Protein AF-0000000077556154 (afdb_homodimer)

Solvent-accessible surface area (backbone atoms only — not comparable to full-atom values): 38910 Å² total; per-residue (Å²): 137,83,83,78,80,81,79,80,82,79,81,79,80,83,64,71,39,84,75,73,46,69,40,76,69,85,64,84,73,80,70,81,69,78,80,59,79,64,39,73,38,79,46,75,36,78,39,50,58,83,45,34,78,76,43,77,45,68,41,71,75,43,76,47,83,84,34,43,31,30,50,34,37,29,57,36,66,38,79,90,42,72,64,35,60,12,37,18,39,36,39,35,42,48,71,84,52,67,23,80,42,38,34,36,30,33,39,38,40,37,32,41,43,29,79,38,94,90,38,63,50,50,73,52,74,51,73,46,68,28,26,59,91,43,19,68,48,72,31,68,66,61,41,49,37,70,60,47,68,31,73,89,50,22,31,56,54,98,55,30,32,42,37,35,37,39,37,42,38,75,46,71,42,52,58,82,78,67,60,76,81,67,40,81,48,84,52,94,74,36,71,29,31,40,25,29,78,85,41,70,34,37,36,36,57,68,47,46,28,69,48,8,65,51,46,31,43,64,51,60,60,45,66,87,43,52,80,44,55,63,48,78,50,75,99,53,56,50,69,61,51,52,49,44,49,40,38,70,39,76,44,44,48,79,83,46,88,85,48,44,63,63,43,48,53,49,23,60,74,38,47,23,58,62,57,43,51,49,47,48,55,46,60,62,70,46,81,85,58,54,60,58,57,48,41,37,51,15,61,74,69,50,34,25,67,40,29,21,54,42,51,67,67,58,78,50,67,65,57,51,54,52,42,64,69,36,76,49,46,73,72,45,49,68,66,57,50,49,52,50,51,54,47,49,59,71,68,102,140,84,86,80,81,82,81,80,84,79,79,79,77,81,63,73,39,87,83,61,36,49,46,71,67,85,64,82,76,80,73,84,70,77,79,59,81,64,39,73,39,78,46,76,37,79,39,48,58,83,47,35,79,78,43,77,46,66,41,70,76,43,75,47,83,84,33,44,31,31,50,31,35,29,58,37,65,38,80,89,41,72,64,36,60,12,37,18,39,36,38,33,41,48,71,84,52,67,22,79,43,38,35,37,30,31,39,37,40,38,32,40,44,29,79,37,93,90,38,56,38,51,47,52,76,51,74,47,68,28,27,58,91,42,19,69,48,71,31,67,67,60,40,52,37,67,60,47,67,32,72,90,50,22,32,55,53,98,52,31,31,44,37,34,38,39,37,41,37,73,44,70,42,52,58,82,78,67,61,76,80,66,37,82,49,83,50,95,75,37,70,30,31,39,27,29,77,87,40,71,33,38,36,36,56,68,48,46,27,69,49,9,65,50,47,31,43,65,51,60,59,46,67,87,43,52,81,44,55,63,47,77,50,76,97,54,56,50,71,61,50,53,48,42,50,40,38,69,39,73,43,44,49,79,83,47,88,85,49,44,63,62,41,46,53,48,24,58,75,39,48,23,58,60,56,44,51,50,47,48,53,48,58,62,70,47,80,84,58,55,60,58,56,48,41,37,51,15,62,73,70,50,34,23,68,40,29,21,53,42,50,67,65,58,78,47,66,64,57,51,53,53,42,65,71,36,76,49,47,74,72,46,48,70,68,57,51,49,52,50,50,54,48,48,58,71,68,102

Structure (mmCIF, N/CA/C/O backbone):
data_AF-0000000077556154-model_v1
#
loop_
_entity.id
_entity.type
_entity.pdbx_description
1 polymer '(pine wood nematode) hypothetical protein'
#
loop_
_atom_site.group_PDB
_atom_site.id
_atom_site.type_symbol
_atom_site.label_atom_id
_atom_site.label_alt_id
_atom_site.label_comp_id
_atom_site.label_asym_id
_atom_site.label_entity_id
_atom_site.label_seq_id
_atom_site.pdbx_PDB_ins_code
_atom_site.Cartn_x
_atom_site.Cartn_y
_atom_site.Cartn_z
_atom_site.occupancy
_atom_site.B_iso_or_equiv
_atom_site.auth_seq_id
_atom_site.auth_comp_id
_atom_site.auth_asym_id
_atom_site.auth_atom_id
_atom_site.pdbx_PDB_model_num
ATOM 1 N N . MET A 1 1 ? -23.328 55.531 53.938 1 22.67 1 MET A N 1
ATOM 2 C CA . MET A 1 1 ? -22.734 56.562 53.094 1 22.67 1 MET A CA 1
ATOM 3 C C . MET A 1 1 ? -21.672 55.969 52.188 1 22.67 1 MET A C 1
ATOM 5 O O . MET A 1 1 ? -20.547 55.688 52.625 1 22.67 1 MET A O 1
ATOM 9 N N . ILE A 1 2 ? -21.984 55.062 51.156 1 24.14 2 ILE A N 1
ATOM 10 C CA . ILE A 1 2 ? -21.312 54 50.406 1 24.14 2 ILE A CA 1
ATOM 11 C C . ILE A 1 2 ? -20.375 54.625 49.375 1 24.14 2 ILE A C 1
ATOM 13 O O . ILE A 1 2 ? -20.812 55.438 48.531 1 24.14 2 ILE A O 1
ATOM 17 N N . GLU A 1 3 ? -19.047 54.781 49.594 1 22.81 3 GLU A N 1
ATOM 18 C CA . GLU A 1 3 ? -17.984 55.531 48.906 1 22.81 3 GLU A CA 1
ATOM 19 C C . GLU A 1 3 ? -17.859 55.094 47.469 1 22.81 3 GLU A C 1
ATOM 21 O O . GLU A 1 3 ? -17.781 53.875 47.188 1 22.81 3 GLU A O 1
ATOM 26 N N . GLN A 1 4 ? -18.328 55.844 46.438 1 21.45 4 GLN A N 1
ATOM 27 C CA . GLN A 1 4 ? -18.5 55.844 44.969 1 21.45 4 GLN A CA 1
ATOM 28 C C . GLN A 1 4 ? -17.141 55.781 44.281 1 21.45 4 GLN A C 1
ATOM 30 O O . GLN A 1 4 ? -16.359 56.75 44.375 1 21.45 4 GLN A O 1
ATOM 35 N N . VAL A 1 5 ? -16.359 54.656 44.344 1 22.84 5 VAL A N 1
ATOM 36 C CA . VAL A 1 5 ? -14.992 54.531 43.844 1 22.84 5 VAL A CA 1
ATOM 37 C C . VAL A 1 5 ? -14.93 54.938 42.375 1 22.84 5 VAL A C 1
ATOM 39 O O . VAL A 1 5 ? -15.672 54.406 41.531 1 22.84 5 VAL A O 1
ATOM 42 N N . ASN A 1 6 ? -14.57 56.125 41.938 1 20.7 6 ASN A N 1
ATOM 43 C CA . ASN A 1 6 ? -14.438 56.875 40.688 1 20.7 6 ASN A CA 1
ATOM 44 C C . ASN A 1 6 ? -13.414 56.219 39.75 1 20.7 6 ASN A C 1
ATOM 46 O O . ASN A 1 6 ? -12.211 56.438 39.906 1 20.7 6 ASN A O 1
ATOM 50 N N . ASN A 1 7 ? -13.453 54.906 39.406 1 19.47 7 ASN A N 1
ATOM 51 C CA . ASN A 1 7 ? -12.461 54.188 38.625 1 19.47 7 ASN A CA 1
ATOM 52 C C . ASN A 1 7 ? -12.289 54.781 37.25 1 19.47 7 ASN A C 1
ATOM 54 O O . ASN A 1 7 ? -13.227 54.75 36.438 1 19.47 7 ASN A O 1
ATOM 58 N N . THR A 1 8 ? -11.43 55.719 36.969 1 21.3 8 THR A N 1
ATOM 59 C CA . THR A 1 8 ? -11.008 56.5 35.781 1 21.3 8 THR A CA 1
ATOM 60 C C . THR A 1 8 ? -10.57 55.562 34.656 1 21.3 8 THR A C 1
ATOM 62 O O . THR A 1 8 ? -9.75 54.688 34.875 1 21.3 8 THR A O 1
ATOM 65 N N . SER A 1 9 ? -11.328 55.344 33.531 1 22.03 9 SER A N 1
ATOM 66 C CA . SER A 1 9 ? -11.414 54.625 32.281 1 22.03 9 SER A CA 1
ATOM 67 C C . SER A 1 9 ? -10.227 54.938 31.359 1 22.03 9 SER A C 1
ATOM 69 O O . SER A 1 9 ? -10.156 56.031 30.781 1 22.03 9 SER A O 1
ATOM 71 N N . ARG A 1 10 ? -8.938 54.562 31.734 1 21.36 10 ARG A N 1
ATOM 72 C CA . ARG A 1 10 ? -7.766 54.844 30.922 1 21.36 10 ARG A CA 1
ATOM 73 C C . ARG A 1 10 ? -7.953 54.344 29.484 1 21.36 10 ARG A C 1
ATOM 75 O O . ARG A 1 10 ? -8.297 53.188 29.266 1 21.36 10 ARG A O 1
ATOM 82 N N . SER A 1 11 ? -8.07 55.188 28.453 1 23.03 11 SER A N 1
ATOM 83 C CA . SER A 1 11 ? -8.203 55.219 27 1 23.03 11 SER A CA 1
ATOM 84 C C . SER A 1 11 ? -7.016 54.531 26.328 1 23.03 11 SER A C 1
ATOM 86 O O . SER A 1 11 ? -5.898 55.062 26.359 1 23.03 11 SER A O 1
ATOM 88 N N . GLN A 1 12 ? -6.688 53.281 26.609 1 22.83 12 GLN A N 1
ATOM 89 C CA . GLN A 1 12 ? -5.531 52.562 26.047 1 22.83 12 GLN A CA 1
ATOM 90 C C . GLN A 1 12 ? -5.453 52.75 24.531 1 22.83 12 GLN A C 1
ATOM 92 O O . GLN A 1 12 ? -6.43 52.5 23.828 1 22.83 12 GLN A O 1
ATOM 97 N N . ASP A 1 13 ? -4.582 53.5 23.984 1 24.31 13 ASP A N 1
ATOM 98 C CA . ASP A 1 13 ? -4.168 53.938 22.641 1 24.31 13 ASP A CA 1
ATOM 99 C C . ASP A 1 13 ? -3.883 52.75 21.75 1 24.31 13 ASP A C 1
ATOM 101 O O . ASP A 1 13 ? -3.15 51.812 22.125 1 24.31 13 ASP A O 1
ATOM 105 N N . LEU A 1 14 ? -4.68 52.375 20.75 1 24.97 14 LEU A N 1
ATOM 106 C CA . LEU A 1 14 ? -4.758 51.469 19.625 1 24.97 14 LEU A CA 1
ATOM 107 C C . LEU A 1 14 ? -3.527 51.594 18.734 1 24.97 14 LEU A C 1
ATOM 109 O O . LEU A 1 14 ? -3.271 52.656 18.156 1 24.97 14 LEU A O 1
ATOM 113 N N . ILE A 1 15 ? -2.328 51.156 19.141 1 26.38 15 ILE A N 1
ATOM 114 C CA . ILE A 1 15 ? -1.111 51.25 18.344 1 26.38 15 ILE A CA 1
ATOM 115 C C . ILE A 1 15 ? -1.307 50.562 17 1 26.38 15 ILE A C 1
ATOM 117 O O . ILE A 1 15 ? -1.743 49.406 16.953 1 26.38 15 ILE A O 1
ATOM 121 N N . LEU A 1 16 ? -1.425 51.219 15.891 1 26.03 16 LEU A N 1
ATOM 122 C CA . LEU A 1 16 ? -1.525 51 14.453 1 26.03 16 LEU A CA 1
ATOM 123 C C . LEU A 1 16 ? -0.306 50.25 13.938 1 26.03 16 LEU A C 1
ATOM 125 O O . LEU A 1 16 ? 0.83 50.688 14.117 1 26.03 16 LEU A O 1
ATOM 129 N N . GLY A 1 17 ? -0.143 49 14.031 1 25.53 17 GLY A N 1
ATOM 130 C CA . GLY A 1 17 ? 1.021 48.375 13.398 1 25.53 17 GLY A CA 1
ATOM 131 C C . GLY A 1 17 ? 1.125 48.688 11.914 1 25.53 17 GLY A C 1
ATOM 132 O O . GLY A 1 17 ? 0.172 49.188 11.312 1 25.53 17 GLY A O 1
ATOM 133 N N . ASP A 1 18 ? 2.387 48.781 11.281 1 29.59 18 ASP A N 1
ATOM 134 C CA . ASP A 1 18 ? 2.717 49.281 9.945 1 29.59 18 ASP A CA 1
ATOM 135 C C . ASP A 1 18 ? 1.721 48.75 8.914 1 29.59 18 ASP A C 1
ATOM 137 O O . ASP A 1 18 ? 1.347 49.469 7.98 1 29.59 18 ASP A O 1
ATOM 141 N N . ASN A 1 19 ? 1.798 47.406 8.438 1 27.12 19 ASN A N 1
ATOM 142 C CA . ASN A 1 19 ? 0.875 47.156 7.332 1 27.12 19 ASN A CA 1
ATOM 143 C C . ASN A 1 19 ? -0.577 47.188 7.797 1 27.12 19 ASN A C 1
ATOM 145 O O . ASN A 1 19 ? -0.9 46.656 8.867 1 27.12 19 ASN A O 1
ATOM 149 N N . GLY A 1 20 ? -1.413 48.25 7.68 1 28.23 20 GLY A N 1
ATOM 150 C CA . GLY A 1 20 ? -2.707 48.781 8.094 1 28.23 20 GLY A CA 1
ATOM 151 C C . GLY A 1 20 ? -3.447 47.844 9.039 1 28.23 20 GLY A C 1
ATOM 152 O O . GLY A 1 20 ? -4.617 48.062 9.344 1 28.23 20 GLY A O 1
ATOM 153 N N . CYS A 1 21 ? -3.191 46.562 8.844 1 26.89 21 CYS A N 1
ATOM 154 C CA . CYS A 1 21 ? -4.02 45.719 9.688 1 26.89 21 CYS A CA 1
ATOM 155 C C . CYS A 1 21 ? -3.693 45.938 11.164 1 26.89 21 CYS A C 1
ATOM 157 O O . CYS A 1 21 ? -2.543 46.188 11.516 1 26.89 21 CYS A O 1
ATOM 159 N N . LEU A 1 22 ? -4.543 46.406 11.93 1 25.86 22 LEU A N 1
ATOM 160 C CA . LEU A 1 22 ? -4.438 46.625 13.367 1 25.86 22 LEU A CA 1
ATOM 161 C C . LEU A 1 22 ? -3.83 45.406 14.07 1 25.86 22 LEU A C 1
ATOM 163 O O . LEU A 1 22 ? -4.324 44.281 13.922 1 25.86 22 LEU A O 1
ATOM 167 N N . LEU A 1 23 ? -2.447 45.312 14.039 1 24.89 23 LEU A N 1
ATOM 168 C CA . LEU A 1 23 ? -1.749 44.25 14.789 1 24.89 23 LEU A CA 1
ATOM 169 C C . LEU A 1 23 ? -2.074 44.375 16.281 1 24.89 23 LEU A C 1
ATOM 171 O O . LEU A 1 23 ? -1.958 45.438 16.875 1 24.89 23 LEU A O 1
ATOM 175 N N . GLY A 1 24 ? -3.1 43.906 16.828 1 23.8 24 GLY A N 1
ATOM 176 C CA . GLY A 1 24 ? -2.855 43.844 18.25 1 23.8 24 GLY A CA 1
ATOM 177 C C . GLY A 1 24 ? -1.494 43.281 18.594 1 23.8 24 GLY A C 1
ATOM 178 O O . GLY A 1 24 ? -0.897 42.531 17.797 1 23.8 24 GLY A O 1
ATOM 179 N N . SER A 1 25 ? -0.59 44 19.25 1 24.14 25 SER A N 1
ATOM 180 C CA . SER A 1 25 ? 0.825 43.938 19.594 1 24.14 25 SER A CA 1
ATOM 181 C C . SER A 1 25 ? 1.167 42.562 20.188 1 24.14 25 SER A C 1
ATOM 183 O O . SER A 1 25 ? 2.301 42.312 20.609 1 24.14 25 SER A O 1
ATOM 185 N N . ILE A 1 26 ? 0.535 41.406 20.125 1 26.17 26 ILE A N 1
ATOM 186 C CA . ILE A 1 26 ? 1.203 40.531 21.062 1 26.17 26 ILE A CA 1
ATOM 187 C C . ILE A 1 26 ? 2.592 40.188 20.547 1 26.17 26 ILE A C 1
ATOM 189 O O . ILE A 1 26 ? 2.723 39.562 19.469 1 26.17 26 ILE A O 1
ATOM 193 N N . ASN A 1 27 ? 3.641 41 20.797 1 23.84 27 ASN A N 1
ATOM 194 C CA . ASN A 1 27 ? 5.055 40.938 20.453 1 23.84 27 ASN A CA 1
ATOM 195 C C . ASN A 1 27 ? 5.676 39.625 20.906 1 23.84 27 ASN A C 1
ATOM 197 O O . ASN A 1 27 ? 6.898 39.469 20.906 1 23.84 27 ASN A O 1
ATOM 201 N N . ASP A 1 28 ? 5.074 38.75 21.672 1 23.62 28 ASP A N 1
ATOM 202 C CA . ASP A 1 28 ? 6.137 38 22.344 1 23.62 28 ASP A CA 1
ATOM 203 C C . ASP A 1 28 ? 6.984 37.219 21.312 1 23.62 28 ASP A C 1
ATOM 205 O O . ASP A 1 28 ? 6.453 36.594 20.406 1 23.62 28 ASP A O 1
ATOM 209 N N . SER A 1 29 ? 8.25 37.656 21.016 1 23.78 29 SER A N 1
ATOM 210 C CA . SER A 1 29 ? 9.422 37.219 20.281 1 23.78 29 SER A CA 1
ATOM 211 C C . SER A 1 29 ? 9.742 35.75 20.562 1 23.78 29 SER A C 1
ATOM 213 O O . SER A 1 29 ? 10.617 35.469 21.375 1 23.78 29 SER A O 1
ATOM 215 N N . VAL A 1 30 ? 8.875 34.812 20.828 1 25.36 30 VAL A N 1
ATOM 216 C CA . VAL A 1 30 ? 9.578 33.594 21.219 1 25.36 30 VAL A CA 1
ATOM 217 C C . VAL A 1 30 ? 10.461 33.125 20.078 1 25.36 30 VAL A C 1
ATOM 219 O O . VAL A 1 30 ? 9.992 32.938 18.953 1 25.36 30 VAL A O 1
ATOM 222 N N . ASN A 1 31 ? 11.805 33.375 20.062 1 25.36 31 ASN A N 1
ATOM 223 C CA . ASN A 1 31 ? 13.008 33.031 19.312 1 25.36 31 ASN A CA 1
ATOM 224 C C . ASN A 1 31 ? 13.102 31.531 19.062 1 25.36 31 ASN A C 1
ATOM 226 O O . ASN A 1 31 ? 14.164 31.016 18.719 1 25.36 31 ASN A O 1
ATOM 230 N N . SER A 1 32 ? 12.273 30.641 19.594 1 28.11 32 SER A N 1
ATOM 231 C CA . SER A 1 32 ? 12.922 29.328 19.547 1 28.11 32 SER A CA 1
ATOM 232 C C . SER A 1 32 ? 13.266 28.938 18.125 1 28.11 32 SER A C 1
ATOM 234 O O . SER A 1 32 ? 12.5 29.203 17.188 1 28.11 32 SER A O 1
ATOM 236 N N . THR A 1 33 ? 14.555 28.656 17.734 1 28.58 33 THR A N 1
ATOM 237 C CA . THR A 1 33 ? 15.445 28.25 16.656 1 28.58 33 THR A CA 1
ATOM 238 C C . THR A 1 33 ? 14.812 27.156 15.805 1 28.58 33 THR A C 1
ATOM 240 O O . THR A 1 33 ? 15.336 26.797 14.742 1 28.58 33 THR A O 1
ATOM 243 N N . ALA A 1 34 ? 14.234 26.031 16.391 1 32.38 34 ALA A N 1
ATOM 244 C CA . ALA A 1 34 ? 14.18 24.891 15.492 1 32.38 34 ALA A CA 1
ATOM 245 C C . ALA A 1 34 ? 13.398 25.234 14.227 1 32.38 34 ALA A C 1
ATOM 247 O O . ALA A 1 34 ? 12.266 25.734 14.297 1 32.38 34 ALA A O 1
ATOM 248 N N . ASP A 1 35 ? 14.062 25.641 13.172 1 32.59 35 ASP A N 1
ATOM 249 C CA . ASP A 1 35 ? 13.633 25.766 11.781 1 32.59 35 ASP A CA 1
ATOM 250 C C . ASP A 1 35 ? 12.562 24.734 11.445 1 32.59 35 ASP A C 1
ATOM 252 O O . ASP A 1 35 ? 12.828 23.766 10.734 1 32.59 35 ASP A O 1
ATOM 256 N N . LYS A 1 36 ? 11.922 24.156 12.359 1 45.5 36 LYS A N 1
ATOM 257 C CA . LYS A 1 36 ? 10.844 23.234 11.992 1 45.5 36 LYS A CA 1
ATOM 258 C C . LYS A 1 36 ? 9.961 23.844 10.898 1 45.5 36 LYS A C 1
ATOM 260 O O . LYS A 1 36 ? 9.562 25 10.984 1 45.5 36 LYS A O 1
ATOM 265 N N . GLU A 1 37 ? 10.18 23.359 9.711 1 48.19 37 GLU A N 1
ATOM 266 C CA . GLU A 1 37 ? 9.406 23.625 8.508 1 48.19 37 GLU A CA 1
ATOM 267 C C . GLU A 1 37 ? 7.969 24 8.844 1 48.19 37 GLU A C 1
ATOM 269 O O . GLU A 1 37 ? 7.227 23.203 9.422 1 48.19 37 GLU A O 1
ATOM 274 N N . ARG A 1 38 ? 7.863 25.25 9.172 1 57.72 38 ARG A N 1
ATOM 275 C CA . ARG A 1 38 ? 6.559 25.891 9.328 1 57.72 38 ARG A CA 1
ATOM 276 C C . ARG A 1 38 ? 5.633 25.531 8.172 1 57.72 38 ARG A C 1
ATOM 278 O O . ARG A 1 38 ? 6.039 25.562 7.008 1 57.72 38 ARG A O 1
ATOM 285 N N . HIS A 1 39 ? 4.645 24.656 8.594 1 70.12 39 HIS A N 1
ATOM 286 C CA . HIS A 1 39 ? 3.598 24.406 7.609 1 70.12 39 HIS A CA 1
ATOM 287 C C . HIS A 1 39 ? 2.549 25.516 7.633 1 70.12 39 HIS A C 1
ATOM 289 O O . HIS A 1 39 ? 2.059 25.891 8.703 1 70.12 39 HIS A O 1
ATOM 295 N N . LEU A 1 40 ? 2.58 26.266 6.527 1 80 40 LEU A N 1
ATOM 296 C CA . LEU A 1 40 ? 1.595 27.328 6.387 1 80 40 LEU A CA 1
ATOM 297 C C . LEU A 1 40 ? 0.411 26.875 5.543 1 80 40 LEU A C 1
ATOM 299 O O . LEU A 1 40 ? 0.574 26.062 4.625 1 80 40 LEU A O 1
ATOM 303 N N . GLY A 1 41 ? -0.789 27.156 6.125 1 89.12 41 GLY A N 1
ATOM 304 C CA . GLY A 1 41 ? -2 26.875 5.371 1 89.12 41 GLY A CA 1
ATOM 305 C C . GLY A 1 41 ? -2.92 28.078 5.254 1 89.12 41 GLY A C 1
ATOM 306 O O . GLY A 1 41 ? -2.873 28.984 6.086 1 89.12 41 GLY A O 1
ATOM 307 N N . ARG A 1 42 ? -3.654 28.125 4.109 1 92 42 ARG A N 1
ATOM 308 C CA . ARG A 1 42 ? -4.633 29.172 3.865 1 92 42 ARG A CA 1
ATOM 309 C C . ARG A 1 42 ? -5.973 28.594 3.428 1 92 42 ARG A C 1
ATOM 311 O O . ARG A 1 42 ? -6.023 27.75 2.531 1 92 42 ARG A O 1
ATOM 318 N N . ILE A 1 43 ? -7.008 29.016 4.133 1 93.75 43 ILE A N 1
ATOM 319 C CA . ILE A 1 43 ? -8.352 28.594 3.748 1 93.75 43 ILE A CA 1
ATOM 320 C C . ILE A 1 43 ? -9.203 29.828 3.443 1 93.75 43 ILE A C 1
ATOM 322 O O . ILE A 1 43 ? -9.227 30.781 4.227 1 93.75 43 ILE A O 1
ATOM 326 N N . LEU A 1 44 ? -9.828 29.781 2.316 1 93.12 44 LEU A N 1
ATOM 327 C CA . LEU A 1 44 ? -10.766 30.828 1.93 1 93.12 44 LEU A CA 1
ATOM 328 C C . LEU A 1 44 ? -12.195 30.297 1.886 1 93.12 44 LEU A C 1
ATOM 330 O O . LEU A 1 44 ? -12.453 29.25 1.286 1 93.12 44 LEU A O 1
ATOM 334 N N . LEU A 1 45 ? -13.055 30.984 2.568 1 93.31 45 LEU A N 1
ATOM 335 C CA . LEU A 1 45 ? -14.461 30.609 2.598 1 93.31 45 LEU A CA 1
ATOM 336 C C . LEU A 1 45 ? -15.336 31.75 2.082 1 93.31 45 LEU A C 1
ATOM 338 O O . LEU A 1 45 ? -15.305 32.875 2.625 1 93.31 45 LEU A O 1
ATOM 342 N N . SER A 1 46 ? -16.078 31.453 1.061 1 91.88 46 SER A N 1
ATOM 343 C CA . SER A 1 46 ? -17.047 32.406 0.499 1 91.88 46 SER A CA 1
ATOM 344 C C . SER A 1 46 ? -18.469 32.031 0.913 1 91.88 46 SER A C 1
ATOM 346 O O . SER A 1 46 ? -18.953 30.938 0.602 1 91.88 46 SER A O 1
ATOM 348 N N . ILE A 1 47 ? -19.109 33 1.548 1 91.12 47 ILE A N 1
ATOM 349 C CA . ILE A 1 47 ? -20.422 32.719 2.111 1 91.12 47 ILE A CA 1
ATOM 350 C C . ILE A 1 47 ? -21.453 33.656 1.502 1 91.12 47 ILE A C 1
ATOM 352 O O . ILE A 1 47 ? -21.344 34.875 1.64 1 91.12 47 ILE A O 1
ATOM 356 N N . PRO A 1 48 ? -22.5 33.094 0.917 1 87.44 48 PRO A N 1
ATOM 357 C CA . PRO A 1 48 ? -23.594 33.969 0.531 1 87.44 48 PRO A CA 1
ATOM 358 C C . PRO A 1 48 ? -24.312 34.594 1.734 1 87.44 48 PRO A C 1
ATOM 360 O O . PRO A 1 48 ? -24.562 33.875 2.723 1 87.44 48 PRO A O 1
ATOM 363 N N . GLU A 1 49 ? -24.641 35.844 1.675 1 81.69 49 GLU A N 1
ATOM 364 C CA . GLU A 1 49 ? -25.312 36.531 2.768 1 81.69 49 GLU A CA 1
ATOM 365 C C . GLU A 1 49 ? -26.625 35.844 3.127 1 81.69 49 GLU A C 1
ATOM 367 O O . GLU A 1 49 ? -27 35.781 4.301 1 81.69 49 GLU A O 1
ATOM 372 N N . SER A 1 50 ? -27.25 35.312 2.174 1 77.44 50 SER A N 1
ATOM 373 C CA . SER A 1 50 ? -28.547 34.656 2.375 1 77.44 50 SER A CA 1
ATOM 374 C C . SER A 1 50 ? -28.391 33.375 3.184 1 77.44 50 SER A C 1
ATOM 376 O O . SER A 1 50 ? -29.344 32.906 3.826 1 77.44 50 SER A O 1
ATOM 378 N N . CYS A 1 51 ? -27.203 32.75 3.148 1 69.81 51 CYS A N 1
ATOM 379 C CA . CYS A 1 51 ? -26.984 31.453 3.773 1 69.81 51 CYS A CA 1
ATOM 380 C C . CYS A 1 51 ? -26.594 31.609 5.238 1 69.81 51 CYS A C 1
ATOM 382 O O . CYS A 1 51 ? -26.734 30.672 6.027 1 69.81 51 CYS A O 1
ATOM 384 N N . CYS A 1 52 ? -26.125 32.75 5.598 1 65.25 52 CYS A N 1
ATOM 385 C CA . CYS A 1 52 ? -25.609 32.938 6.945 1 65.25 52 CYS A CA 1
ATOM 386 C C . CYS A 1 52 ? -26.703 32.781 7.984 1 65.25 52 CYS A C 1
ATOM 388 O O . CYS A 1 52 ? -26.438 32.406 9.125 1 65.25 52 CYS A O 1
ATOM 390 N N . SER A 1 53 ? -27.875 33.094 7.656 1 64.88 53 SER A N 1
ATOM 391 C CA . SER A 1 53 ? -28.953 33.156 8.633 1 64.88 53 SER A CA 1
ATOM 392 C C . SER A 1 53 ? -29.531 31.766 8.883 1 64.88 53 SER A C 1
ATOM 394 O O . SER A 1 53 ? -30.172 31.531 9.914 1 64.88 53 SER A O 1
ATOM 396 N N . LYS A 1 54 ? -29.266 30.797 8.07 1 64.5 54 LYS A N 1
ATOM 397 C CA . LYS A 1 54 ? -30.016 29.547 8.172 1 64.5 54 LYS A CA 1
ATOM 398 C C . LYS A 1 54 ? -29.141 28.406 8.68 1 64.5 54 LYS A C 1
ATOM 400 O O . LYS A 1 54 ? -29.547 27.656 9.562 1 64.5 54 LYS A O 1
ATOM 405 N N . GLN A 1 55 ? -27.969 28.281 8.031 1 79.38 55 GLN A N 1
ATOM 406 C CA . GLN A 1 55 ? -27.156 27.109 8.336 1 79.38 55 GLN A CA 1
ATOM 407 C C . GLN A 1 55 ? -25.688 27.469 8.438 1 79.38 55 GLN A C 1
ATOM 409 O O . GLN A 1 55 ? -25.266 28.547 8 1 79.38 55 GLN A O 1
ATOM 414 N N . LYS A 1 56 ? -25.031 26.719 9.18 1 88.62 56 LYS A N 1
ATOM 415 C CA . LYS A 1 56 ? -23.594 26.844 9.273 1 88.62 56 LYS A CA 1
ATOM 416 C C . LYS A 1 56 ? -22.922 26.641 7.914 1 88.62 56 LYS A C 1
ATOM 418 O O . LYS A 1 56 ? -23.219 25.656 7.219 1 88.62 56 LYS A O 1
ATOM 423 N N . ALA A 1 57 ? -22.234 27.688 7.426 1 92.12 57 ALA A N 1
ATOM 424 C CA . ALA A 1 57 ? -21.453 27.578 6.195 1 92.12 57 ALA A CA 1
ATOM 425 C C . ALA A 1 57 ? -20.047 27.031 6.48 1 92.12 57 ALA A C 1
ATOM 427 O O . ALA A 1 57 ? -19.359 27.516 7.383 1 92.12 57 ALA A O 1
ATOM 428 N N . SER A 1 58 ? -19.641 26.031 5.734 1 93.44 58 SER A N 1
ATOM 429 C CA . SER A 1 58 ? -18.344 25.422 5.984 1 93.44 58 SER A CA 1
ATOM 430 C C . SER A 1 58 ? -17.547 25.266 4.691 1 93.44 58 SER A C 1
ATOM 432 O O . SER A 1 58 ? -18.125 25 3.633 1 93.44 58 SER A O 1
ATOM 434 N N . SER A 1 59 ? -16.25 25.406 4.809 1 92.12 59 SER A N 1
ATOM 435 C CA . SER A 1 59 ? -15.352 25.062 3.709 1 92.12 59 SER A CA 1
ATOM 436 C C . SER A 1 59 ? -15.188 23.547 3.592 1 92.12 59 SER A C 1
ATOM 438 O O . SER A 1 59 ? -15.547 22.797 4.508 1 92.12 59 SER A O 1
ATOM 440 N N . PRO A 1 60 ? -14.711 23.109 2.404 1 90.75 60 PRO A N 1
ATOM 441 C CA . PRO A 1 60 ? -14.203 21.734 2.406 1 90.75 60 PRO A CA 1
ATOM 442 C C . PRO A 1 60 ? -13.016 21.547 3.344 1 90.75 60 PRO A C 1
ATOM 444 O O . PRO A 1 60 ? -12.516 22.516 3.914 1 90.75 60 PRO A O 1
ATOM 447 N N . PHE A 1 61 ? -12.664 20.344 3.545 1 92.06 61 PHE A N 1
ATOM 448 C CA . PHE A 1 61 ? -11.477 20.078 4.352 1 92.06 61 PHE A CA 1
ATOM 449 C C . PHE A 1 61 ? -10.211 20.266 3.525 1 92.06 61 PHE A C 1
ATOM 451 O O . PHE A 1 61 ? -10.148 19.859 2.365 1 92.06 61 PHE A O 1
ATOM 458 N N . TYR A 1 62 ? -9.242 20.984 4.098 1 89.88 62 TYR A N 1
ATOM 459 C CA . TYR A 1 62 ? -7.906 21.109 3.535 1 89.88 62 TYR A CA 1
ATOM 460 C C . TYR A 1 62 ? -6.863 20.5 4.461 1 89.88 62 TYR A C 1
ATOM 462 O O . TYR A 1 62 ? -6.98 20.578 5.684 1 89.88 62 TYR A O 1
ATOM 470 N N . TYR A 1 63 ? -5.844 19.938 3.859 1 87.25 63 TYR A N 1
ATOM 471 C CA . TYR A 1 63 ? -4.855 19.234 4.672 1 87.25 63 TYR A CA 1
ATOM 472 C C . TYR A 1 63 ? -3.6 20.078 4.848 1 87.25 63 TYR A C 1
ATOM 474 O O . TYR A 1 63 ? -2.996 20.516 3.865 1 87.25 63 TYR A O 1
ATOM 482 N N . PHE A 1 64 ? -3.334 20.391 6.07 1 87.94 64 PHE A N 1
ATOM 483 C CA . PHE A 1 64 ? -2.096 21.047 6.461 1 87.94 64 PHE A CA 1
ATOM 484 C C . PHE A 1 64 ? -1.431 20.312 7.617 1 87.94 64 PHE A C 1
ATOM 486 O O . PHE A 1 64 ? -2.107 19.859 8.547 1 87.94 64 PHE A O 1
ATOM 493 N N . GLY A 1 65 ? -0.106 20.156 7.5 1 82.62 65 GLY A N 1
ATOM 494 C CA . GLY A 1 65 ? 0.59 19.469 8.578 1 82.62 65 GLY A CA 1
ATOM 495 C C . GLY A 1 65 ? 0.127 18.047 8.781 1 82.62 65 GLY A C 1
ATOM 496 O O . GLY A 1 65 ? 0.198 17.516 9.898 1 82.62 65 GLY A O 1
ATOM 497 N N . GLY A 1 66 ? -0.542 17.578 7.848 1 84.56 66 GLY A N 1
ATOM 498 C CA . GLY A 1 66 ? -0.972 16.188 7.906 1 84.56 66 GLY A CA 1
ATOM 499 C C . GLY A 1 66 ? -2.371 16.016 8.469 1 84.56 66 GLY A C 1
ATOM 500 O O . GLY A 1 66 ? -2.848 14.891 8.633 1 84.56 66 GLY A O 1
ATOM 501 N N . PHE A 1 67 ? -2.988 17.156 8.688 1 91.88 67 PHE A N 1
ATOM 502 C CA . PHE A 1 67 ? -4.32 17.078 9.281 1 91.88 67 PHE A CA 1
ATOM 503 C C . PHE A 1 67 ? -5.336 17.828 8.422 1 91.88 67 PHE A C 1
ATOM 505 O O . PHE A 1 67 ? -4.988 18.797 7.742 1 91.88 67 PHE A O 1
ATOM 512 N N . PRO A 1 68 ? -6.574 17.359 8.477 1 93.19 68 PRO A N 1
ATOM 513 C CA . PRO A 1 68 ? -7.645 18.094 7.801 1 93.19 68 PRO A CA 1
ATOM 514 C C . PRO A 1 68 ? -8.109 19.328 8.586 1 93.19 68 PRO A C 1
ATOM 516 O O . PRO A 1 68 ? -8.312 19.25 9.797 1 93.19 68 PRO A O 1
ATOM 519 N N . TRP A 1 69 ? -8.242 20.406 7.836 1 95.44 69 TRP A N 1
ATOM 520 C CA . TRP A 1 69 ? -8.695 21.656 8.422 1 95.44 69 TRP A CA 1
ATOM 521 C C . TRP A 1 69 ? -9.938 22.172 7.707 1 95.44 69 TRP A C 1
ATOM 523 O O . TRP A 1 69 ? -10.094 21.984 6.5 1 95.44 69 TRP A O 1
ATOM 533 N N . ARG A 1 70 ? -10.805 22.844 8.516 1 96.94 70 ARG A N 1
ATOM 534 C CA . ARG A 1 70 ? -12.016 23.422 7.938 1 96.94 70 ARG A CA 1
ATOM 535 C C . ARG A 1 70 ? -12.352 24.766 8.602 1 96.94 70 ARG A C 1
ATOM 537 O O . ARG A 1 70 ? -12.188 24.922 9.812 1 96.94 70 ARG A O 1
ATOM 544 N N . LEU A 1 71 ? -12.773 25.703 7.789 1 96.75 71 LEU A N 1
ATOM 545 C CA . LEU A 1 71 ? -13.273 27 8.227 1 96.75 71 LEU A CA 1
ATOM 546 C C . LEU A 1 71 ? -14.797 27.062 8.109 1 96.75 71 LEU A C 1
ATOM 548 O O . LEU A 1 71 ? -15.359 26.625 7.105 1 96.75 71 LEU A O 1
ATOM 552 N N . SER A 1 72 ? -15.398 27.516 9.242 1 95.25 72 SER A N 1
ATOM 553 C CA . SER A 1 72 ? -16.859 27.609 9.234 1 95.25 72 SER A CA 1
ATOM 554 C C . SER A 1 72 ? -17.312 28.922 9.852 1 95.25 72 SER A C 1
ATOM 556 O O . SER A 1 72 ? -16.594 29.547 10.633 1 95.25 72 SER A O 1
ATOM 558 N N . ALA A 1 73 ? -18.516 29.312 9.445 1 94.12 73 ALA A N 1
ATOM 559 C CA . ALA A 1 73 ? -19.125 30.531 9.961 1 94.12 73 ALA A CA 1
ATOM 560 C C . ALA A 1 73 ? -20.641 30.406 10.031 1 94.12 73 ALA A C 1
ATOM 562 O O . ALA A 1 73 ? -21.25 29.625 9.281 1 94.12 73 ALA A O 1
ATOM 563 N N . LYS A 1 74 ? -21.156 31.109 11.016 1 90.81 74 LYS A N 1
ATOM 564 C CA . LYS A 1 74 ? -22.609 31.156 11.156 1 90.81 74 LYS A CA 1
ATOM 565 C C . LYS A 1 74 ? -23.062 32.438 11.875 1 90.81 74 LYS A C 1
ATOM 567 O O . LYS A 1 74 ? -22.234 33.125 12.484 1 90.81 74 LYS A O 1
ATOM 572 N N . LEU A 1 75 ? -24.312 32.688 11.648 1 89.75 75 LEU A N 1
ATOM 573 C CA . LEU A 1 75 ? -24.938 33.719 12.461 1 89.75 75 LEU A CA 1
ATOM 574 C C . LEU A 1 75 ? -25.453 33.156 13.773 1 89.75 75 LEU A C 1
ATOM 576 O O . LEU A 1 75 ? -26.109 32.094 13.789 1 89.75 75 LEU A O 1
ATOM 580 N N . GLU A 1 76 ? -25.016 33.75 14.805 1 86.81 76 GLU A N 1
ATOM 581 C CA . GLU A 1 76 ? -25.375 33.219 16.109 1 86.81 76 GLU A CA 1
ATOM 582 C C . GLU A 1 76 ? -26.016 34.281 16.984 1 86.81 76 GLU A C 1
ATOM 584 O O . GLU A 1 76 ? -25.594 35.438 16.969 1 86.81 76 GLU A O 1
ATOM 589 N N . CYS A 1 77 ? -27.156 33.906 17.578 1 87.88 77 CYS A N 1
ATOM 590 C CA . CYS A 1 77 ? -27.844 34.688 18.578 1 87.88 77 CYS A CA 1
ATOM 591 C C . CYS A 1 77 ? -28.172 33.844 19.812 1 87.88 77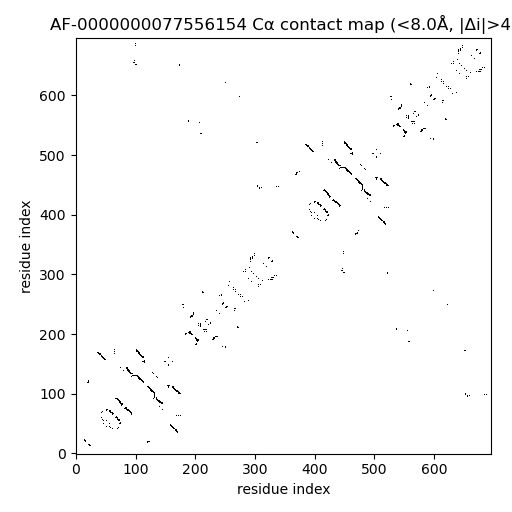 CYS A C 1
ATOM 593 O O . CYS A 1 77 ? -29.188 33.156 19.828 1 87.88 77 CYS A O 1
ATOM 595 N N . SER A 1 78 ? -27.297 33.844 20.672 1 82.94 78 SER A N 1
ATOM 596 C CA . SER A 1 78 ? -27.422 33.031 21.859 1 82.94 78 SER A CA 1
ATOM 597 C C . SER A 1 78 ? -27.016 33.781 23.125 1 82.94 78 SER A C 1
ATOM 599 O O . SER A 1 78 ? -26.703 34.969 23.047 1 82.94 78 SER A O 1
ATOM 601 N N . ALA A 1 79 ? -27.094 33.125 24.312 1 84 79 ALA A N 1
ATOM 602 C CA . ALA A 1 79 ? -26.672 33.719 25.578 1 84 79 ALA A CA 1
ATOM 603 C C . ALA A 1 79 ? -25.188 34.094 25.531 1 84 79 ALA A C 1
ATOM 605 O O . ALA A 1 79 ? -24.781 35.094 26.141 1 84 79 ALA A O 1
ATOM 606 N N . ARG A 1 80 ? -24.5 33.406 24.734 1 80.19 80 ARG A N 1
ATOM 607 C CA . ARG A 1 80 ? -23.062 33.625 24.609 1 80.19 80 ARG A CA 1
ATOM 608 C C . ARG A 1 80 ? -22.781 34.969 23.922 1 80.19 80 ARG A C 1
ATOM 610 O O . ARG A 1 80 ? -21.703 35.531 24.109 1 80.19 80 ARG A O 1
ATOM 617 N N . THR A 1 81 ? -23.688 35.375 23.078 1 81.62 81 THR A N 1
ATOM 618 C CA . THR A 1 81 ? -23.531 36.625 22.344 1 81.62 81 THR A CA 1
ATOM 619 C C . THR A 1 81 ? -24.422 37.719 22.922 1 81.62 81 THR A C 1
ATOM 621 O O . THR A 1 81 ? -24.812 38.625 22.219 1 81.62 81 THR A O 1
ATOM 624 N N . SER A 1 82 ? -24.875 37.562 24.141 1 82.75 82 SER A N 1
ATOM 625 C CA . SER A 1 82 ? -25.75 38.5 24.812 1 82.75 82 SER A CA 1
ATOM 626 C C . SER A 1 82 ? -27.047 38.719 24.047 1 82.75 82 SER A C 1
ATOM 628 O O . SER A 1 82 ? -27.562 39.844 23.984 1 82.75 82 SER A O 1
ATOM 630 N N . ASN A 1 83 ? -27.438 37.719 23.312 1 84.94 83 ASN A N 1
ATOM 631 C CA . ASN A 1 83 ? -28.688 37.719 22.562 1 84.94 83 ASN A CA 1
ATOM 632 C C . ASN A 1 83 ? -28.688 38.75 21.438 1 84.94 83 ASN A C 1
ATOM 634 O O . ASN A 1 83 ? -29.719 39.344 21.156 1 84.94 83 ASN A O 1
ATOM 638 N N . THR A 1 84 ? -27.531 39.094 21.031 1 89.31 84 THR A N 1
ATOM 639 C CA . THR A 1 84 ? -27.359 39.938 19.844 1 89.31 84 THR A CA 1
ATOM 640 C C . THR A 1 84 ? -26.797 39.125 18.672 1 89.31 84 THR A C 1
ATOM 642 O O . THR A 1 84 ? -26.031 38.156 18.891 1 89.31 84 THR A O 1
ATOM 645 N N . ASN A 1 85 ? -27.234 39.469 17.484 1 90.44 85 ASN A N 1
ATOM 646 C CA . ASN A 1 85 ? -26.766 38.75 16.312 1 90.44 85 ASN A CA 1
ATOM 647 C C . ASN A 1 85 ? -25.281 39 16.062 1 90.44 85 ASN A C 1
ATOM 649 O O . ASN A 1 85 ? -24.859 40.156 15.906 1 90.44 85 ASN A O 1
ATOM 653 N N . HIS A 1 86 ? -24.578 37.938 16.047 1 92.56 86 HIS A N 1
ATOM 654 C CA . HIS A 1 86 ? -23.141 38 15.758 1 92.56 86 HIS A CA 1
ATOM 655 C C . HIS A 1 86 ? -22.75 37.031 14.648 1 92.56 86 HIS A C 1
ATOM 657 O O . HIS A 1 86 ? -23.359 35.969 14.5 1 92.56 86 HIS A O 1
ATOM 663 N N . PHE A 1 87 ? -21.781 37.5 13.898 1 93 87 PHE A N 1
ATOM 664 C CA . PHE A 1 87 ? -21.062 36.625 12.969 1 93 87 PHE A CA 1
ATOM 665 C C . PHE A 1 87 ? -20.016 35.812 13.695 1 93 87 PHE A C 1
ATOM 667 O O . PHE A 1 87 ? -19.047 36.344 14.242 1 93 87 PHE A O 1
ATOM 674 N N . SER A 1 88 ? -20.281 34.469 13.703 1 93.5 88 SER A N 1
ATOM 675 C CA . SER A 1 88 ? -19.391 33.562 14.414 1 93.5 88 SER A CA 1
ATOM 676 C C . SER A 1 88 ? -18.516 32.781 13.445 1 93.5 88 SER A C 1
ATOM 678 O O . SER A 1 88 ? -18.953 32.406 12.359 1 93.5 88 SER A O 1
ATOM 680 N N . VAL A 1 89 ? -17.25 32.562 13.852 1 95.94 89 VAL A N 1
ATOM 681 C CA . VAL A 1 89 ? -16.297 31.875 13 1 95.94 89 VAL A CA 1
ATOM 682 C C . VAL A 1 89 ? -15.602 30.781 13.797 1 95.94 89 VAL A C 1
ATOM 684 O O . VAL A 1 89 ? -15.258 30.969 14.969 1 95.94 89 VAL A O 1
ATOM 687 N N . TYR A 1 90 ? -15.469 29.656 13.102 1 96.44 90 TYR A N 1
ATOM 688 C CA . TYR A 1 90 ? -14.844 28.516 13.758 1 96.44 90 TYR A CA 1
ATOM 689 C C . TYR A 1 90 ? -13.852 27.828 12.82 1 96.44 90 TYR A C 1
ATOM 691 O O . TYR A 1 90 ? -14.008 27.875 11.602 1 96.44 90 TYR A O 1
ATOM 699 N N . VAL A 1 91 ? -12.852 27.234 13.453 1 97.56 91 VAL A N 1
ATOM 700 C CA . VAL A 1 91 ? -11.867 26.406 12.766 1 97.56 91 VAL A CA 1
ATOM 701 C C . VAL A 1 91 ? -11.852 25.016 13.375 1 97.56 91 VAL A C 1
ATOM 703 O O . VAL A 1 91 ? -11.781 24.859 14.594 1 97.56 91 VAL A O 1
ATOM 706 N N . ASP A 1 92 ? -11.977 24.031 12.523 1 97.25 92 ASP A N 1
ATOM 707 C CA . ASP A 1 92 ? -11.875 22.641 12.938 1 97.25 92 ASP A CA 1
ATOM 708 C C . ASP A 1 92 ? -10.562 22.016 12.461 1 97.25 92 ASP A C 1
ATOM 710 O O . ASP A 1 92 ? -10.117 22.281 11.336 1 97.25 92 ASP A O 1
ATOM 714 N N . CYS A 1 93 ? -9.938 21.297 13.344 1 97 93 CYS A N 1
ATOM 715 C CA . CYS A 1 93 ? -8.781 20.5 12.977 1 97 93 CYS A CA 1
ATOM 716 C C . CYS A 1 93 ? -9 19.031 13.328 1 97 93 CYS A C 1
ATOM 718 O O . CYS A 1 93 ? -9.141 18.688 14.508 1 97 93 CYS A O 1
ATOM 720 N N . ASN A 1 94 ? -9.031 18.156 12.359 1 95.38 94 ASN A N 1
ATOM 721 C CA . ASN A 1 94 ? -9.133 16.703 12.508 1 95.38 94 ASN A CA 1
ATOM 722 C C . ASN A 1 94 ? -10.328 16.312 13.375 1 95.38 94 ASN A C 1
ATOM 724 O O . ASN A 1 94 ? -10.188 15.555 14.328 1 95.38 94 ASN A O 1
ATOM 728 N N . PRO A 1 95 ? -11.508 16.859 12.984 1 94.56 95 PRO A N 1
ATOM 729 C CA . PRO A 1 95 ? -12.664 16.703 13.875 1 94.56 95 PRO A CA 1
ATOM 730 C C . PRO A 1 95 ? -13.172 15.273 13.953 1 94.56 95 PRO A C 1
ATOM 732 O O . PRO A 1 95 ? -13.82 14.891 14.93 1 94.56 95 PRO A O 1
ATOM 735 N N . GLU A 1 96 ? -12.898 14.438 13.008 1 92.94 96 GLU A N 1
ATOM 736 C CA . GLU A 1 96 ? -13.477 13.102 12.953 1 92.94 96 GLU A CA 1
ATOM 737 C C . GLU A 1 96 ? -12.641 12.102 13.742 1 92.94 96 GLU A C 1
ATOM 739 O O . GLU A 1 96 ? -13.078 10.984 14.016 1 92.94 96 GLU A O 1
ATOM 744 N N . SER A 1 97 ? -11.484 12.531 14.133 1 93.31 97 SER A N 1
ATOM 745 C CA . SER A 1 97 ? -10.57 11.609 14.805 1 93.31 97 SER A CA 1
ATOM 746 C C . SER A 1 97 ? -11.055 11.297 16.219 1 93.31 97 SER A C 1
ATOM 748 O O . SER A 1 97 ? -11.508 12.18 16.938 1 93.31 97 SER A O 1
ATOM 750 N N . GLN A 1 98 ? -10.906 10.078 16.594 1 90.31 98 GLN A N 1
ATOM 751 C CA . GLN A 1 98 ? -11.195 9.641 17.969 1 90.31 98 GLN A CA 1
ATOM 752 C C . GLN A 1 98 ? -9.914 9.266 18.703 1 90.31 98 GLN A C 1
ATOM 754 O O . GLN A 1 98 ? -9.969 8.609 19.75 1 90.31 98 GLN A O 1
ATOM 759 N N . SER A 1 99 ? -8.836 9.688 18.172 1 92.69 99 SER A N 1
ATOM 760 C CA . SER A 1 99 ? -7.547 9.328 18.75 1 92.69 99 SER A CA 1
ATOM 761 C C . SER A 1 99 ? -7.055 10.406 19.703 1 92.69 99 SER A C 1
ATOM 763 O O . SER A 1 99 ? -7.246 11.594 19.469 1 92.69 99 SER A O 1
ATOM 765 N N . THR A 1 100 ? -6.359 10.016 20.688 1 92 100 THR A N 1
ATOM 766 C CA . THR A 1 100 ? -5.711 10.93 21.625 1 92 100 THR A CA 1
ATOM 767 C C . THR A 1 100 ? -4.234 11.094 21.281 1 92 100 THR A C 1
ATOM 769 O O . THR A 1 100 ? -3.498 11.781 22 1 92 100 THR A O 1
ATOM 772 N N . LEU A 1 101 ? -3.818 10.562 20.203 1 92.5 101 LEU A N 1
ATOM 773 C CA . LEU A 1 101 ? -2.389 10.461 19.938 1 92.5 101 LEU A CA 1
ATOM 774 C C . LEU A 1 101 ? -1.95 11.492 18.906 1 92.5 101 LEU A C 1
ATOM 776 O O . LEU A 1 101 ? -0.909 11.336 18.266 1 92.5 101 LEU A O 1
ATOM 780 N N . TRP A 1 102 ? -2.705 12.469 18.781 1 93.06 102 TRP A N 1
ATOM 781 C CA . TRP A 1 102 ? -2.311 13.555 17.875 1 93.06 102 TRP A CA 1
ATOM 782 C C . TRP A 1 102 ? -2.539 14.914 18.531 1 93.06 102 TRP A C 1
ATOM 784 O O . TRP A 1 102 ? -3.334 15.031 19.469 1 93.06 102 TRP A O 1
ATOM 794 N N . SER A 1 103 ? -1.75 15.836 18.094 1 94.25 103 SER A N 1
ATOM 795 C CA . SER A 1 103 ? -1.935 17.234 18.438 1 94.25 103 SER A CA 1
ATOM 796 C C . SER A 1 103 ? -1.291 18.156 17.406 1 94.25 103 SER A C 1
ATOM 798 O O . SER A 1 103 ? -0.397 17.734 16.672 1 94.25 103 SER A O 1
ATOM 800 N N . CYS A 1 104 ? -1.789 19.297 17.344 1 94.62 104 CYS A N 1
ATOM 801 C CA . CYS A 1 104 ? -1.263 20.281 16.406 1 94.62 104 CYS A CA 1
ATOM 802 C C . CYS A 1 104 ? -1.304 21.672 17.031 1 94.62 104 CYS A C 1
ATOM 804 O O . CYS A 1 104 ? -2.383 22.234 17.25 1 94.62 104 CYS A O 1
ATOM 806 N N . ASP A 1 105 ? -0.135 22.172 17.266 1 95.94 105 ASP A N 1
ATOM 807 C CA . ASP A 1 105 ? -0.003 23.531 17.734 1 95.94 105 ASP A CA 1
ATOM 808 C C . ASP A 1 105 ? 0.009 24.531 16.578 1 95.94 105 ASP A C 1
ATOM 810 O O . ASP A 1 105 ? 0.873 24.453 15.703 1 95.94 105 ASP A O 1
ATOM 814 N N . ALA A 1 106 ? -0.952 25.422 16.656 1 95.88 106 ALA A N 1
ATOM 815 C CA . ALA A 1 106 ? -1.028 26.328 15.516 1 95.88 106 ALA A CA 1
ATOM 816 C C . ALA A 1 106 ? -1.48 27.719 15.945 1 95.88 106 ALA A C 1
ATOM 818 O O . ALA A 1 106 ? -2.133 27.875 16.984 1 95.88 106 ALA A O 1
ATOM 819 N N . VAL A 1 107 ? -1.008 28.672 15.172 1 96.31 107 VAL A N 1
ATOM 820 C CA . VAL A 1 107 ? -1.49 30.047 15.242 1 96.31 107 VAL A CA 1
ATOM 821 C C . VAL A 1 107 ? -2.434 30.312 14.078 1 96.31 107 VAL A C 1
ATOM 823 O O . VAL A 1 107 ? -2.08 30.094 12.914 1 96.31 107 VAL A O 1
ATOM 826 N N . ILE A 1 108 ? -3.594 30.781 14.43 1 96.5 108 ILE A N 1
ATOM 827 C CA . ILE A 1 108 ? -4.59 30.984 13.391 1 96.5 108 ILE A CA 1
ATOM 828 C C . ILE A 1 108 ? -4.957 32.469 13.32 1 96.5 108 ILE A C 1
ATOM 830 O O . ILE A 1 108 ? -5.285 33.094 14.344 1 96.5 108 ILE A O 1
ATOM 834 N N . ASP A 1 109 ? -4.852 32.969 12.102 1 95.75 109 ASP A N 1
ATOM 835 C CA . ASP A 1 109 ? -5.316 34.312 11.797 1 95.75 109 ASP A CA 1
ATOM 836 C C . ASP A 1 109 ? -6.594 34.281 10.961 1 95.75 109 ASP A C 1
ATOM 838 O O . ASP A 1 109 ? -6.57 33.875 9.797 1 95.75 109 ASP A O 1
ATOM 842 N N . ILE A 1 110 ? -7.668 34.719 11.609 1 96.62 110 ILE A N 1
ATOM 843 C CA . ILE A 1 110 ? -8.93 34.781 10.883 1 96.62 110 ILE A CA 1
ATOM 844 C C . ILE A 1 110 ? -9.172 36.219 10.383 1 96.62 110 ILE A C 1
ATOM 846 O O . ILE A 1 110 ? -9.086 37.156 11.156 1 96.62 110 ILE A O 1
ATOM 850 N N . ARG A 1 111 ? -9.57 36.281 9.062 1 94.88 111 ARG A N 1
ATOM 851 C CA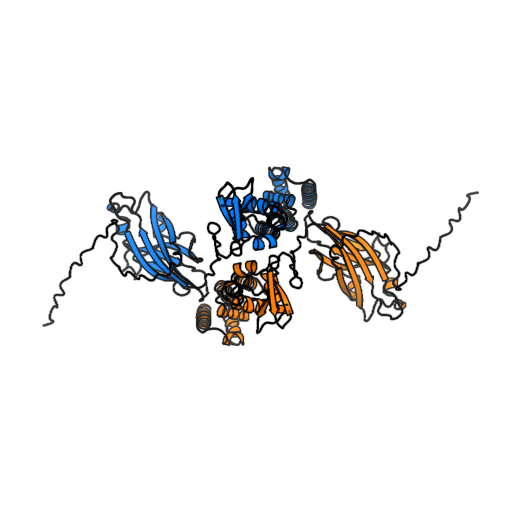 . ARG A 1 111 ? -9.734 37.594 8.453 1 94.88 111 ARG A CA 1
ATOM 852 C C . ARG A 1 111 ? -11.047 37.688 7.688 1 94.88 111 ARG A C 1
ATOM 854 O O . ARG A 1 111 ? -11.336 36.812 6.844 1 94.88 111 ARG A O 1
ATOM 861 N N . LEU A 1 112 ? -11.789 38.656 8.086 1 95.12 112 LEU A N 1
ATOM 862 C CA . LEU A 1 112 ? -12.914 39.062 7.25 1 95.12 112 LEU A CA 1
ATOM 863 C C . LEU A 1 112 ? -12.492 40.094 6.219 1 95.12 112 LEU A C 1
ATOM 865 O O . LEU A 1 112 ? -12.094 41.219 6.578 1 95.12 112 LEU A O 1
ATOM 869 N N . LEU A 1 113 ? -12.664 39.719 5.016 1 92.06 113 LEU A N 1
ATOM 870 C CA . LEU A 1 113 ? -12.094 40.531 3.955 1 92.06 113 LEU A CA 1
ATOM 871 C C . LEU A 1 113 ? -13.07 41.625 3.545 1 92.06 113 LEU A C 1
ATOM 873 O O . LEU A 1 113 ? -14.266 41.375 3.393 1 92.06 113 LEU A O 1
ATOM 877 N N . SER A 1 114 ? -12.484 42.812 3.482 1 90.81 114 SER A N 1
ATOM 878 C CA . SER A 1 114 ? -13.242 43.969 2.955 1 90.81 114 SER A CA 1
ATOM 879 C C . SER A 1 114 ? -12.82 44.281 1.526 1 90.81 114 SER A C 1
ATOM 881 O O . SER A 1 114 ? -11.641 44.188 1.181 1 90.81 114 SER A O 1
ATOM 883 N N . LYS A 1 115 ? -13.719 44.5 0.65 1 81.38 115 LYS A N 1
ATOM 884 C CA . LYS A 1 115 ? -13.422 44.781 -0.75 1 81.38 115 LYS A CA 1
ATOM 885 C C . LYS A 1 115 ? -13.328 46.312 -0.987 1 81.38 115 LYS A C 1
ATOM 887 O O . LYS A 1 115 ? -13.086 46.75 -2.111 1 81.38 115 LYS A O 1
ATOM 892 N N . LYS A 1 116 ? -13.461 47 -0.003 1 81.19 116 LYS A N 1
ATOM 893 C CA . LYS A 1 116 ? -13.344 48.438 -0.146 1 81.19 116 LYS A CA 1
ATOM 894 C C . LYS A 1 116 ? -11.898 48.906 0.034 1 81.19 116 LYS A C 1
ATOM 896 O O . LYS A 1 116 ? -11.188 48.406 0.909 1 81.19 116 LYS A O 1
ATOM 901 N N . ALA A 1 117 ? -11.305 49.625 -0.961 1 69.56 117 ALA A N 1
ATOM 902 C CA . ALA A 1 117 ? -9.914 50.062 -1.067 1 69.56 117 ALA A CA 1
ATOM 903 C C . ALA A 1 117 ? -9.422 50.656 0.258 1 69.56 117 ALA A C 1
ATOM 905 O O . ALA A 1 117 ? -8.273 50.406 0.651 1 69.56 117 ALA A O 1
ATOM 906 N N . ASP A 1 118 ? -10.289 51.375 1.088 1 67.31 118 ASP A N 1
ATOM 907 C CA . ASP A 1 118 ? -9.812 52.125 2.252 1 67.31 118 ASP A CA 1
ATOM 908 C C . ASP A 1 118 ? -10.18 51.375 3.549 1 67.31 118 ASP A C 1
ATOM 910 O O . ASP A 1 118 ? -10.016 51.938 4.637 1 67.31 118 ASP A O 1
ATOM 914 N N . THR A 1 119 ? -10.719 50.188 3.438 1 68.75 119 THR A N 1
ATOM 915 C CA . THR A 1 119 ? -11.133 49.531 4.664 1 68.75 119 THR A CA 1
ATOM 916 C C . THR A 1 119 ? -10.25 48.312 4.926 1 68.75 119 THR A C 1
ATOM 918 O O . THR A 1 119 ? -9.938 47.531 4.004 1 68.75 119 THR A O 1
ATOM 921 N N . ASN A 1 120 ? -9.82 48.281 6.16 1 78.12 120 ASN A N 1
ATOM 922 C CA . ASN A 1 120 ? -8.977 47.188 6.598 1 78.12 120 ASN A CA 1
ATOM 923 C C . ASN A 1 120 ? -9.797 45.906 6.875 1 78.12 120 ASN A C 1
ATOM 925 O O . ASN A 1 120 ? -10.977 46 7.211 1 78.12 120 ASN A O 1
ATOM 929 N N . CYS A 1 121 ? -9.266 44.844 6.594 1 87 121 CYS A N 1
ATOM 930 C CA . CYS A 1 121 ? -9.852 43.562 7 1 87 121 CYS A CA 1
ATOM 931 C C . CYS A 1 121 ? -9.977 43.5 8.516 1 87 121 CYS A C 1
ATOM 933 O O . CYS A 1 121 ? -9.266 44.188 9.242 1 87 121 CYS A O 1
ATOM 935 N N . TYR A 1 122 ? -11.055 42.938 8.93 1 92.25 122 TYR A N 1
ATOM 936 C CA . TYR A 1 122 ? -11.172 42.625 10.352 1 92.25 122 TYR A CA 1
ATOM 937 C C . TYR A 1 122 ? -10.484 41.312 10.688 1 92.25 122 TYR A C 1
ATOM 939 O O . TYR A 1 122 ? -10.719 40.312 10.039 1 92.25 122 TYR A O 1
ATOM 947 N N . THR A 1 123 ? -9.547 41.406 11.68 1 93.56 123 THR A N 1
ATOM 948 C CA . THR A 1 123 ? -8.719 40.219 11.953 1 93.56 123 THR A CA 1
ATOM 949 C C . THR A 1 123 ? -8.75 39.875 13.438 1 93.56 123 THR A C 1
ATOM 951 O O . THR A 1 123 ? -8.734 40.781 14.289 1 93.56 123 THR A O 1
ATOM 954 N N . LYS A 1 124 ? -8.883 38.656 13.742 1 95.38 124 LYS A N 1
ATOM 955 C CA . LYS A 1 124 ? -8.648 38.094 15.07 1 95.38 124 LYS A CA 1
ATOM 956 C C . LYS A 1 124 ? -7.672 36.906 15.008 1 95.38 124 LYS A C 1
ATOM 958 O O . LYS A 1 124 ? -7.703 36.125 14.062 1 95.38 124 LYS A O 1
ATOM 963 N N . LYS A 1 125 ? -6.836 36.875 16.062 1 95.25 125 LYS A N 1
ATOM 964 C CA . LYS A 1 125 ? -5.809 35.844 16.125 1 95.25 125 LYS A CA 1
ATOM 965 C C . LYS A 1 125 ? -5.93 35.031 17.406 1 95.25 125 LYS A C 1
ATOM 967 O O . LYS A 1 125 ? -6.273 35.562 18.453 1 95.25 125 LYS A O 1
ATOM 972 N N . PHE A 1 126 ? -5.668 33.719 17.266 1 95.31 126 PHE A N 1
ATOM 973 C CA . PHE A 1 126 ? -5.598 32.875 18.453 1 95.31 126 PHE A CA 1
ATOM 974 C C . PHE A 1 126 ? -4.586 31.75 18.281 1 95.31 126 PHE A C 1
ATOM 976 O O . PHE A 1 126 ? -4.164 31.469 17.156 1 95.31 126 PHE A O 1
ATOM 983 N N . THR A 1 127 ? -4.145 31.297 19.406 1 95.19 127 THR A N 1
ATOM 984 C CA . THR A 1 127 ? -3.285 30.109 19.453 1 95.19 127 THR A CA 1
ATOM 985 C C . THR A 1 127 ? -3.996 28.953 20.141 1 95.19 127 THR A C 1
ATOM 987 O O . THR A 1 127 ? -4.703 29.156 21.141 1 95.19 127 THR A O 1
ATOM 990 N N . ASN A 1 128 ? -3.885 27.812 19.562 1 95.81 128 ASN A N 1
ATOM 991 C CA . ASN A 1 128 ? -4.48 26.641 20.188 1 95.81 128 ASN A CA 1
ATOM 992 C C . ASN A 1 128 ? -3.652 25.375 19.938 1 95.81 128 ASN A C 1
ATOM 994 O O . ASN A 1 128 ? -2.949 25.297 18.922 1 95.81 128 ASN A O 1
ATOM 998 N N . LYS A 1 129 ? -3.646 24.547 20.906 1 96.12 129 LYS A N 1
ATOM 999 C CA . LYS A 1 129 ? -3.18 23.188 20.703 1 96.12 129 LYS A CA 1
ATOM 1000 C C . LYS A 1 129 ? -4.34 22.25 20.375 1 96.12 129 LYS A C 1
ATOM 1002 O O . LYS A 1 129 ? -4.992 21.719 21.266 1 96.12 129 LYS A O 1
ATOM 1007 N N . PHE A 1 130 ? -4.516 22.016 19.078 1 96.25 130 PHE A N 1
ATOM 1008 C CA . PHE A 1 130 ? -5.621 21.172 18.625 1 96.25 130 PHE A CA 1
ATOM 1009 C C . PHE A 1 130 ? -5.344 19.703 18.938 1 96.25 130 PHE A C 1
ATOM 1011 O O . PHE A 1 130 ? -4.215 19.234 18.781 1 96.25 130 PHE A O 1
ATOM 1018 N N . SER A 1 131 ? -6.328 19.078 19.469 1 94.31 131 SER A N 1
ATOM 1019 C CA . SER A 1 131 ? -6.301 17.656 19.812 1 94.31 131 SER A CA 1
ATOM 1020 C C . SER A 1 131 ? -7.707 17.062 19.859 1 94.31 131 SER A C 1
ATOM 1022 O O . SER A 1 131 ? -8.672 17.719 19.453 1 94.31 131 SER A O 1
ATOM 1024 N N . LEU A 1 132 ? -7.793 15.867 20.328 1 90.56 132 LEU A N 1
ATOM 1025 C CA . LEU A 1 132 ? -9.086 15.195 20.375 1 90.56 132 LEU A CA 1
ATOM 1026 C C . LEU A 1 132 ? -10.109 16.047 21.141 1 90.56 132 LEU A C 1
ATOM 1028 O O . LEU A 1 132 ? -11.25 16.203 20.703 1 90.56 132 LEU A O 1
ATOM 1032 N N . ASN A 1 133 ? -9.703 16.594 22.203 1 88.19 133 ASN A N 1
ATOM 1033 C CA . ASN A 1 133 ? -10.625 17.297 23.094 1 88.19 133 ASN A CA 1
ATOM 1034 C C . ASN A 1 133 ? -10.719 18.781 22.766 1 88.19 133 ASN A C 1
ATOM 1036 O O . ASN A 1 133 ? -11.508 19.516 23.359 1 88.19 133 ASN A O 1
ATOM 1040 N N . SER A 1 134 ? -9.938 19.25 21.875 1 93.56 134 SER A N 1
ATOM 1041 C CA . SER A 1 134 ? -9.898 20.656 21.484 1 93.56 134 SER A CA 1
ATOM 1042 C C . SER A 1 134 ? -9.672 20.812 19.984 1 93.56 134 SER A C 1
ATOM 1044 O O . SER A 1 134 ? -8.656 21.359 19.547 1 93.56 134 SER A O 1
ATOM 1046 N N . ASN A 1 135 ? -10.609 20.281 19.266 1 95 135 ASN A N 1
ATOM 1047 C CA . ASN A 1 135 ? -10.367 20.234 17.828 1 95 135 ASN A CA 1
ATOM 1048 C C . ASN A 1 135 ? -11.242 21.25 17.078 1 95 135 ASN A C 1
ATOM 1050 O O . ASN A 1 135 ? -11.242 21.281 15.844 1 95 135 ASN A O 1
ATOM 1054 N N . ASN A 1 136 ? -12.055 21.953 17.859 1 94.19 136 ASN A N 1
ATOM 1055 C CA . ASN A 1 136 ? -12.914 23.016 17.344 1 94.19 136 ASN A CA 1
ATOM 1056 C C . ASN A 1 136 ? -12.75 24.312 18.141 1 94.19 136 ASN A C 1
ATOM 1058 O O . ASN A 1 136 ? -13.016 24.344 19.344 1 94.19 136 ASN A O 1
ATOM 1062 N N . TRP A 1 137 ? -12.289 25.297 17.422 1 94.19 137 TRP A N 1
ATOM 1063 C CA . TRP A 1 137 ? -12.047 26.562 18.094 1 94.19 137 TRP A CA 1
ATOM 1064 C C . TRP A 1 137 ? -12.5 27.734 17.219 1 94.19 137 TRP A C 1
ATOM 1066 O O . TRP A 1 137 ? -12.516 27.625 15.984 1 94.19 137 TRP A O 1
ATOM 1076 N N . GLY A 1 138 ? -12.867 28.797 17.953 1 93.62 138 GLY A N 1
ATOM 1077 C CA . GLY A 1 138 ? -13.281 29.969 17.188 1 93.62 138 GLY A CA 1
ATOM 1078 C C . GLY A 1 138 ? -13.828 31.078 18.047 1 93.62 138 GLY A C 1
ATOM 1079 O O . GLY A 1 138 ? -13.445 31.219 19.203 1 93.62 138 GLY A O 1
ATOM 1080 N N . PHE A 1 139 ? -14.531 32 17.359 1 93.69 139 PHE A N 1
ATOM 1081 C CA . PHE A 1 139 ? -15.094 33.188 17.969 1 93.69 139 PHE A CA 1
ATOM 1082 C C . PHE A 1 139 ? -16.609 33.219 17.797 1 93.69 139 PHE A C 1
ATOM 1084 O O . PHE A 1 139 ? -17.094 33.594 16.719 1 93.69 139 PHE A O 1
ATOM 1091 N N . PRO A 1 140 ? -17.344 32.875 18.891 1 90.69 140 PRO A N 1
ATOM 1092 C CA . PRO A 1 140 ? -18.797 33.031 18.766 1 90.69 140 PRO A CA 1
ATOM 1093 C C . PRO A 1 140 ? -19.234 34.469 18.469 1 90.69 140 PRO A C 1
ATOM 1095 O O . PRO A 1 140 ? -20.234 34.656 17.781 1 90.69 140 PRO A O 1
ATOM 1098 N N . ALA A 1 141 ? -18.453 35.312 19.062 1 91.44 141 ALA A N 1
ATOM 1099 C CA . ALA A 1 141 ? -18.703 36.75 18.828 1 91.44 141 ALA A CA 1
ATOM 1100 C C . ALA A 1 141 ? -17.547 37.375 18.047 1 91.44 141 ALA A C 1
ATOM 1102 O O . ALA A 1 141 ? -16.922 38.312 18.531 1 91.44 141 ALA A O 1
ATOM 1103 N N . PHE A 1 142 ? -17.438 36.938 16.891 1 94.12 142 PHE A N 1
ATOM 1104 C CA . PHE A 1 142 ? -16.375 37.438 16.047 1 94.12 142 PHE A CA 1
ATOM 1105 C C . PHE A 1 142 ? -16.609 38.906 15.703 1 94.12 142 PHE A C 1
ATOM 1107 O O . PHE A 1 142 ? -15.781 39.781 16 1 94.12 142 PHE A O 1
ATOM 1114 N N . LEU A 1 143 ? -17.766 39.188 15.086 1 93.25 143 LEU A N 1
ATOM 1115 C CA . LEU A 1 143 ? -18.172 40.562 14.742 1 93.25 143 LEU A CA 1
ATOM 1116 C C . LEU A 1 143 ? -19.688 40.688 14.773 1 93.25 143 LEU A C 1
ATOM 1118 O O . LEU A 1 143 ? -20.406 39.812 14.312 1 93.25 143 LEU A O 1
ATOM 1122 N N . GLU A 1 144 ? -20.094 41.781 15.336 1 93.38 144 GLU A N 1
ATOM 1123 C CA . GLU A 1 144 ? -21.531 42.031 15.352 1 93.38 144 GLU A CA 1
ATOM 1124 C C . GLU A 1 144 ? -22.094 42.062 13.93 1 93.38 144 GLU A C 1
ATOM 1126 O O . GLU A 1 144 ? -21.5 42.625 13.031 1 93.38 144 GLU A O 1
ATOM 1131 N N . TRP A 1 145 ? -23.266 41.5 13.828 1 92 145 TRP A N 1
ATOM 1132 C CA . TRP A 1 145 ? -23.844 41.312 12.5 1 92 145 TRP A CA 1
ATOM 1133 C C . TRP A 1 145 ? -24.125 42.688 11.852 1 92 145 TRP A C 1
ATOM 1135 O O . TRP A 1 145 ? -23.922 42.844 10.648 1 92 145 TRP A O 1
ATOM 1145 N N . ASN A 1 146 ? -24.562 43.594 12.633 1 91.38 146 ASN A N 1
ATOM 1146 C CA . ASN A 1 146 ? -24.859 44.938 12.117 1 91.38 146 ASN A CA 1
ATOM 1147 C C . ASN A 1 146 ? -23.609 45.594 11.531 1 91.38 146 ASN A C 1
ATOM 1149 O O . ASN A 1 146 ? -23.703 46.312 10.547 1 91.38 146 ASN A O 1
ATOM 1153 N N . THR A 1 147 ? -22.516 45.312 12.148 1 92.69 147 THR A N 1
ATOM 1154 C CA . THR A 1 147 ? -21.25 45.844 11.648 1 92.69 147 THR A CA 1
ATOM 1155 C C . THR A 1 147 ? -20.875 45.188 10.328 1 92.69 147 THR A C 1
ATOM 1157 O O . THR A 1 147 ? -20.359 45.844 9.422 1 92.69 147 THR A O 1
ATOM 1160 N N . VAL A 1 148 ? -21.172 43.969 10.18 1 92.31 148 VAL A N 1
ATOM 1161 C CA . VAL A 1 148 ? -20.844 43.188 8.977 1 92.31 148 VAL A CA 1
ATOM 1162 C C . VAL A 1 148 ? -21.703 43.688 7.812 1 92.31 148 VAL A C 1
ATOM 1164 O O . VAL A 1 148 ? -21.203 43.844 6.691 1 92.31 148 VAL A O 1
ATOM 1167 N N . ARG A 1 149 ? -22.875 44 8.125 1 90.69 149 ARG A N 1
ATOM 1168 C CA . ARG A 1 149 ? -23.828 44.344 7.082 1 90.69 149 ARG A CA 1
ATOM 1169 C C . ARG A 1 149 ? -23.719 45.812 6.703 1 90.69 149 ARG A C 1
ATOM 1171 O O . ARG A 1 149 ? -24.25 46.219 5.672 1 90.69 149 ARG A O 1
ATOM 1178 N N . ASP A 1 150 ? -23.047 46.562 7.555 1 91.06 150 ASP A N 1
ATOM 1179 C CA . ASP A 1 150 ? -22.906 47.969 7.262 1 91.06 150 ASP A CA 1
ATOM 1180 C C . ASP A 1 150 ? -22.109 48.188 5.969 1 91.06 150 ASP A C 1
ATOM 1182 O O . ASP A 1 150 ? -20.938 47.844 5.887 1 91.06 150 ASP A O 1
ATOM 1186 N N . PRO A 1 151 ? -22.734 48.781 5.004 1 89.06 151 PRO A N 1
ATOM 1187 C CA . PRO A 1 151 ? -22.062 49 3.715 1 89.06 151 PRO A CA 1
ATOM 1188 C C . PRO A 1 151 ? -20.797 49.844 3.834 1 89.06 151 PRO A C 1
ATOM 1190 O O . PRO A 1 151 ? -19.906 49.75 2.982 1 89.06 151 PRO A O 1
ATOM 1193 N N . LYS A 1 152 ? -20.719 50.562 4.879 1 88.06 152 LYS A N 1
ATOM 1194 C CA . LYS A 1 152 ? -19.562 51.406 5.09 1 88.06 152 LYS A CA 1
ATOM 1195 C C . LYS A 1 152 ? -18.297 50.562 5.32 1 88.06 152 LYS A C 1
ATOM 1197 O O . LYS A 1 152 ? -17.188 51 5.016 1 88.06 152 LYS A O 1
ATOM 1202 N N . ASN A 1 153 ? -18.531 49.375 5.805 1 90.56 153 ASN A N 1
ATOM 1203 C CA . ASN A 1 153 ? -17.391 48.531 6.16 1 90.56 153 ASN A CA 1
ATOM 1204 C C . ASN A 1 153 ? -16.953 47.656 4.984 1 90.56 153 ASN A C 1
ATOM 1206 O O . ASN A 1 153 ? -15.828 47.156 4.977 1 90.56 153 ASN A O 1
ATOM 1210 N N . GLY A 1 154 ? -17.812 47.375 3.979 1 91.12 154 GLY A N 1
ATOM 1211 C CA . GLY A 1 154 ? -17.453 46.719 2.732 1 91.12 154 GLY A CA 1
ATOM 1212 C C . GLY A 1 154 ? -17.25 45.219 2.879 1 91.12 154 GLY A C 1
ATOM 1213 O O . GLY A 1 154 ? -16.547 44.625 2.076 1 91.12 154 GLY A O 1
ATOM 1214 N N . PHE A 1 155 ? -17.812 44.625 3.85 1 93.44 155 PHE A N 1
ATOM 1215 C CA . PHE A 1 155 ? -17.594 43.188 4.094 1 93.44 155 PHE A CA 1
ATOM 1216 C C . PHE A 1 155 ? -18.5 42.344 3.195 1 93.44 155 PHE A C 1
ATOM 1218 O O . PHE A 1 155 ? -18.234 41.156 2.982 1 93.44 155 PHE A O 1
ATOM 1225 N N . ILE A 1 156 ? -19.562 43 2.73 1 91.62 156 ILE A N 1
ATOM 1226 C CA . ILE A 1 156 ? -20.453 42.281 1.829 1 91.62 156 ILE A CA 1
ATOM 1227 C C . ILE A 1 156 ? -20.406 42.906 0.442 1 91.62 156 ILE A C 1
ATOM 1229 O O . ILE A 1 156 ? -20.672 44.125 0.291 1 91.62 156 ILE A O 1
ATOM 1233 N N . GLN A 1 157 ? -19.969 42.094 -0.459 1 88.25 157 GLN A N 1
ATOM 1234 C CA . GLN A 1 157 ? -19.969 42.531 -1.855 1 88.25 157 GLN A CA 1
ATOM 1235 C C . GLN A 1 157 ? -20.734 41.531 -2.732 1 88.25 157 GLN A C 1
ATOM 1237 O O . GLN A 1 157 ? -20.453 40.344 -2.711 1 88.25 157 GLN A O 1
ATOM 1242 N N . ASP A 1 158 ? -21.688 42.062 -3.504 1 87.56 158 ASP A N 1
ATOM 1243 C CA . ASP A 1 158 ? -22.516 41.219 -4.371 1 87.56 158 ASP A CA 1
ATOM 1244 C C . ASP A 1 158 ? -23.156 40.094 -3.588 1 87.56 158 ASP A C 1
ATOM 1246 O O . ASP A 1 158 ? -23.234 38.969 -4.066 1 87.56 158 ASP A O 1
ATOM 1250 N N . GLY A 1 159 ? -23.391 40.375 -2.305 1 87.75 159 GLY A N 1
ATOM 1251 C CA . GLY A 1 159 ? -24.094 39.406 -1.464 1 87.75 159 GLY A CA 1
ATOM 1252 C C . GLY A 1 159 ? -23.203 38.312 -0.932 1 87.75 159 GLY A C 1
ATOM 1253 O O . GLY A 1 159 ? -23.703 37.25 -0.492 1 87.75 159 GLY A O 1
ATOM 1254 N N . VAL A 1 160 ? -21.938 38.562 -1.097 1 91.12 160 VAL A N 1
ATOM 1255 C CA . VAL A 1 160 ? -21.016 37.5 -0.687 1 91.12 160 VAL A CA 1
ATOM 1256 C C . VAL A 1 160 ? -20.078 38 0.39 1 91.12 160 VAL A C 1
ATOM 1258 O O . VAL A 1 160 ? -19.578 39.125 0.298 1 91.12 160 VAL A O 1
ATOM 1261 N N . ILE A 1 161 ? -19.906 37.219 1.423 1 92.81 161 ILE A N 1
ATOM 1262 C CA . ILE A 1 161 ? -18.938 37.469 2.488 1 92.81 161 ILE A CA 1
ATOM 1263 C C . ILE A 1 161 ? -17.703 36.562 2.285 1 92.81 161 ILE A C 1
ATOM 1265 O O . ILE A 1 161 ? -17.828 35.375 2.068 1 92.81 161 ILE A O 1
ATOM 1269 N N . GLU A 1 162 ? -16.531 37.188 2.375 1 93 162 GLU A N 1
ATOM 1270 C CA . GLU A 1 162 ? -15.289 36.438 2.207 1 93 162 GLU A CA 1
ATOM 1271 C C . GLU A 1 162 ? -14.516 36.344 3.518 1 93 162 GLU A C 1
ATOM 1273 O O . GLU A 1 162 ? -14.148 37.344 4.102 1 93 162 GLU A O 1
ATOM 1278 N N . LEU A 1 163 ? -14.32 35.125 3.914 1 94.75 163 LEU A N 1
ATOM 1279 C CA . LEU A 1 163 ? -13.602 34.812 5.148 1 94.75 163 LEU A CA 1
ATOM 1280 C C . LEU A 1 163 ? -12.328 34.031 4.852 1 94.75 163 LEU A C 1
ATOM 1282 O O . LEU A 1 163 ? -12.336 33.125 4.016 1 94.75 163 LEU A O 1
ATOM 1286 N N . GLU A 1 164 ? -11.25 34.438 5.562 1 95.38 164 GLU A N 1
ATOM 1287 C CA . GLU A 1 164 ? -9.961 33.781 5.355 1 95.38 164 GLU A CA 1
ATOM 1288 C C . GLU A 1 164 ? -9.344 33.344 6.68 1 95.38 164 GLU A C 1
ATOM 1290 O O . GLU A 1 164 ? -9.445 34.031 7.684 1 95.38 164 GLU A O 1
ATOM 1295 N N . ALA A 1 165 ? -8.758 32.156 6.676 1 96.31 165 ALA A N 1
ATOM 1296 C CA . ALA A 1 165 ? -7.965 31.703 7.812 1 96.31 165 ALA A CA 1
ATOM 1297 C C . ALA A 1 165 ? -6.535 31.375 7.387 1 96.31 165 ALA A C 1
ATOM 1299 O O . ALA A 1 165 ? -6.32 30.625 6.434 1 96.31 165 ALA A O 1
ATOM 1300 N N . LEU A 1 166 ? -5.609 32.031 8.047 1 95.69 166 LEU A N 1
ATOM 1301 C CA . LEU A 1 166 ? -4.199 31.703 7.895 1 95.69 166 LEU A CA 1
ATOM 1302 C C . LEU A 1 166 ? -3.719 30.828 9.047 1 95.69 166 LEU A C 1
ATOM 1304 O O . LEU A 1 166 ? -3.789 31.234 10.211 1 95.69 166 LEU A O 1
ATOM 1308 N N . ILE A 1 167 ? -3.299 29.688 8.672 1 95.19 167 ILE A N 1
ATOM 1309 C CA . ILE A 1 167 ? -2.906 28.703 9.672 1 95.19 167 ILE A CA 1
ATOM 1310 C C . ILE A 1 167 ? -1.387 28.547 9.672 1 95.19 167 ILE A C 1
ATOM 1312 O O . ILE A 1 167 ? -0.793 28.172 8.656 1 95.19 167 ILE A O 1
ATOM 1316 N N . ASP A 1 168 ? -0.806 28.859 10.82 1 95.12 168 ASP A N 1
ATOM 1317 C CA . ASP A 1 168 ? 0.627 28.672 11.031 1 95.12 168 ASP A CA 1
ATOM 1318 C C . ASP A 1 168 ? 0.898 27.531 12.016 1 95.12 168 ASP A C 1
ATOM 1320 O O . ASP A 1 168 ? 0.796 27.734 13.227 1 95.12 168 ASP A O 1
ATOM 1324 N N . ILE A 1 169 ? 1.287 26.422 11.5 1 93.31 169 ILE A N 1
ATOM 1325 C CA . ILE A 1 169 ? 1.496 25.234 12.336 1 93.31 169 ILE A CA 1
ATOM 1326 C C . ILE A 1 169 ? 2.891 25.281 12.953 1 93.31 169 ILE A C 1
ATOM 1328 O O . ILE A 1 169 ? 3.891 25.391 12.242 1 93.31 169 ILE A O 1
ATOM 1332 N N . ARG A 1 170 ? 2.918 25.188 14.25 1 91.88 170 ARG A N 1
ATOM 1333 C CA . ARG A 1 170 ? 4.172 25.297 14.984 1 91.88 170 ARG A CA 1
ATOM 1334 C C . ARG A 1 170 ? 4.738 23.922 15.312 1 91.88 170 ARG A C 1
ATOM 1336 O O . ARG A 1 170 ? 5.949 23.703 15.25 1 91.88 170 ARG A O 1
ATOM 1343 N N . ASN A 1 171 ? 3.865 23.078 15.742 1 89.81 171 ASN A N 1
ATOM 1344 C CA . ASN A 1 171 ? 4.258 21.734 16.125 1 89.81 171 ASN A CA 1
ATOM 1345 C C . ASN A 1 171 ? 3.127 20.734 15.883 1 89.81 171 ASN A C 1
ATOM 1347 O O . ASN A 1 171 ? 1.953 21.062 16.047 1 89.81 171 ASN A O 1
ATOM 1351 N N . CYS A 1 172 ? 3.518 19.609 15.391 1 89.06 172 CYS A N 1
ATOM 1352 C CA . CYS A 1 172 ? 2.535 18.547 15.195 1 89.06 172 CYS A CA 1
ATOM 1353 C C . CYS A 1 172 ? 3.018 17.234 15.805 1 89.06 172 CYS A C 1
ATOM 1355 O O . CYS A 1 172 ? 4.211 16.938 15.758 1 89.06 172 CYS A O 1
ATOM 1357 N N . MET A 1 173 ? 2.098 16.641 16.469 1 88.38 173 MET A N 1
ATOM 1358 C CA . MET A 1 173 ? 2.328 15.281 16.969 1 88.38 173 MET A CA 1
ATOM 1359 C C . MET A 1 173 ? 1.354 14.297 16.344 1 88.38 173 MET A C 1
ATOM 1361 O O . MET A 1 173 ? 0.195 14.633 16.094 1 88.38 173 MET A O 1
ATOM 1365 N N . GLY A 1 174 ? 1.876 13.156 16.094 1 87.38 174 GLY A N 1
ATOM 1366 C CA . GLY A 1 174 ? 0.999 12.125 15.562 1 87.38 174 GLY A CA 1
ATOM 1367 C C . GLY A 1 174 ? 1.005 12.055 14.047 1 87.38 174 GLY A C 1
ATOM 1368 O O . GLY A 1 174 ? 0.157 11.391 13.445 1 87.38 174 GLY A O 1
ATOM 1369 N N . VAL A 1 175 ? 1.817 12.852 13.508 1 80.88 175 VAL A N 1
ATOM 1370 C CA . VAL A 1 175 ? 1.985 12.812 12.062 1 80.88 175 VAL A CA 1
ATOM 1371 C C . VAL A 1 175 ? 3.389 12.32 11.711 1 80.88 175 VAL A C 1
ATOM 1373 O O . VAL A 1 175 ? 4.367 12.727 12.344 1 80.88 175 VAL A O 1
ATOM 1376 N N . ARG A 1 176 ? 3.367 11.234 11.008 1 74.31 176 ARG A N 1
ATOM 1377 C CA . ARG A 1 176 ? 4.688 10.797 10.562 1 74.31 176 ARG A CA 1
ATOM 1378 C C . ARG A 1 176 ? 5.047 11.414 9.219 1 74.31 176 ARG A C 1
ATOM 1380 O O . ARG A 1 176 ? 4.234 11.414 8.289 1 74.31 176 ARG A O 1
ATOM 1387 N N . GLU A 1 177 ? 6.059 12.281 9.398 1 64.94 177 GLU A N 1
ATOM 1388 C CA . GLU A 1 177 ? 6.508 12.969 8.195 1 64.94 177 GLU A CA 1
ATOM 1389 C C . GLU A 1 177 ? 7.211 12.016 7.234 1 64.94 177 GLU A C 1
ATOM 1391 O O . GLU A 1 177 ? 7.84 11.047 7.664 1 64.94 177 GLU A O 1
ATOM 1396 N N . PHE A 1 178 ? 6.855 12.164 5.926 1 68.81 178 PHE A N 1
ATOM 1397 C CA . PHE A 1 178 ? 7.59 11.445 4.891 1 68.81 178 PHE A CA 1
ATOM 1398 C C . PHE A 1 178 ? 8.961 12.07 4.668 1 68.81 178 PHE A C 1
ATOM 1400 O O . PHE A 1 178 ? 9.062 13.266 4.375 1 68.81 178 PHE A O 1
ATOM 1407 N N . PRO A 1 179 ? 9.938 11.32 5.109 1 71.69 179 PRO A N 1
ATOM 1408 C CA . PRO A 1 179 ? 11.25 11.906 4.797 1 71.69 179 PRO A CA 1
ATOM 1409 C C . PRO A 1 179 ? 11.398 12.258 3.318 1 71.69 179 PRO A C 1
ATOM 1411 O O . PRO A 1 179 ? 11.086 11.438 2.453 1 71.69 179 PRO A O 1
ATOM 1414 N N . GLU A 1 180 ? 11.57 13.562 3.1 1 80.06 180 GLU A N 1
ATOM 1415 C CA . GLU A 1 180 ? 11.789 13.984 1.719 1 80.06 180 GLU A CA 1
ATOM 1416 C C . GLU A 1 180 ? 13.281 14.055 1.392 1 80.06 180 GLU A C 1
ATOM 1418 O O . GLU A 1 180 ? 14.086 14.484 2.219 1 80.06 180 GLU A O 1
ATOM 1423 N N . PHE A 1 181 ? 13.602 13.461 0.315 1 91.06 181 PHE A N 1
ATOM 1424 C CA . PHE A 1 181 ? 14.977 13.531 -0.169 1 91.06 181 PHE A CA 1
ATOM 1425 C C . PHE A 1 181 ? 15.164 14.727 -1.096 1 91.06 181 PHE A C 1
ATOM 1427 O O . PHE A 1 181 ? 14.367 14.938 -2.014 1 91.06 181 PHE A O 1
ATOM 1434 N N . ASP A 1 182 ? 16.156 15.531 -0.773 1 92.81 182 ASP A N 1
ATOM 1435 C CA . ASP A 1 182 ? 16.453 16.688 -1.613 1 92.81 182 ASP A CA 1
ATOM 1436 C C . ASP A 1 182 ? 17.438 16.312 -2.729 1 92.81 182 ASP A C 1
ATOM 1438 O O . ASP A 1 182 ? 18.625 16.125 -2.482 1 92.81 182 ASP A O 1
ATOM 1442 N N . PHE A 1 183 ? 16.984 16.328 -3.934 1 96.56 183 PHE A N 1
ATOM 1443 C CA . PHE A 1 183 ? 17.781 15.891 -5.07 1 96.56 183 PHE A CA 1
ATOM 1444 C C . PHE A 1 183 ? 18.609 17.047 -5.637 1 96.56 183 PHE A C 1
ATOM 1446 O O . PHE A 1 183 ? 19.391 16.859 -6.562 1 96.56 183 PHE A O 1
ATOM 1453 N N . THR A 1 184 ? 18.5 18.219 -5.125 1 94.88 184 THR A N 1
ATOM 1454 C CA . THR A 1 184 ? 19.109 19.406 -5.723 1 94.88 184 THR A CA 1
ATOM 1455 C C . THR A 1 184 ? 20.438 19.719 -5.062 1 94.88 184 THR A C 1
ATOM 1457 O O . THR A 1 184 ? 21.188 20.594 -5.52 1 94.88 184 THR A O 1
ATOM 1460 N N . SER A 1 185 ? 20.719 18.953 -4.027 1 93.62 185 SER A N 1
ATOM 1461 C CA . SER A 1 185 ? 21.984 19.188 -3.34 1 93.62 185 SER A CA 1
ATOM 1462 C C . SER A 1 185 ? 22.688 17.875 -3.018 1 93.62 185 SER A C 1
ATOM 1464 O O . SER A 1 185 ? 22.031 16.844 -2.848 1 93.62 185 SER A O 1
ATOM 1466 N N . SER A 1 186 ? 23.953 18.047 -2.979 1 92.69 186 SER A N 1
ATOM 1467 C CA . SER A 1 186 ? 24.766 16.875 -2.654 1 92.69 186 SER A CA 1
ATOM 1468 C C . SER A 1 186 ? 24.859 16.672 -1.146 1 92.69 186 SER A C 1
ATOM 1470 O O . SER A 1 186 ? 24.984 17.641 -0.389 1 92.69 186 SER A O 1
ATOM 1472 N N . THR A 1 187 ? 24.672 15.453 -0.724 1 91.25 187 THR A N 1
ATOM 1473 C CA . THR A 1 187 ? 24.875 15.039 0.658 1 91.25 187 THR A CA 1
ATOM 1474 C C . THR A 1 187 ? 25.797 13.82 0.72 1 91.25 187 THR A C 1
ATOM 1476 O O . THR A 1 187 ? 26.25 13.32 -0.313 1 91.25 187 THR A O 1
ATOM 1479 N N . HIS A 1 188 ? 26.141 13.336 1.912 1 90.44 188 HIS A N 1
ATOM 1480 C CA . HIS A 1 188 ? 26.984 12.156 2.068 1 90.44 188 HIS A CA 1
ATOM 1481 C C . HIS A 1 188 ? 26.281 10.898 1.582 1 90.44 188 HIS A C 1
ATOM 1483 O O . HIS A 1 188 ? 26.922 9.867 1.37 1 90.44 188 HIS A O 1
ATOM 1489 N N . LEU A 1 189 ? 25 11.102 1.322 1 92.5 189 LEU A N 1
ATOM 1490 C CA . LEU A 1 189 ? 24.203 9.953 0.881 1 92.5 189 LEU A CA 1
ATOM 1491 C C . LEU A 1 189 ? 24.109 9.914 -0.64 1 92.5 189 LEU A C 1
ATOM 1493 O O . LEU A 1 189 ? 23.438 9.047 -1.201 1 92.5 189 LEU A O 1
ATOM 1497 N N . THR A 1 190 ? 24.688 10.852 -1.26 1 94.69 190 THR A N 1
ATOM 1498 C CA . THR A 1 190 ? 24.688 10.891 -2.717 1 94.69 190 THR A CA 1
ATOM 1499 C C . THR A 1 190 ? 26.078 10.539 -3.27 1 94.69 190 THR A C 1
ATOM 1501 O O . THR A 1 190 ? 27.094 10.867 -2.662 1 94.69 190 THR A O 1
ATOM 1504 N N . ASN A 1 191 ? 26.078 9.836 -4.422 1 92.81 191 ASN A N 1
ATOM 1505 C CA . ASN A 1 191 ? 27.375 9.469 -5.004 1 92.81 191 ASN A CA 1
ATOM 1506 C C . ASN A 1 191 ? 27.328 9.477 -6.527 1 92.81 191 ASN A C 1
ATOM 1508 O O . ASN A 1 191 ? 28.203 8.922 -7.188 1 92.81 191 ASN A O 1
ATOM 1512 N N . MET A 1 192 ? 26.297 10.07 -7.074 1 94.25 192 MET A N 1
ATOM 1513 C CA . MET A 1 192 ? 26.125 10.164 -8.523 1 94.25 192 MET A CA 1
ATOM 1514 C C . MET A 1 192 ? 25.281 11.383 -8.891 1 94.25 192 MET A C 1
ATOM 1516 O O . MET A 1 192 ? 24.391 11.773 -8.141 1 94.25 192 MET A O 1
ATOM 1520 N N . VAL A 1 193 ? 25.641 11.961 -10 1 96.31 193 VAL A N 1
ATOM 1521 C CA . VAL A 1 193 ? 24.859 13.07 -10.516 1 96.31 193 VAL A CA 1
ATOM 1522 C C . VAL A 1 193 ? 24.234 12.688 -11.852 1 96.31 193 VAL A C 1
ATOM 1524 O O . VAL A 1 193 ? 24.938 12.273 -12.781 1 96.31 193 VAL A O 1
ATOM 1527 N N . LEU A 1 194 ? 22.969 12.789 -11.945 1 96.44 194 LEU A N 1
ATOM 1528 C CA . LEU A 1 194 ? 22.25 12.609 -13.211 1 96.44 194 LEU A CA 1
ATOM 1529 C C . LEU A 1 194 ? 21.859 13.953 -13.805 1 96.44 194 LEU A C 1
ATOM 1531 O O . LEU A 1 194 ? 21.234 14.781 -13.125 1 96.44 194 LEU A O 1
ATOM 1535 N N . LEU A 1 195 ? 22.25 14.141 -15.031 1 97.12 195 LEU A N 1
ATOM 1536 C CA . LEU A 1 195 ? 21.891 15.367 -15.734 1 97.12 195 LEU A CA 1
ATOM 1537 C C . LEU A 1 195 ? 20.672 15.148 -16.625 1 97.12 195 LEU A C 1
ATOM 1539 O O . LEU A 1 195 ? 20.703 14.297 -17.516 1 97.12 195 LEU A O 1
ATOM 1543 N N . VAL A 1 196 ? 19.609 15.898 -16.359 1 97.38 196 VAL A N 1
ATOM 1544 C CA . VAL A 1 196 ? 18.391 15.867 -17.156 1 97.38 196 VAL A CA 1
ATOM 1545 C C . VAL A 1 196 ? 18.062 17.281 -17.641 1 97.38 196 VAL A C 1
ATOM 1547 O O . VAL A 1 196 ? 17.922 18.203 -16.844 1 97.38 196 VAL A O 1
ATOM 1550 N N . GLU A 1 197 ? 17.938 17.391 -18.891 1 97.19 197 GLU A N 1
ATOM 1551 C CA . GLU A 1 197 ? 17.719 18.703 -19.484 1 97.19 197 GLU A CA 1
ATOM 1552 C C . GLU A 1 197 ? 18.75 19.719 -18.984 1 97.19 197 GLU A C 1
ATOM 1554 O O . GLU A 1 197 ? 18.406 20.859 -18.656 1 97.19 197 GLU A O 1
ATOM 1559 N N . GLY A 1 198 ? 19.984 19.219 -18.766 1 94.88 198 GLY A N 1
ATOM 1560 C CA . GLY A 1 198 ? 21.094 20.062 -18.359 1 94.88 198 GLY A CA 1
ATOM 1561 C C . GLY A 1 198 ? 21.078 20.406 -16.891 1 94.88 198 GLY A C 1
ATOM 1562 O O . GLY A 1 198 ? 21.984 21.094 -16.391 1 94.88 198 GLY A O 1
ATOM 1563 N N . ARG A 1 199 ? 20.156 19.969 -16.125 1 97.06 199 ARG A N 1
ATOM 1564 C CA . ARG A 1 199 ? 20.047 20.25 -14.695 1 97.06 199 ARG A CA 1
ATOM 1565 C C . ARG A 1 199 ? 20.453 19.016 -13.883 1 97.06 199 ARG A C 1
ATOM 1567 O O . ARG A 1 199 ? 20.078 17.891 -14.219 1 97.06 199 ARG A O 1
ATOM 1574 N N . PRO A 1 200 ? 21.125 19.266 -12.797 1 97.06 200 PRO A N 1
ATOM 1575 C CA . PRO A 1 200 ? 21.656 18.141 -12.023 1 97.06 200 PRO A CA 1
ATOM 1576 C C . PRO A 1 200 ? 20.625 17.594 -11.023 1 97.06 200 PRO A C 1
ATOM 1578 O O . PRO A 1 200 ? 19.859 18.359 -10.438 1 97.06 200 PRO A O 1
ATOM 1581 N N . LEU A 1 201 ? 20.625 16.281 -10.828 1 97.88 201 LEU A N 1
ATOM 1582 C CA . LEU A 1 201 ? 19.969 15.547 -9.758 1 97.88 201 LEU A CA 1
ATOM 1583 C C . LEU A 1 201 ? 20.969 14.656 -9.016 1 97.88 201 LEU A C 1
ATOM 1585 O O . LEU A 1 201 ? 21.609 13.797 -9.625 1 97.88 201 LEU A O 1
ATOM 1589 N N . PHE A 1 202 ? 21.109 14.969 -7.785 1 97.06 202 PHE A N 1
ATOM 1590 C CA . PHE A 1 202 ? 22.047 14.203 -6.961 1 97.06 202 PHE A CA 1
ATOM 1591 C C . PHE A 1 202 ? 21.391 12.945 -6.418 1 97.06 202 PHE A C 1
ATOM 1593 O O . PHE A 1 202 ? 20.391 13.031 -5.691 1 97.06 202 PHE A O 1
ATOM 1600 N N . VAL A 1 203 ? 21.938 11.75 -6.781 1 97.19 203 VAL A N 1
ATOM 1601 C CA . VAL A 1 203 ? 21.281 10.492 -6.438 1 97.19 203 VAL A CA 1
ATOM 1602 C C . VAL A 1 203 ? 22.297 9.516 -5.852 1 97.19 203 VAL A C 1
ATOM 1604 O O . VAL A 1 203 ? 23.484 9.828 -5.754 1 97.19 203 VAL A O 1
ATOM 1607 N N . ASN A 1 204 ? 21.812 8.492 -5.297 1 96 204 ASN A N 1
ATOM 1608 C CA . ASN A 1 204 ? 22.641 7.363 -4.867 1 96 204 ASN A CA 1
ATOM 1609 C C . ASN A 1 204 ? 22.594 6.223 -5.879 1 96 204 ASN A C 1
ATOM 1611 O O . ASN A 1 204 ? 21.562 5.578 -6.055 1 96 204 ASN A O 1
ATOM 1615 N N . LYS A 1 205 ? 23.719 5.992 -6.52 1 94.88 205 LYS A N 1
ATOM 1616 C CA . LYS A 1 205 ? 23.734 5.031 -7.621 1 94.88 205 LYS A CA 1
ATOM 1617 C C . LYS A 1 205 ? 23.469 3.615 -7.117 1 94.88 205 LYS A C 1
ATOM 1619 O O . LYS A 1 205 ? 22.812 2.82 -7.801 1 94.88 205 LYS A O 1
ATOM 1624 N N . ASP A 1 206 ? 23.938 3.27 -5.941 1 94.25 206 ASP A N 1
ATOM 1625 C CA . ASP A 1 206 ? 23.703 1.938 -5.391 1 94.25 206 ASP A CA 1
ATOM 1626 C C . ASP A 1 206 ? 22.234 1.71 -5.094 1 94.25 206 ASP A C 1
ATOM 1628 O O . ASP A 1 206 ? 21.688 0.633 -5.367 1 94.25 206 ASP A O 1
ATOM 1632 N N . TYR A 1 207 ? 21.656 2.721 -4.566 1 96.5 207 TYR A N 1
ATOM 1633 C CA . TYR A 1 207 ? 20.234 2.662 -4.266 1 96.5 207 TYR A CA 1
ATOM 1634 C C . TYR A 1 207 ? 19.422 2.395 -5.527 1 96.5 207 TYR A C 1
ATOM 1636 O O . TYR A 1 207 ? 18.609 1.467 -5.566 1 96.5 207 TYR A O 1
ATOM 1644 N N . LEU A 1 208 ? 19.672 3.127 -6.531 1 96.62 208 LEU A N 1
ATOM 1645 C CA . LEU A 1 208 ? 18.906 3.008 -7.77 1 96.62 208 LEU A CA 1
ATOM 1646 C C . LEU A 1 208 ? 19.203 1.688 -8.469 1 96.62 208 LEU A C 1
ATOM 1648 O O . LEU A 1 208 ? 18.328 1.101 -9.102 1 96.62 208 LEU A O 1
ATOM 1652 N N . SER A 1 209 ? 20.438 1.223 -8.328 1 95.06 209 SER A N 1
ATOM 1653 C CA . SER A 1 209 ? 20.828 -0.039 -8.938 1 95.06 209 SER A CA 1
ATOM 1654 C C . SER A 1 209 ? 20.047 -1.21 -8.359 1 95.06 209 SER A C 1
ATOM 1656 O O . SER A 1 209 ? 19.797 -2.197 -9.055 1 95.06 209 SER A O 1
ATOM 1658 N N . LEU A 1 210 ? 19.641 -1.1 -7.148 1 95.38 210 LEU A N 1
ATOM 1659 C CA . LEU A 1 210 ? 18.875 -2.162 -6.504 1 95.38 210 LEU A CA 1
ATOM 1660 C C . LEU A 1 210 ? 17.453 -2.209 -7.043 1 95.38 210 LEU A C 1
ATOM 1662 O O . LEU A 1 210 ? 16.844 -3.277 -7.09 1 95.38 210 LEU A O 1
ATOM 1666 N N . TYR A 1 211 ? 16.969 -1.103 -7.484 1 95.5 211 TYR A N 1
ATOM 1667 C CA . TYR A 1 211 ? 15.578 -1.017 -7.934 1 95.5 211 TYR A CA 1
ATOM 1668 C C . TYR A 1 211 ? 15.477 -1.271 -9.43 1 95.5 211 TYR A C 1
ATOM 1670 O O . TYR A 1 211 ? 14.398 -1.619 -9.938 1 95.5 211 TYR A O 1
ATOM 1678 N N . SER A 1 212 ? 16.578 -1.093 -10.133 1 95.38 212 SER A N 1
ATOM 1679 C CA . SER A 1 212 ? 16.484 -1.039 -11.594 1 95.38 212 SER A CA 1
ATOM 1680 C C . SER A 1 212 ? 17.719 -1.668 -12.242 1 95.38 212 SER A C 1
ATOM 1682 O O . SER A 1 212 ? 18.828 -1.143 -12.133 1 95.38 212 SER A O 1
ATOM 1684 N N . PRO A 1 213 ? 17.531 -2.732 -13.008 1 93.62 213 PRO A N 1
ATOM 1685 C CA . PRO A 1 213 ? 18.656 -3.281 -13.773 1 93.62 213 PRO A CA 1
ATOM 1686 C C . PRO A 1 213 ? 19.219 -2.293 -14.797 1 93.62 213 PRO A C 1
ATOM 1688 O O . PRO A 1 213 ? 20.406 -2.324 -15.109 1 93.62 213 PRO A O 1
ATOM 1691 N N . VAL A 1 214 ? 18.375 -1.453 -15.328 1 94.69 214 VAL A N 1
ATOM 1692 C CA . VAL A 1 214 ? 18.812 -0.442 -16.281 1 94.69 214 VAL A CA 1
ATOM 1693 C C . VAL A 1 214 ? 19.75 0.549 -15.602 1 94.69 214 VAL A C 1
ATOM 1695 O O . VAL A 1 214 ? 20.828 0.834 -16.109 1 94.69 214 VAL A O 1
ATOM 1698 N N . PHE A 1 215 ? 19.375 1.016 -14.438 1 95.12 215 PHE A N 1
ATOM 1699 C CA . PHE A 1 215 ? 20.25 1.898 -13.688 1 95.12 215 PHE A CA 1
ATOM 1700 C C . PHE A 1 215 ? 21.531 1.174 -13.289 1 95.12 215 PHE A C 1
ATOM 1702 O O . PHE A 1 215 ? 22.625 1.753 -13.336 1 95.12 215 PHE A O 1
ATOM 1709 N N . ASP A 1 216 ? 21.359 -0.039 -12.906 1 93.62 216 ASP A N 1
ATOM 1710 C CA . ASP A 1 216 ? 22.531 -0.827 -12.547 1 93.62 216 ASP A CA 1
ATOM 1711 C C . ASP A 1 216 ? 23.516 -0.908 -13.703 1 93.62 216 ASP A C 1
ATOM 1713 O O . ASP A 1 216 ? 24.719 -0.694 -13.516 1 93.62 216 ASP A O 1
ATOM 1717 N N . SER A 1 217 ? 23.031 -1.189 -14.852 1 92.25 217 SER A N 1
ATOM 1718 C CA . SER A 1 217 ? 23.875 -1.271 -16.031 1 92.25 217 SER A CA 1
ATOM 1719 C C . SER A 1 217 ? 24.469 0.089 -16.391 1 92.25 217 SER A C 1
ATOM 1721 O O . SER A 1 217 ? 25.641 0.185 -16.75 1 92.25 217 SER A O 1
ATOM 1723 N N . LEU A 1 218 ? 23.672 1.077 -16.281 1 90.25 218 LEU A N 1
ATOM 1724 C CA . LEU A 1 218 ? 24.078 2.436 -16.609 1 90.25 218 LEU A CA 1
ATOM 1725 C C . LEU A 1 218 ? 25.234 2.877 -15.727 1 90.25 218 LEU A C 1
ATOM 1727 O O . LEU A 1 218 ? 26.156 3.553 -16.188 1 90.25 218 LEU A O 1
ATOM 1731 N N . PHE A 1 219 ? 25.203 2.486 -14.492 1 91 219 PHE A N 1
ATOM 1732 C CA . PHE A 1 219 ? 26.172 2.963 -13.508 1 91 219 PHE A CA 1
ATOM 1733 C C . PHE A 1 219 ? 27.406 2.078 -13.492 1 91 219 PHE A C 1
ATOM 1735 O O . PHE A 1 219 ? 28.5 2.541 -13.156 1 91 219 PHE A O 1
ATOM 1742 N N . ASN A 1 220 ? 27.266 0.81 -13.727 1 84.06 220 ASN A N 1
ATOM 1743 C CA . ASN A 1 220 ? 28.344 -0.127 -13.43 1 84.06 220 ASN A CA 1
ATOM 1744 C C . ASN A 1 220 ? 28.906 -0.761 -14.695 1 84.06 220 ASN A C 1
ATOM 1746 O O . ASN A 1 220 ? 29.969 -1.374 -14.672 1 84.06 220 ASN A O 1
ATOM 1750 N N . GLN A 1 221 ? 28.281 -1.049 -15.648 1 70.38 221 GLN A N 1
ATOM 1751 C CA . GLN A 1 221 ? 28.828 -1.738 -16.812 1 70.38 221 GLN A CA 1
ATOM 1752 C C . GLN A 1 221 ? 29.641 -0.787 -17.688 1 70.38 221 GLN A C 1
ATOM 1754 O O . GLN A 1 221 ? 30.625 -1.194 -18.312 1 70.38 221 GLN A O 1
ATOM 1759 N N . ASN A 1 222 ? 28.969 0.381 -17.984 1 57.59 222 ASN A N 1
ATOM 1760 C CA . ASN A 1 222 ? 29.766 1.111 -18.953 1 57.59 222 ASN A CA 1
ATOM 1761 C C . ASN A 1 222 ? 31.047 1.655 -18.328 1 57.59 222 ASN A C 1
ATOM 1763 O O . ASN A 1 222 ? 31 2.424 -17.375 1 57.59 222 ASN A O 1
ATOM 1767 N N . PHE A 1 223 ? 32.156 0.839 -18.375 1 49.44 223 PHE A N 1
ATOM 1768 C CA . PHE A 1 223 ? 33.562 0.989 -17.984 1 49.44 223 PHE A CA 1
ATOM 1769 C C . PHE A 1 223 ? 33.969 2.457 -18 1 49.44 223 PHE A C 1
ATOM 1771 O O . PHE A 1 223 ? 34.75 2.896 -17.156 1 49.44 223 PHE A O 1
ATOM 1778 N N . LEU A 1 224 ? 33.781 3.021 -19.094 1 47.94 224 LEU A N 1
ATOM 1779 C CA . LEU A 1 224 ? 34.312 4.379 -19.234 1 47.94 224 LEU A CA 1
ATOM 1780 C C . LEU A 1 224 ? 33.656 5.316 -18.219 1 47.94 224 LEU A C 1
ATOM 1782 O O . LEU A 1 224 ? 34.281 6.293 -17.797 1 47.94 224 LEU A O 1
ATOM 1786 N N . GLU A 1 225 ? 32.406 5.008 -17.75 1 49.59 225 GLU A N 1
ATOM 1787 C CA . GLU A 1 225 ? 31.641 5.93 -16.922 1 49.59 225 GLU A CA 1
ATOM 1788 C C . GLU A 1 225 ? 31.688 5.516 -15.453 1 49.59 225 GLU A C 1
ATOM 1790 O O . GLU A 1 225 ? 31.062 6.156 -14.602 1 49.59 225 GLU A O 1
ATOM 1795 N N . LYS A 1 226 ? 32.219 4.281 -15.172 1 52.16 226 LYS A N 1
ATOM 1796 C CA . LYS A 1 226 ? 32.312 3.77 -13.805 1 52.16 226 LYS A CA 1
ATOM 1797 C C . LYS A 1 226 ? 32.875 4.824 -12.867 1 52.16 226 LYS A C 1
ATOM 1799 O O . LYS A 1 226 ? 32.5 4.906 -11.695 1 52.16 226 LYS A O 1
ATOM 1804 N N . ASN A 1 227 ? 33.812 5.488 -13.508 1 57.56 227 ASN A N 1
ATOM 1805 C CA . ASN A 1 227 ? 34.438 6.496 -12.672 1 57.56 227 ASN A CA 1
ATOM 1806 C C . ASN A 1 227 ? 33.781 7.859 -12.82 1 57.56 227 ASN A C 1
ATOM 1808 O O . ASN A 1 227 ? 34.281 8.859 -12.305 1 57.56 227 ASN A O 1
ATOM 1812 N N . GLN A 1 228 ? 32.594 7.707 -13.648 1 62.38 228 GLN A N 1
ATOM 1813 C CA . GLN A 1 228 ? 31.984 9.008 -13.891 1 62.38 228 GLN A CA 1
ATOM 1814 C C . GLN A 1 228 ? 31.031 9.383 -12.766 1 62.38 228 GLN A C 1
ATOM 1816 O O . GLN A 1 228 ? 30.234 8.547 -12.32 1 62.38 228 GLN A O 1
ATOM 1821 N N . GLU A 1 229 ? 31.25 10.547 -12.336 1 80.69 229 GLU A N 1
ATOM 1822 C CA . GLU A 1 229 ? 30.453 11.117 -11.266 1 80.69 229 GLU A CA 1
ATOM 1823 C C . GLU A 1 229 ? 29.172 11.75 -11.805 1 80.69 229 GLU A C 1
ATOM 1825 O O . GLU A 1 229 ? 28.266 12.102 -11.047 1 80.69 229 GLU A O 1
ATOM 1830 N N . LYS A 1 230 ? 29.172 11.789 -13.203 1 90.81 230 LYS A N 1
ATOM 1831 C CA . LYS A 1 230 ? 28.031 12.461 -13.805 1 90.81 230 LYS A CA 1
ATOM 1832 C C . LYS A 1 230 ? 27.547 11.719 -15.055 1 90.81 230 LYS A C 1
ATOM 1834 O O . LYS A 1 230 ? 28.359 11.281 -15.867 1 90.81 230 LYS A O 1
ATOM 1839 N N . ILE A 1 231 ? 26.266 11.477 -15.25 1 93.12 231 ILE A N 1
ATOM 1840 C CA . ILE A 1 231 ? 25.672 10.828 -16.406 1 93.12 231 ILE A CA 1
ATOM 1841 C C . ILE A 1 231 ? 24.516 11.688 -16.938 1 93.12 231 ILE A C 1
ATOM 1843 O O . ILE A 1 231 ? 23.672 12.133 -16.172 1 93.12 231 ILE A O 1
ATOM 1847 N N . GLU A 1 232 ? 24.5 11.898 -18.188 1 94.5 232 GLU A N 1
ATOM 1848 C CA . GLU A 1 232 ? 23.422 12.648 -18.812 1 94.5 232 GLU A CA 1
ATOM 1849 C C . GLU A 1 232 ? 22.328 11.719 -19.344 1 94.5 232 GLU A C 1
ATOM 1851 O O . GLU A 1 232 ? 22.625 10.766 -20.062 1 94.5 232 GLU A O 1
ATOM 1856 N N . LEU A 1 233 ? 21.125 11.977 -18.984 1 95.25 233 LEU A N 1
ATOM 1857 C CA . LEU A 1 233 ? 19.969 11.242 -19.5 1 95.25 233 LEU A CA 1
ATOM 1858 C C . LEU A 1 233 ? 19.219 12.07 -20.531 1 95.25 233 LEU A C 1
ATOM 1860 O O . LEU A 1 233 ? 18.938 13.25 -20.328 1 95.25 233 LEU A O 1
ATOM 1864 N N . HIS A 1 234 ? 18.891 11.414 -21.578 1 94.81 234 HIS A N 1
ATOM 1865 C CA . HIS A 1 234 ? 18.312 12.133 -22.703 1 94.81 234 HIS A CA 1
ATOM 1866 C C . HIS A 1 234 ? 16.828 11.82 -22.844 1 94.81 234 HIS A C 1
ATOM 1868 O O . HIS A 1 234 ? 16.344 10.828 -22.297 1 94.81 234 HIS A O 1
ATOM 1874 N N . ASP A 1 235 ? 16.078 12.742 -23.453 1 94.69 235 ASP A N 1
ATOM 1875 C CA . ASP A 1 235 ? 14.68 12.562 -23.828 1 94.69 235 ASP A CA 1
ATOM 1876 C C . ASP A 1 235 ? 13.797 12.391 -22.594 1 94.69 235 ASP A C 1
ATOM 1878 O O . ASP A 1 235 ? 12.945 11.492 -22.562 1 94.69 235 ASP A O 1
ATOM 1882 N N . LEU A 1 236 ? 14.188 13.156 -21.594 1 96.44 236 LEU A N 1
ATOM 1883 C CA . LEU A 1 236 ? 13.414 13.156 -20.344 1 96.44 236 LEU A CA 1
ATOM 1884 C C . LEU A 1 236 ? 13.094 14.578 -19.906 1 96.44 236 LEU A C 1
ATOM 1886 O O . LEU A 1 236 ? 13.859 15.508 -20.188 1 96.44 236 LEU A O 1
ATOM 1890 N N . LYS A 1 237 ? 11.992 14.711 -19.312 1 97.81 237 LYS A N 1
ATOM 1891 C CA . LYS A 1 237 ? 11.664 15.969 -18.641 1 97.81 237 LYS A CA 1
ATOM 1892 C C . LYS A 1 237 ? 12.156 15.953 -17.188 1 97.81 237 LYS A C 1
ATOM 1894 O O . LYS A 1 237 ? 11.898 15 -16.453 1 97.81 237 LYS A O 1
ATOM 1899 N N . TYR A 1 238 ? 12.766 17.047 -16.75 1 98.06 238 TYR A N 1
ATOM 1900 C CA . TYR A 1 238 ? 13.406 17.156 -15.445 1 98.06 238 TYR A CA 1
ATOM 1901 C C . TYR A 1 238 ? 12.398 16.891 -14.328 1 98.06 238 TYR A C 1
ATOM 1903 O O . TYR A 1 238 ? 12.633 16.047 -13.461 1 98.06 238 TYR A O 1
ATOM 1911 N N . ASP A 1 239 ? 11.289 17.547 -14.391 1 97.69 239 ASP A N 1
ATOM 1912 C CA . ASP A 1 239 ? 10.312 17.484 -13.305 1 97.69 239 ASP A CA 1
ATOM 1913 C C . ASP A 1 239 ? 9.672 16.109 -13.211 1 97.69 239 ASP A C 1
ATOM 1915 O O . ASP A 1 239 ? 9.398 15.617 -12.117 1 97.69 239 ASP A O 1
ATOM 1919 N N . GLU A 1 240 ? 9.43 15.461 -14.305 1 98.06 240 GLU A N 1
ATOM 1920 C CA . GLU A 1 240 ? 8.836 14.125 -14.32 1 98.06 240 GLU A CA 1
ATOM 1921 C C . GLU A 1 240 ? 9.812 13.078 -13.773 1 98.06 240 GLU A C 1
ATOM 1923 O O . GLU A 1 240 ? 9.422 12.211 -12.992 1 98.06 240 GLU A O 1
ATOM 1928 N N . PHE A 1 241 ? 11.031 13.25 -14.188 1 98.5 241 PHE A N 1
ATOM 1929 C CA . PHE A 1 241 ? 12.031 12.305 -13.711 1 98.5 241 PHE A CA 1
ATOM 1930 C C . PHE A 1 241 ? 12.273 12.477 -12.219 1 98.5 241 PHE A C 1
ATOM 1932 O O . PHE A 1 241 ? 12.414 11.484 -11.492 1 98.5 241 PHE A O 1
ATOM 1939 N N . LYS A 1 242 ? 12.352 13.703 -11.805 1 97.88 242 LYS A N 1
ATOM 1940 C CA . LYS A 1 242 ? 12.492 13.977 -10.375 1 97.88 242 LYS A CA 1
ATOM 1941 C C . LYS A 1 242 ? 11.352 13.336 -9.586 1 97.88 242 LYS A C 1
ATOM 1943 O O . LYS A 1 242 ? 11.578 12.773 -8.508 1 97.88 242 LYS A O 1
ATOM 1948 N N . GLU A 1 243 ? 10.188 13.398 -10.094 1 97.12 243 GLU A N 1
ATOM 1949 C CA . GLU A 1 243 ? 9.047 12.805 -9.406 1 97.12 243 GLU A CA 1
ATOM 1950 C C . GLU A 1 243 ? 9.164 11.281 -9.367 1 97.12 243 GLU A C 1
ATOM 1952 O O . GLU A 1 243 ? 8.789 10.648 -8.375 1 97.12 243 GLU A O 1
ATOM 1957 N N . LEU A 1 244 ? 9.656 10.703 -10.43 1 98.38 244 LEU A N 1
ATOM 1958 C CA . LEU A 1 244 ? 9.922 9.266 -10.406 1 98.38 244 LEU A CA 1
ATOM 1959 C C . LEU A 1 244 ? 10.867 8.914 -9.258 1 98.38 244 LEU A C 1
ATOM 1961 O O . LEU A 1 244 ? 10.617 7.949 -8.523 1 98.38 244 LEU A O 1
ATOM 1965 N N . LEU A 1 245 ? 11.922 9.688 -9.125 1 98.06 245 LEU A N 1
ATOM 1966 C CA . LEU A 1 245 ? 12.867 9.453 -8.039 1 98.06 245 LEU A CA 1
ATOM 1967 C C . LEU A 1 245 ? 12.172 9.547 -6.684 1 98.06 245 LEU A C 1
ATOM 1969 O O . LEU A 1 245 ? 12.43 8.734 -5.789 1 98.06 245 LEU A O 1
ATOM 1973 N N . GLU A 1 246 ? 11.305 10.477 -6.574 1 96.38 246 GLU A N 1
ATOM 1974 C CA . GLU A 1 246 ? 10.57 10.641 -5.32 1 96.38 246 GLU A CA 1
ATOM 1975 C C . GLU A 1 246 ? 9.719 9.414 -5.016 1 96.38 246 GLU A C 1
ATOM 1977 O O . GLU A 1 246 ? 9.508 9.07 -3.852 1 96.38 246 GLU A O 1
ATOM 1982 N N . VAL A 1 247 ? 9.203 8.766 -6.023 1 96.38 247 VAL A N 1
ATOM 1983 C CA . VAL A 1 247 ? 8.383 7.57 -5.855 1 96.38 247 VAL A CA 1
ATOM 1984 C C . VAL A 1 247 ? 9.266 6.391 -5.453 1 96.38 247 VAL A C 1
ATOM 1986 O O . VAL A 1 247 ? 8.859 5.551 -4.648 1 96.38 247 VAL A O 1
ATOM 1989 N N . VAL A 1 248 ? 10.445 6.391 -5.945 1 96.62 248 VAL A N 1
ATOM 1990 C CA . VAL A 1 248 ? 11.344 5.258 -5.734 1 96.62 248 VAL A CA 1
ATOM 1991 C C . VAL A 1 248 ? 12.055 5.406 -4.391 1 96.62 248 VAL A C 1
ATOM 1993 O O . VAL A 1 248 ? 12.234 4.426 -3.666 1 96.62 248 VAL A O 1
ATOM 1996 N N . TYR A 1 249 ? 12.484 6.59 -4.078 1 96.06 249 TYR A N 1
ATOM 1997 C CA . TYR A 1 249 ? 13.25 6.828 -2.863 1 96.06 249 TYR A CA 1
ATOM 1998 C C . TYR A 1 249 ? 12.398 6.586 -1.623 1 96.06 249 TYR A C 1
ATOM 2000 O O . TYR A 1 249 ? 11.18 6.414 -1.723 1 96.06 249 TYR A O 1
ATOM 2008 N N . PRO A 1 250 ? 12.961 6.555 -0.523 1 92.5 250 PRO A N 1
ATOM 2009 C CA . PRO A 1 250 ? 12.297 6.074 0.689 1 92.5 250 PRO A CA 1
ATOM 2010 C C . PRO A 1 250 ? 11.039 6.875 1.029 1 92.5 250 PRO A C 1
ATOM 2012 O O . PRO A 1 250 ? 10.188 6.398 1.775 1 92.5 250 PRO A O 1
ATOM 2015 N N . SER A 1 251 ? 10.93 8.039 0.486 1 86.31 251 SER A N 1
ATOM 2016 C CA . SER A 1 251 ? 9.695 8.789 0.708 1 86.31 251 SER A CA 1
ATOM 2017 C C . SER A 1 251 ? 8.492 8.07 0.109 1 86.31 251 SER A C 1
ATOM 2019 O O . SER A 1 251 ? 7.383 8.164 0.63 1 86.31 251 SER A O 1
ATOM 2021 N N . HIS A 1 252 ? 8.75 7.379 -1 1 90.94 252 HIS A N 1
ATOM 2022 C CA . HIS A 1 252 ? 7.711 6.648 -1.721 1 90.94 252 HIS A CA 1
ATOM 2023 C C . HIS A 1 252 ? 6.48 7.52 -1.956 1 90.94 252 HIS A C 1
ATOM 2025 O O . HIS A 1 252 ? 5.371 7.152 -1.571 1 90.94 252 HIS A O 1
ATOM 2031 N N . LYS A 1 253 ? 6.789 8.539 -2.623 1 91.94 253 LYS A N 1
ATOM 2032 C CA . LYS A 1 253 ? 5.723 9.484 -2.949 1 91.94 253 LYS A CA 1
ATOM 2033 C C . LYS A 1 253 ? 4.523 8.766 -3.57 1 91.94 253 LYS A C 1
ATOM 2035 O O . LYS A 1 253 ? 4.695 7.859 -4.387 1 91.94 253 LYS A O 1
ATOM 2040 N N . LYS A 1 254 ? 3.391 9.211 -3.242 1 91.69 254 LYS A N 1
ATOM 2041 C CA . LYS A 1 254 ? 2.152 8.586 -3.703 1 91.69 254 LYS A CA 1
ATOM 2042 C C . LYS A 1 254 ? 1.884 8.922 -5.168 1 91.69 254 LYS A C 1
ATOM 2044 O O . LYS A 1 254 ? 2.262 9.992 -5.648 1 91.69 254 LYS A O 1
ATOM 2049 N N . LEU A 1 255 ? 1.22 7.98 -5.746 1 96.38 255 LEU A N 1
ATOM 2050 C CA . LEU A 1 255 ? 0.751 8.172 -7.117 1 96.38 255 LEU A CA 1
ATOM 2051 C C . LEU A 1 255 ? -0.601 8.875 -7.133 1 96.38 255 LEU A C 1
ATOM 2053 O O . LEU A 1 255 ? -1.348 8.82 -6.156 1 96.38 255 LEU A O 1
ATOM 2057 N N . ASN A 1 256 ? -0.825 9.625 -8.188 1 94.62 256 ASN A N 1
ATOM 2058 C CA . ASN A 1 256 ? -2.115 10.266 -8.414 1 94.62 256 ASN A CA 1
ATOM 2059 C C . ASN A 1 256 ? -2.469 10.312 -9.898 1 94.62 256 ASN A C 1
ATOM 2061 O O . ASN A 1 256 ? -1.687 9.867 -10.742 1 94.62 256 ASN A O 1
ATOM 2065 N N . ALA A 1 257 ? -3.664 10.812 -10.18 1 94.31 257 ALA A N 1
ATOM 2066 C CA . ALA A 1 257 ? -4.172 10.805 -11.555 1 94.31 257 ALA A CA 1
ATOM 2067 C C . ALA A 1 257 ? -3.312 11.672 -12.461 1 94.31 257 ALA A C 1
ATOM 2069 O O . ALA A 1 257 ? -3.219 11.422 -13.664 1 94.31 257 ALA A O 1
ATOM 2070 N N . GLU A 1 258 ? -2.625 12.633 -11.898 1 94.56 258 GLU A N 1
ATOM 2071 C CA . GLU A 1 258 ? -1.846 13.578 -12.695 1 94.56 258 GLU A CA 1
ATOM 2072 C C . GLU A 1 258 ? -0.487 12.992 -13.07 1 94.56 258 GLU A C 1
ATOM 2074 O O . GLU A 1 258 ? 0.065 13.32 -14.117 1 94.56 258 GLU A O 1
ATOM 2079 N N . ASN A 1 259 ? 0.01 12.141 -12.242 1 97.12 259 ASN A N 1
ATOM 2080 C CA . ASN A 1 259 ? 1.385 11.719 -12.484 1 97.12 259 ASN A CA 1
ATOM 2081 C C . ASN A 1 259 ? 1.454 10.266 -12.93 1 97.12 259 ASN A C 1
ATOM 2083 O O . ASN A 1 259 ? 2.508 9.789 -13.359 1 97.12 259 ASN A O 1
ATOM 2087 N N . ILE A 1 260 ? 0.439 9.555 -12.945 1 97.75 260 ILE A N 1
ATOM 2088 C CA . ILE A 1 260 ? 0.424 8.109 -13.18 1 97.75 260 ILE A CA 1
ATOM 2089 C C . ILE A 1 260 ? 0.966 7.809 -14.57 1 97.75 260 ILE A C 1
ATOM 2091 O O . ILE A 1 260 ? 1.745 6.867 -14.75 1 97.75 260 ILE A O 1
ATOM 2095 N N . GLU A 1 261 ? 0.625 8.602 -15.516 1 96.38 261 GLU A N 1
ATOM 2096 C CA . GLU A 1 261 ? 0.984 8.297 -16.906 1 96.38 261 GLU A CA 1
ATOM 2097 C C . GLU A 1 261 ? 2.496 8.359 -17.109 1 96.38 261 GLU A C 1
ATOM 2099 O O . GLU A 1 261 ? 3.109 7.391 -17.547 1 96.38 261 GLU A O 1
ATOM 2104 N N . TYR A 1 262 ? 3.062 9.5 -16.766 1 97.38 262 TYR A N 1
ATOM 2105 C CA . TYR A 1 262 ? 4.488 9.625 -17.047 1 97.38 262 TYR A CA 1
ATOM 2106 C C . TYR A 1 262 ? 5.309 8.781 -16.078 1 97.38 262 TYR A C 1
ATOM 2108 O O . TYR A 1 262 ? 6.41 8.336 -16.422 1 97.38 262 TYR A O 1
ATOM 2116 N N . ILE A 1 263 ? 4.824 8.523 -14.875 1 98.44 263 ILE A N 1
ATOM 2117 C CA . ILE A 1 263 ? 5.535 7.66 -13.945 1 98.44 263 ILE A CA 1
ATOM 2118 C C . ILE A 1 263 ? 5.59 6.238 -14.5 1 98.44 263 ILE A C 1
ATOM 2120 O O . ILE A 1 263 ? 6.629 5.578 -14.438 1 98.44 263 ILE A O 1
ATOM 2124 N N . LEU A 1 264 ? 4.465 5.828 -14.984 1 97.81 264 LEU A N 1
ATOM 2125 C CA . LEU A 1 264 ? 4.41 4.488 -15.562 1 97.81 264 LEU A CA 1
ATOM 2126 C C . LEU A 1 264 ? 5.34 4.379 -16.766 1 97.81 264 LEU A C 1
ATOM 2128 O O . LEU A 1 264 ? 6.074 3.398 -16.906 1 97.81 264 LEU A O 1
ATOM 2132 N N . ILE A 1 265 ? 5.355 5.355 -17.625 1 97.62 265 ILE A N 1
ATOM 2133 C CA . ILE A 1 265 ? 6.223 5.391 -18.797 1 97.62 265 ILE A CA 1
ATOM 2134 C C . ILE A 1 265 ? 7.684 5.32 -18.359 1 97.62 265 ILE A C 1
ATOM 2136 O O . ILE A 1 265 ? 8.453 4.512 -18.875 1 97.62 265 ILE A O 1
ATOM 2140 N N . LEU A 1 266 ? 8.039 6.086 -17.422 1 98.31 266 LEU A N 1
ATOM 2141 C CA . LEU A 1 266 ? 9.414 6.148 -16.953 1 98.31 266 LEU A CA 1
ATOM 2142 C C . LEU A 1 266 ? 9.797 4.859 -16.234 1 98.31 266 LEU A C 1
ATOM 2144 O O . LEU A 1 266 ? 10.914 4.355 -16.406 1 98.31 266 LEU A O 1
ATOM 2148 N N . ALA A 1 267 ? 8.875 4.367 -15.367 1 97.81 267 ALA A N 1
ATOM 2149 C CA . ALA A 1 267 ? 9.133 3.119 -14.648 1 97.81 267 ALA A CA 1
ATOM 2150 C C . ALA A 1 267 ? 9.414 1.978 -15.625 1 97.81 267 ALA A C 1
ATOM 2152 O O . ALA A 1 267 ? 10.289 1.145 -15.375 1 97.81 267 ALA A O 1
ATOM 2153 N N . ASP A 1 268 ? 8.664 1.964 -16.672 1 95.94 268 ASP A N 1
ATOM 2154 C CA . ASP A 1 268 ? 8.852 0.95 -17.703 1 95.94 268 ASP A CA 1
ATOM 2155 C C . ASP A 1 268 ? 10.188 1.147 -18.422 1 95.94 268 ASP A C 1
ATOM 2157 O O . ASP A 1 268 ? 10.922 0.187 -18.641 1 95.94 268 ASP A O 1
ATOM 2161 N N . ARG A 1 269 ? 10.508 2.357 -18.734 1 97.06 269 ARG A N 1
ATOM 2162 C CA . ARG A 1 269 ? 11.75 2.691 -19.438 1 97.06 269 ARG A CA 1
ATOM 2163 C C . ARG A 1 269 ? 12.961 2.25 -18.625 1 97.06 269 ARG A C 1
ATOM 2165 O O . ARG A 1 269 ? 13.922 1.719 -19.188 1 97.06 269 ARG A O 1
ATOM 2172 N N . PHE A 1 270 ? 12.867 2.455 -17.375 1 97.19 270 PHE A N 1
ATOM 2173 C CA . PHE A 1 270 ? 14.016 2.158 -16.531 1 97.19 270 PHE A CA 1
ATOM 2174 C C . PHE A 1 270 ? 13.844 0.813 -15.836 1 97.19 270 PHE A C 1
ATOM 2176 O O . PHE A 1 270 ? 14.648 0.449 -14.969 1 97.19 270 PHE A O 1
ATOM 2183 N N . GLN A 1 271 ? 12.828 0.161 -16.141 1 94.69 271 GLN A N 1
ATOM 2184 C CA . GLN A 1 271 ? 12.547 -1.184 -15.648 1 94.69 271 GLN A CA 1
ATOM 2185 C C . GLN A 1 271 ? 12.57 -1.226 -14.125 1 94.69 271 GLN A C 1
ATOM 2187 O O . GLN A 1 271 ? 13.289 -2.037 -13.531 1 94.69 271 GLN A O 1
ATOM 2192 N N . ILE A 1 272 ? 11.766 -0.418 -13.531 1 95.81 272 ILE A N 1
ATOM 2193 C CA . ILE A 1 272 ? 11.609 -0.395 -12.086 1 95.81 272 ILE A CA 1
ATOM 2194 C C . ILE A 1 272 ? 10.336 -1.146 -11.688 1 95.81 272 ILE A C 1
ATOM 2196 O O . ILE A 1 272 ? 9.266 -0.546 -11.57 1 95.81 272 ILE A O 1
ATOM 2200 N N . ASP A 1 273 ? 10.492 -2.355 -11.367 1 92.69 273 ASP A N 1
ATOM 2201 C CA . ASP A 1 273 ? 9.367 -3.26 -11.141 1 92.69 273 ASP A CA 1
ATOM 2202 C C . ASP A 1 273 ? 8.516 -2.785 -9.969 1 92.69 273 ASP A C 1
ATOM 2204 O O . ASP A 1 273 ? 7.285 -2.867 -10.016 1 92.69 273 ASP A O 1
ATOM 2208 N N . TYR A 1 274 ? 9.125 -2.326 -8.984 1 93.25 274 TYR A N 1
ATOM 2209 C CA . TYR A 1 274 ? 8.422 -1.843 -7.797 1 93.25 274 TYR A CA 1
ATOM 2210 C C . TYR A 1 274 ? 7.41 -0.768 -8.164 1 93.25 274 TYR A C 1
ATOM 2212 O O . TYR A 1 274 ? 6.258 -0.82 -7.734 1 93.25 274 TYR A O 1
ATOM 2220 N N . VAL A 1 275 ? 7.844 0.147 -8.945 1 96 275 VAL A N 1
ATOM 2221 C CA . VAL A 1 275 ? 6.98 1.264 -9.32 1 96 275 VAL A CA 1
ATOM 2222 C C . VAL A 1 275 ? 5.895 0.782 -10.281 1 96 275 VAL A C 1
ATOM 2224 O O . VAL A 1 275 ? 4.746 1.223 -10.195 1 96 275 VAL A O 1
ATOM 2227 N N . ILE A 1 276 ? 6.266 -0.112 -11.156 1 95.31 276 ILE A N 1
ATOM 2228 C CA . ILE A 1 276 ? 5.293 -0.65 -12.102 1 95.31 276 ILE A CA 1
ATOM 2229 C C . ILE A 1 276 ? 4.16 -1.339 -11.344 1 95.31 276 ILE A C 1
ATOM 2231 O O . ILE A 1 276 ? 2.982 -1.107 -11.625 1 95.31 276 ILE A O 1
ATOM 2235 N N . ARG A 1 277 ? 4.504 -2.051 -10.398 1 93.06 277 ARG A N 1
ATOM 2236 C CA . ARG A 1 277 ? 3.496 -2.723 -9.586 1 93.06 277 ARG A CA 1
ATOM 2237 C C . ARG A 1 277 ? 2.646 -1.714 -8.812 1 93.06 277 ARG A C 1
ATOM 2239 O O . ARG A 1 277 ? 1.431 -1.877 -8.703 1 93.06 277 ARG A O 1
ATOM 2246 N N . LYS A 1 278 ? 3.307 -0.78 -8.281 1 94.44 278 LYS A N 1
ATOM 2247 C CA . LYS A 1 278 ? 2.607 0.288 -7.574 1 94.44 278 LYS A CA 1
ATOM 2248 C C . LYS A 1 278 ? 1.604 0.988 -8.484 1 94.44 278 LYS A C 1
ATOM 2250 O O . LYS A 1 278 ? 0.5 1.329 -8.055 1 94.44 278 LYS A O 1
ATOM 2255 N N . CYS A 1 279 ? 1.983 1.118 -9.672 1 96.88 279 CYS A N 1
ATOM 2256 C CA . CYS A 1 279 ? 1.109 1.756 -10.656 1 96.88 279 CYS A CA 1
ATOM 2257 C C . CYS A 1 279 ? -0.12 0.899 -10.93 1 96.88 279 CYS A C 1
ATOM 2259 O O . CYS A 1 279 ? -1.242 1.407 -10.961 1 96.88 279 CYS A O 1
ATOM 2261 N N . GLU A 1 280 ? 0.1 -0.332 -11.125 1 96 280 GLU A N 1
ATOM 2262 C CA . GLU A 1 280 ? -1.043 -1.208 -11.367 1 96 280 GLU A CA 1
ATOM 2263 C C . GLU A 1 280 ? -2.029 -1.162 -10.203 1 96 280 GLU A C 1
ATOM 2265 O O . GLU A 1 280 ? -3.236 -1.03 -10.406 1 96 280 GLU A O 1
ATOM 2270 N N . LYS A 1 281 ? -1.506 -1.231 -9.031 1 94.5 281 LYS A N 1
ATOM 2271 C CA . LYS A 1 281 ? -2.344 -1.2 -7.84 1 94.5 281 LYS A CA 1
ATOM 2272 C C . LYS A 1 281 ? -3.121 0.11 -7.746 1 94.5 281 LYS A C 1
ATOM 2274 O O . LYS A 1 281 ? -4.312 0.111 -7.422 1 94.5 281 LYS A O 1
ATOM 2279 N N . PHE A 1 282 ? -2.484 1.157 -7.992 1 97.31 282 PHE A N 1
ATOM 2280 C CA . PHE A 1 282 ? -3.131 2.465 -7.977 1 97.31 282 PHE A CA 1
ATOM 2281 C C . PHE A 1 282 ? -4.273 2.518 -8.984 1 97.31 282 PHE A C 1
ATOM 2283 O O . PHE A 1 282 ? -5.367 2.992 -8.672 1 97.31 282 PHE A O 1
ATOM 2290 N N . LEU A 1 283 ? -3.984 1.997 -10.156 1 97.12 283 LEU A N 1
ATOM 2291 C CA . LEU A 1 283 ? -4.965 2.043 -11.234 1 97.12 283 LEU A CA 1
ATOM 2292 C C . LEU A 1 283 ? -6.191 1.203 -10.898 1 97.12 283 LEU A C 1
ATOM 2294 O O . LEU A 1 283 ? -7.312 1.556 -11.266 1 97.12 283 LEU A O 1
ATOM 2298 N N . ILE A 1 284 ? -5.973 0.173 -10.227 1 96.75 284 ILE A N 1
ATOM 2299 C CA . ILE A 1 284 ? -7.078 -0.688 -9.82 1 96.75 284 ILE A CA 1
ATOM 2300 C C . ILE A 1 284 ? -7.961 0.048 -8.82 1 96.75 284 ILE A C 1
ATOM 2302 O O . ILE A 1 284 ? -9.188 -0.01 -8.906 1 96.75 284 ILE A O 1
ATOM 2306 N N . LYS A 1 285 ? -7.375 0.804 -7.965 1 94.75 285 LYS A N 1
ATOM 2307 C CA . LYS A 1 285 ? -8.078 1.395 -6.832 1 94.75 285 LYS A CA 1
ATOM 2308 C C . LYS A 1 285 ? -8.703 2.734 -7.211 1 94.75 285 LYS A C 1
ATOM 2310 O O . LYS A 1 285 ? -9.797 3.074 -6.734 1 94.75 285 LYS A O 1
ATOM 2315 N N . THR A 1 286 ? -8.078 3.426 -8.102 1 94.5 286 THR A N 1
ATOM 2316 C CA . THR A 1 286 ? -8.492 4.797 -8.375 1 94.5 286 THR A CA 1
ATOM 2317 C C . THR A 1 286 ? -9.781 4.82 -9.195 1 94.5 286 THR A C 1
ATOM 2319 O O . THR A 1 286 ? -9.984 3.973 -10.062 1 94.5 286 THR A O 1
ATOM 2322 N N . THR A 1 287 ? -10.602 5.805 -8.93 1 93.31 287 THR A N 1
ATOM 2323 C CA . THR A 1 287 ? -11.812 6.008 -9.703 1 93.31 287 THR A CA 1
ATOM 2324 C C . THR A 1 287 ? -11.688 7.23 -10.609 1 93.31 287 THR A C 1
ATOM 2326 O O . THR A 1 287 ? -12.617 7.578 -11.328 1 93.31 287 THR A O 1
ATOM 2329 N N . GLU A 1 288 ? -10.547 7.82 -10.578 1 93.94 288 GLU A N 1
ATOM 2330 C CA . GLU A 1 288 ? -10.336 9.07 -11.305 1 93.94 288 GLU A CA 1
ATOM 2331 C C . GLU A 1 288 ? -9.977 8.805 -12.758 1 93.94 288 GLU A C 1
ATOM 2333 O O . GLU A 1 288 ? -10.047 9.703 -13.602 1 93.94 288 GLU A O 1
ATOM 2338 N N . ILE A 1 289 ? -9.594 7.598 -13.047 1 94.5 289 ILE A N 1
ATOM 2339 C CA . ILE A 1 289 ? -9.211 7.199 -14.391 1 94.5 289 ILE A CA 1
ATOM 2340 C C . ILE A 1 289 ? -10.289 6.301 -14.992 1 94.5 289 ILE A C 1
ATOM 2342 O O . ILE A 1 289 ? -10.789 5.391 -14.328 1 94.5 289 ILE A O 1
ATOM 2346 N N . SER A 1 290 ? -10.664 6.625 -16.188 1 90.81 290 SER A N 1
ATOM 2347 C CA . SER A 1 290 ? -11.75 5.895 -16.828 1 90.81 290 SER A CA 1
ATOM 2348 C C . SER A 1 290 ? -11.375 4.434 -17.047 1 90.81 290 SER A C 1
ATOM 2350 O O . SER A 1 290 ? -10.195 4.102 -17.188 1 90.81 290 SER A O 1
ATOM 2352 N N . ALA A 1 291 ? -12.367 3.617 -17.125 1 90.56 291 ALA A N 1
ATOM 2353 C CA . ALA A 1 291 ? -12.148 2.191 -17.344 1 90.56 291 ALA A CA 1
ATOM 2354 C C . ALA A 1 291 ? -11.516 1.948 -18.719 1 90.56 291 ALA A C 1
ATOM 2356 O O . ALA A 1 291 ? -10.711 1.027 -18.875 1 90.56 291 ALA A O 1
ATOM 2357 N N . GLU A 1 292 ? -11.859 2.766 -19.703 1 90.25 292 GLU A N 1
ATOM 2358 C CA . GLU A 1 292 ? -11.312 2.643 -21.062 1 90.25 292 GLU A CA 1
ATOM 2359 C C . GLU A 1 292 ? -9.805 2.889 -21.062 1 90.25 292 GLU A C 1
ATOM 2361 O O . GLU A 1 292 ? -9.047 2.127 -21.672 1 90.25 292 GLU A O 1
ATOM 2366 N N . LEU A 1 293 ? -9.453 3.896 -20.406 1 93.38 293 LEU A N 1
ATOM 2367 C CA . LEU A 1 293 ? -8.031 4.227 -20.344 1 93.38 293 LEU A CA 1
ATOM 2368 C C . LEU A 1 293 ? -7.266 3.186 -19.547 1 93.38 293 LEU A C 1
ATOM 2370 O O . LEU A 1 293 ? -6.148 2.811 -19.906 1 93.38 293 LEU A O 1
ATOM 2374 N N . LYS A 1 294 ? -7.848 2.723 -18.484 1 96 294 LYS A N 1
ATOM 2375 C CA . LYS A 1 294 ? -7.238 1.667 -17.672 1 96 294 LYS A CA 1
ATOM 2376 C C . LYS A 1 294 ? -6.996 0.411 -18.516 1 96 294 LYS A C 1
ATOM 2378 O O . LYS A 1 294 ? -5.965 -0.249 -18.359 1 96 294 LYS A O 1
ATOM 2383 N N . LEU A 1 295 ? -7.961 0.139 -19.328 1 94.44 295 LEU A N 1
ATOM 2384 C CA . LEU A 1 295 ? -7.832 -1.035 -20.172 1 94.44 295 LEU A CA 1
ATOM 2385 C C . LEU A 1 295 ? -6.66 -0.881 -21.141 1 94.44 295 LEU A C 1
ATOM 2387 O O . LEU A 1 295 ? -5.941 -1.847 -21.406 1 94.44 295 LEU A O 1
ATOM 2391 N N . VAL A 1 296 ? -6.457 0.262 -21.578 1 94.56 296 VAL A N 1
ATOM 2392 C CA . VAL A 1 296 ? -5.324 0.546 -22.453 1 94.56 296 VAL A CA 1
ATOM 2393 C C . VAL A 1 296 ? -4.02 0.324 -21.703 1 94.56 296 VAL A C 1
ATOM 2395 O O . VAL A 1 296 ? -3.098 -0.32 -22.203 1 94.56 296 VAL A O 1
ATOM 2398 N N . TYR A 1 297 ? -3.953 0.847 -20.5 1 95.62 297 TYR A N 1
ATOM 2399 C CA . TYR A 1 297 ? -2.768 0.646 -19.672 1 95.62 297 TYR A CA 1
ATOM 2400 C C . TYR A 1 297 ? -2.508 -0.837 -19.438 1 95.62 297 TYR A C 1
ATOM 2402 O O . TYR A 1 297 ? -1.369 -1.298 -19.531 1 95.62 297 TYR A O 1
ATOM 2410 N N . ALA A 1 298 ? -3.568 -1.499 -19.125 1 95.62 298 ALA A N 1
ATOM 2411 C CA . ALA A 1 298 ? -3.439 -2.93 -18.859 1 95.62 298 ALA A CA 1
ATOM 2412 C C . ALA A 1 298 ? -2.852 -3.654 -20.062 1 95.62 298 ALA A C 1
ATOM 2414 O O . ALA A 1 298 ? -1.942 -4.477 -19.922 1 95.62 298 ALA A O 1
ATOM 2415 N N . ASP A 1 299 ? -3.354 -3.318 -21.172 1 94 299 ASP A N 1
ATOM 2416 C CA . ASP A 1 299 ? -2.938 -3.939 -22.422 1 94 299 ASP A CA 1
ATOM 2417 C C . ASP A 1 299 ? -1.491 -3.584 -22.766 1 94 299 ASP A C 1
ATOM 2419 O O . ASP A 1 299 ? -0.697 -4.461 -23.109 1 94 299 ASP A O 1
ATOM 2423 N N . ARG A 1 300 ? -1.158 -2.441 -22.594 1 93.06 300 ARG A N 1
ATOM 2424 C CA . ARG A 1 300 ? 0.15 -1.927 -22.984 1 93.06 300 ARG A CA 1
ATOM 2425 C C . ARG A 1 300 ? 1.246 -2.465 -22.078 1 93.06 300 ARG A C 1
ATOM 2427 O O . ARG A 1 300 ? 2.338 -2.801 -22.531 1 93.06 300 ARG A O 1
ATOM 2434 N N . TYR A 1 301 ? 0.938 -2.553 -20.828 1 93.44 301 TYR A N 1
ATOM 2435 C CA . TYR A 1 301 ? 1.991 -2.867 -19.859 1 93.44 301 TYR A CA 1
ATOM 2436 C C . TYR A 1 301 ? 1.829 -4.281 -19.328 1 93.44 301 TYR A C 1
ATOM 2438 O O . TYR A 1 301 ? 2.59 -4.707 -18.453 1 93.44 301 TYR A O 1
ATOM 2446 N N . GLY A 1 302 ? 0.888 -4.938 -19.812 1 92.31 302 GLY A N 1
ATOM 2447 C CA . GLY A 1 302 ? 0.704 -6.32 -19.391 1 92.31 302 GLY A CA 1
ATOM 2448 C C . GLY A 1 302 ? 0.262 -6.453 -17.938 1 92.31 302 GLY A C 1
ATOM 2449 O O . GLY A 1 302 ? 0.863 -7.203 -17.172 1 92.31 302 GLY A O 1
ATOM 2450 N N . PHE A 1 303 ? -0.842 -5.754 -17.578 1 94.25 303 PHE A N 1
ATOM 2451 C CA . PHE A 1 303 ? -1.386 -5.797 -16.219 1 94.25 303 PHE A CA 1
ATOM 2452 C C . PHE A 1 303 ? -2.602 -6.711 -16.156 1 94.25 303 PHE A C 1
ATOM 2454 O O . PHE A 1 303 ? -3.732 -6.27 -16.375 1 94.25 303 PHE A O 1
ATOM 2461 N N . PRO A 1 304 ? -2.406 -7.922 -15.766 1 93.31 304 PRO A N 1
ATOM 2462 C CA . PRO A 1 304 ? -3.547 -8.836 -15.789 1 93.31 304 PRO A CA 1
ATOM 2463 C C . PRO A 1 304 ? -4.602 -8.5 -14.734 1 93.31 304 PRO A C 1
ATOM 2465 O O . PRO A 1 304 ? -5.801 -8.641 -14.984 1 93.31 304 PRO A O 1
ATOM 2468 N N . GLN A 1 305 ? -4.16 -8.07 -13.625 1 93.38 305 GLN A N 1
ATOM 2469 C CA . GLN A 1 305 ? -5.113 -7.746 -12.57 1 93.38 305 GLN A CA 1
ATOM 2470 C C . GLN A 1 305 ? -5.938 -6.516 -12.93 1 93.38 305 GLN A C 1
ATOM 2472 O O . GLN A 1 305 ? -7.133 -6.457 -12.648 1 93.38 305 GLN A O 1
ATOM 2477 N N . LEU A 1 306 ? -5.262 -5.641 -13.508 1 95.62 306 LEU A N 1
ATOM 2478 C CA . LEU A 1 306 ? -5.977 -4.445 -13.945 1 95.62 306 LEU A CA 1
ATOM 2479 C C . LEU A 1 306 ? -6.988 -4.789 -15.039 1 95.62 306 LEU A C 1
ATOM 2481 O O . LEU A 1 306 ? -8.117 -4.297 -15.016 1 95.62 306 LEU A O 1
ATOM 2485 N N . GLN A 1 307 ? -6.543 -5.594 -15.969 1 94.62 307 GLN A N 1
ATOM 2486 C CA . GLN A 1 307 ? -7.465 -5.992 -17.031 1 94.62 307 GLN A CA 1
ATOM 2487 C C . GLN A 1 307 ? -8.68 -6.719 -16.453 1 94.62 307 GLN A C 1
ATOM 2489 O O . GLN A 1 307 ? -9.812 -6.461 -16.859 1 94.62 307 GLN A O 1
ATOM 2494 N N . HIS A 1 308 ? -8.398 -7.574 -15.555 1 94.19 308 HIS A N 1
ATOM 2495 C CA . HIS A 1 308 ? -9.484 -8.281 -14.883 1 94.19 308 HIS A CA 1
ATOM 2496 C C . HIS A 1 308 ? -10.453 -7.305 -14.234 1 94.19 308 HIS A C 1
ATOM 2498 O O . HIS A 1 308 ? -11.672 -7.43 -14.391 1 94.19 308 HIS A O 1
ATOM 2504 N N . HIS A 1 309 ? -9.914 -6.398 -13.539 1 94.75 309 HIS A N 1
ATOM 2505 C CA . HIS A 1 309 ? -10.727 -5.398 -12.859 1 94.75 309 HIS A CA 1
ATOM 2506 C C . HIS A 1 309 ? -11.594 -4.629 -13.852 1 94.75 309 HIS A C 1
ATOM 2508 O O . HIS A 1 309 ? -12.797 -4.457 -13.625 1 94.75 309 HIS A O 1
ATOM 2514 N N . CYS A 1 310 ? -11.031 -4.262 -14.945 1 93.81 310 CYS A N 1
ATOM 2515 C CA . CYS A 1 310 ? -11.75 -3.512 -15.961 1 93.81 310 CYS A CA 1
ATOM 2516 C C . CYS A 1 310 ? -12.844 -4.363 -16.594 1 93.81 310 CYS A C 1
ATOM 2518 O O . CYS A 1 310 ? -13.984 -3.914 -16.734 1 93.81 310 CYS A O 1
ATOM 2520 N N . MET A 1 311 ? -12.5 -5.551 -16.906 1 91.5 311 MET A N 1
ATOM 2521 C CA . MET A 1 311 ? -13.445 -6.465 -17.531 1 91.5 311 MET A CA 1
ATOM 2522 C C . MET A 1 311 ? -14.633 -6.738 -16.609 1 91.5 311 MET A C 1
ATOM 2524 O O . MET A 1 311 ? -15.773 -6.82 -17.078 1 91.5 311 MET A O 1
ATOM 2528 N N . SER A 1 312 ? -14.352 -6.836 -15.406 1 90.62 312 SER A N 1
ATOM 2529 C CA . SER A 1 312 ? -15.391 -7.145 -14.43 1 90.62 312 SER A CA 1
ATOM 2530 C C . SER A 1 312 ? -16.344 -5.977 -14.25 1 90.62 312 SER A C 1
ATOM 2532 O O . SER A 1 312 ? -17.484 -6.16 -13.812 1 90.62 312 SER A O 1
ATOM 2534 N N . GLU A 1 313 ? -15.914 -4.84 -14.562 1 87.06 313 GLU A N 1
ATOM 2535 C CA . GLU A 1 313 ? -16.734 -3.641 -14.398 1 87.06 313 GLU A CA 1
ATOM 2536 C C . GLU A 1 313 ? -17.75 -3.508 -15.516 1 87.06 313 GLU A C 1
ATOM 2538 O O . GLU A 1 313 ? -18.766 -2.818 -15.367 1 87.06 313 GLU A O 1
ATOM 2543 N N . PHE A 1 314 ? -17.438 -4.113 -16.641 1 87.81 314 PHE A N 1
ATOM 2544 C CA . PHE A 1 314 ? -18.39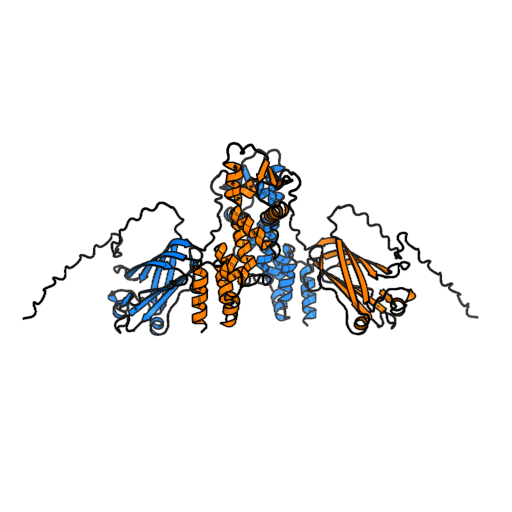1 -4.09 -17.75 1 87.81 314 PHE A CA 1
ATOM 2545 C C . PHE A 1 314 ? -19.516 -5.098 -17.516 1 87.81 314 PHE A C 1
ATOM 2547 O O . PHE A 1 314 ? -19.312 -6.301 -17.688 1 87.81 314 PHE A O 1
ATOM 2554 N N . LYS A 1 315 ? -20.688 -4.539 -17.25 1 88 315 LYS A N 1
ATOM 2555 C CA . LYS A 1 315 ? -21.781 -5.426 -16.875 1 88 315 LYS A CA 1
ATOM 2556 C C . LYS A 1 315 ? -22.891 -5.426 -17.922 1 88 315 LYS A C 1
ATOM 2558 O O . LYS A 1 315 ? -23.734 -6.328 -17.953 1 88 315 LYS A O 1
ATOM 2563 N N . THR A 1 316 ? -22.859 -4.367 -18.781 1 89.56 316 THR A N 1
ATOM 2564 C CA . THR A 1 316 ? -23.922 -4.27 -19.766 1 89.56 316 THR A CA 1
ATOM 2565 C C . THR A 1 316 ? -23.344 -4.137 -21.172 1 89.56 316 THR A C 1
ATOM 2567 O O . THR A 1 316 ? -22.188 -3.738 -21.344 1 89.56 316 THR A O 1
ATOM 2570 N N . THR A 1 317 ? -24.156 -4.461 -22.125 1 88.62 317 THR A N 1
ATOM 2571 C CA . THR A 1 317 ? -23.766 -4.352 -23.516 1 88.62 317 THR A CA 1
ATOM 2572 C C . THR A 1 317 ? -23.609 -2.887 -23.922 1 88.62 317 THR A C 1
ATOM 2574 O O . THR A 1 317 ? -22.797 -2.557 -24.797 1 88.62 317 THR A O 1
ATOM 2577 N N . ASP A 1 318 ? -24.312 -2.076 -23.234 1 88.06 318 ASP A N 1
ATOM 2578 C CA . ASP A 1 318 ? -24.25 -0.65 -23.531 1 88.06 318 ASP A CA 1
ATOM 2579 C C . ASP A 1 318 ? -22.875 -0.075 -23.188 1 88.06 318 ASP A C 1
ATOM 2581 O O . ASP A 1 318 ? -22.328 0.744 -23.922 1 88.06 318 ASP A O 1
ATOM 2585 N N . GLU A 1 319 ? -22.391 -0.481 -22.141 1 86.25 319 GLU A N 1
ATOM 2586 C CA . GLU A 1 319 ? -21.062 -0.041 -21.719 1 86.25 319 GLU A CA 1
ATOM 2587 C C . GLU A 1 319 ? -19.984 -0.49 -22.703 1 86.25 319 GLU A C 1
ATOM 2589 O O . GLU A 1 319 ? -19.062 0.263 -23.016 1 86.25 319 GLU A O 1
ATOM 2594 N N . MET A 1 320 ? -20.156 -1.61 -23.25 1 88 320 MET A N 1
ATOM 2595 C CA . MET A 1 320 ? -19.188 -2.172 -24.188 1 88 320 MET A CA 1
ATOM 2596 C C . MET A 1 320 ? -19.266 -1.456 -25.531 1 88 320 MET A C 1
ATOM 2598 O O . MET A 1 320 ? -18.234 -1.242 -26.188 1 88 320 MET A O 1
ATOM 2602 N N . LYS A 1 321 ? -20.453 -1.141 -25.844 1 87.88 321 LYS A N 1
ATOM 2603 C CA . LYS A 1 321 ? -20.625 -0.384 -27.078 1 87.88 321 LYS A CA 1
ATOM 2604 C C . LYS A 1 321 ? -19.984 0.993 -26.984 1 87.88 321 LYS A C 1
ATOM 2606 O O . LYS A 1 321 ? -19.359 1.469 -27.938 1 87.88 321 LYS A O 1
ATOM 2611 N N . ARG A 1 322 ? -20.125 1.57 -25.844 1 88.5 322 ARG A N 1
ATOM 2612 C CA . ARG A 1 322 ? -19.5 2.863 -25.594 1 88.5 322 ARG A CA 1
ATOM 2613 C C . ARG A 1 322 ? -17.969 2.756 -25.703 1 88.5 322 ARG A C 1
ATOM 2615 O O . ARG A 1 322 ? -17.312 3.639 -26.25 1 88.5 322 ARG A O 1
ATOM 2622 N N . LEU A 1 323 ? -17.469 1.73 -25.156 1 90.12 323 LEU A N 1
ATOM 2623 C CA . LEU A 1 323 ? -16.031 1.479 -25.219 1 90.12 323 LEU A CA 1
ATOM 2624 C C . LEU A 1 323 ? -15.57 1.349 -26.672 1 90.12 323 LEU A C 1
ATOM 2626 O O . LEU A 1 323 ? -14.523 1.892 -27.031 1 90.12 323 LEU A O 1
ATOM 2630 N N . LYS A 1 324 ? -16.344 0.679 -27.469 1 90 324 LYS A N 1
ATOM 2631 C CA . LYS A 1 324 ? -15.977 0.429 -28.875 1 90 324 LYS A CA 1
ATOM 2632 C C . LYS A 1 324 ? -15.891 1.733 -29.656 1 90 324 LYS A C 1
ATOM 2634 O O . LYS A 1 324 ? -15.109 1.846 -30.594 1 90 324 LYS A O 1
ATOM 2639 N N . LYS A 1 325 ? -16.609 2.674 -29.188 1 89.44 325 LYS A N 1
ATOM 2640 C CA . LYS A 1 325 ? -16.656 3.957 -29.891 1 89.44 325 LYS A CA 1
ATOM 2641 C C . LYS A 1 325 ? -15.562 4.898 -29.375 1 89.44 325 LYS A C 1
ATOM 2643 O O . LYS A 1 325 ? -15.32 5.953 -29.969 1 89.44 325 LYS A O 1
ATOM 2648 N N . SER A 1 326 ? -14.914 4.48 -28.391 1 89.12 326 SER A N 1
ATOM 2649 C CA . SER A 1 326 ? -13.922 5.344 -27.781 1 89.12 326 SER A CA 1
ATOM 2650 C C . SER A 1 326 ? -12.609 5.324 -28.547 1 89.12 326 SER A C 1
ATOM 2652 O O . SER A 1 326 ? -12.344 4.387 -29.312 1 89.12 326 SER A O 1
ATOM 2654 N N . GLU A 1 327 ? -11.836 6.371 -28.406 1 90.38 327 GLU A N 1
ATOM 2655 C CA . GLU A 1 327 ? -10.508 6.43 -29 1 90.38 327 GLU A CA 1
ATOM 2656 C C . GLU A 1 327 ? -9.586 5.375 -28.406 1 90.38 327 GLU A C 1
ATOM 2658 O O . GLU A 1 327 ? -8.734 4.809 -29.094 1 90.38 327 GLU A O 1
ATOM 2663 N N . GLU A 1 328 ? -9.773 5.047 -27.219 1 89.81 328 GLU A N 1
ATOM 2664 C CA . GLU A 1 328 ? -8.953 4.086 -26.484 1 89.81 328 GLU A CA 1
ATOM 2665 C C . GLU A 1 328 ? -9.062 2.691 -27.094 1 89.81 328 GLU A C 1
ATOM 2667 O O . GLU A 1 328 ? -8.078 1.949 -27.141 1 89.81 328 GLU A O 1
ATOM 2672 N N . TYR A 1 329 ? -10.203 2.439 -27.625 1 91.12 329 TYR A N 1
ATOM 2673 C CA . TYR A 1 329 ? -10.461 1.107 -28.156 1 91.12 329 TYR A CA 1
ATOM 2674 C C . TYR A 1 329 ? -9.539 0.807 -29.328 1 91.12 329 TYR A C 1
ATOM 2676 O O . TYR A 1 329 ? -9.07 -0.324 -29.5 1 91.12 329 TYR A O 1
ATOM 2684 N N . ARG A 1 330 ? -9.227 1.761 -30.031 1 90.75 330 ARG A N 1
ATOM 2685 C CA . ARG A 1 330 ? -8.398 1.595 -31.219 1 90.75 330 ARG A CA 1
ATOM 2686 C C . ARG A 1 330 ? -6.977 1.189 -30.844 1 90.75 330 ARG A C 1
ATOM 2688 O O . ARG A 1 330 ? -6.293 0.512 -31.609 1 90.75 330 ARG A O 1
ATOM 2695 N N . SER A 1 331 ? -6.586 1.526 -29.672 1 91.25 331 SER A N 1
ATOM 2696 C CA . SER A 1 331 ? -5.211 1.296 -29.234 1 91.25 331 SER A CA 1
ATOM 2697 C C . SER A 1 331 ? -5.055 -0.073 -28.578 1 91.25 331 SER A C 1
ATOM 2699 O O . SER A 1 331 ? -3.938 -0.503 -28.297 1 91.25 331 SER A O 1
ATOM 2701 N N . LEU A 1 332 ? -6.113 -0.796 -28.438 1 93.12 332 LEU A N 1
ATOM 2702 C CA . LEU A 1 332 ? -6.066 -2.082 -27.766 1 93.12 332 LEU A CA 1
ATOM 2703 C C . LEU A 1 332 ? -5.531 -3.172 -28.688 1 93.12 332 LEU A C 1
ATOM 2705 O O . LEU A 1 332 ? -5.734 -3.117 -29.891 1 93.12 332 LEU A O 1
ATOM 2709 N N . SER A 1 333 ? -4.863 -4.078 -28.141 1 92.12 333 SER A N 1
ATOM 2710 C CA . SER A 1 333 ? -4.375 -5.23 -28.891 1 92.12 333 SER A CA 1
ATOM 2711 C C . SER A 1 333 ? -5.527 -6.113 -29.359 1 92.12 333 SER A C 1
ATOM 2713 O O . SER A 1 333 ? -6.633 -6.039 -28.828 1 92.12 333 SER A O 1
ATOM 2715 N N . ASP A 1 334 ? -5.234 -6.957 -30.25 1 90.31 334 ASP A N 1
ATOM 2716 C CA . ASP A 1 334 ? -6.23 -7.883 -30.781 1 90.31 334 ASP A CA 1
ATOM 2717 C C . ASP A 1 334 ? -6.672 -8.883 -29.719 1 90.31 334 ASP A C 1
ATOM 2719 O O . ASP A 1 334 ? -7.84 -9.273 -29.672 1 90.31 334 ASP A O 1
ATOM 2723 N N . LYS A 1 335 ? -5.805 -9.172 -28.938 1 86.38 335 LYS A N 1
ATOM 2724 C CA . LYS A 1 335 ? -6.121 -10.133 -27.875 1 86.38 335 LYS A CA 1
ATOM 2725 C C . LYS A 1 335 ? -7.148 -9.555 -26.906 1 86.38 335 LYS A C 1
ATOM 2727 O O . LYS A 1 335 ? -8.117 -10.227 -26.562 1 86.38 335 LYS A O 1
ATOM 2732 N N . THR A 1 336 ? -6.926 -8.367 -26.562 1 90.62 336 THR A N 1
ATOM 2733 C CA . THR A 1 336 ? -7.852 -7.707 -25.641 1 90.62 336 THR A CA 1
ATOM 2734 C C . THR A 1 336 ? -9.203 -7.469 -26.312 1 90.62 336 THR A C 1
ATOM 2736 O O . THR A 1 336 ? -10.25 -7.641 -25.688 1 90.62 336 THR A O 1
ATOM 2739 N N . LYS A 1 337 ? -9.148 -7.109 -27.547 1 91.06 337 LYS A N 1
ATOM 2740 C CA . LYS A 1 337 ? -10.391 -6.902 -28.281 1 91.06 337 LYS A CA 1
ATOM 2741 C C . LYS A 1 337 ? -11.195 -8.195 -28.391 1 91.06 337 LYS A C 1
ATOM 2743 O O . LYS A 1 337 ? -12.422 -8.188 -28.25 1 91.06 337 LYS A O 1
ATOM 2748 N N . ALA A 1 338 ? -10.5 -9.203 -28.609 1 87.38 338 ALA A N 1
ATOM 2749 C CA . ALA A 1 338 ? -11.164 -10.508 -28.688 1 87.38 338 ALA A CA 1
ATOM 2750 C C . ALA A 1 338 ? -11.812 -10.867 -27.344 1 87.38 338 ALA A C 1
ATOM 2752 O O . ALA A 1 338 ? -12.93 -11.383 -27.312 1 87.38 338 ALA A O 1
ATOM 2753 N N . ALA A 1 339 ? -11.148 -10.586 -26.359 1 86.75 339 ALA A N 1
ATOM 2754 C CA . ALA A 1 339 ? -11.68 -10.875 -25.016 1 86.75 339 ALA A CA 1
ATOM 2755 C C . ALA A 1 339 ? -12.938 -10.047 -24.75 1 86.75 339 ALA A C 1
ATOM 2757 O O . ALA A 1 339 ? -13.891 -10.547 -24.141 1 86.75 339 ALA A O 1
ATOM 2758 N N . LEU A 1 340 ? -12.875 -8.891 -25.156 1 89 340 LEU A N 1
ATOM 2759 C CA . LEU A 1 340 ? -14.031 -8.008 -25 1 89 340 LEU A CA 1
ATOM 2760 C C . LEU A 1 340 ? -15.227 -8.531 -25.797 1 89 340 LEU A C 1
ATOM 2762 O O . LEU A 1 340 ? -16.359 -8.508 -25.312 1 89 340 LEU A O 1
ATOM 2766 N N . LEU A 1 341 ? -14.891 -8.938 -26.906 1 86.44 341 LEU A N 1
ATOM 2767 C CA . LEU A 1 341 ? -15.945 -9.492 -27.766 1 86.44 341 LEU A CA 1
ATOM 2768 C C . LEU A 1 341 ? -16.562 -10.734 -27.125 1 86.44 341 LEU A C 1
ATOM 2770 O O . LEU A 1 341 ? -17.781 -10.891 -27.125 1 86.44 341 LEU A O 1
ATOM 2774 N N . GLU A 1 342 ? -15.75 -11.531 -26.672 1 86 342 GLU A N 1
ATOM 2775 C CA . GLU A 1 342 ? -16.234 -12.727 -26 1 86 342 GLU A CA 1
ATOM 2776 C C . GLU A 1 342 ? -17.109 -12.367 -24.797 1 86 342 GLU A C 1
ATOM 2778 O O . GLU A 1 342 ? -18.125 -13.016 -24.547 1 86 342 GLU A O 1
ATOM 2783 N N . LYS A 1 343 ? -16.75 -11.398 -24.141 1 87.56 343 LYS A N 1
ATOM 2784 C CA . LYS A 1 343 ? -17.531 -10.938 -22.984 1 87.56 343 LYS A CA 1
ATOM 2785 C C . LYS A 1 343 ? -18.875 -10.375 -23.438 1 87.56 343 LYS A C 1
ATOM 2787 O O . LYS A 1 343 ? -19.891 -10.586 -22.781 1 87.56 343 LYS A O 1
ATOM 2792 N N . MET A 1 344 ? -18.844 -9.711 -24.438 1 86.88 344 MET A N 1
ATOM 2793 C CA . MET A 1 344 ? -20.078 -9.156 -24.984 1 86.88 344 MET A CA 1
ATOM 2794 C C . MET A 1 344 ? -21.078 -10.258 -25.312 1 86.88 344 MET A C 1
ATOM 2796 O O . MET A 1 344 ? -22.266 -10.125 -25.031 1 86.88 344 MET A O 1
ATOM 2800 N N . PHE A 1 345 ? -20.547 -11.32 -25.781 1 86.75 345 PHE A N 1
ATOM 2801 C CA . PHE A 1 345 ? -21.406 -12.445 -26.125 1 86.75 345 PHE A CA 1
ATOM 2802 C C . PHE A 1 345 ? -21.984 -13.086 -24.875 1 86.75 345 PHE A C 1
ATOM 2804 O O . PHE A 1 345 ? -23.141 -13.539 -24.875 1 86.75 345 PHE A O 1
ATOM 2811 N N . LYS A 1 346 ? -21.234 -13.055 -23.891 1 84.44 346 LYS A N 1
ATOM 2812 C CA . LYS A 1 346 ? -21.688 -13.648 -22.641 1 84.44 346 LYS A CA 1
ATOM 2813 C C . LYS A 1 346 ? -22.766 -12.789 -21.984 1 84.44 346 LYS A C 1
ATOM 2815 O O . LYS A 1 346 ? -23.609 -13.297 -21.25 1 84.44 346 LYS A O 1
ATOM 2820 N N . LEU A 1 347 ? -22.703 -11.555 -22.281 1 85.44 347 LEU A N 1
ATOM 2821 C CA . LEU A 1 347 ? -23.672 -10.625 -21.688 1 85.44 347 LEU A CA 1
ATOM 2822 C C . LEU A 1 347 ? -24.969 -10.602 -22.484 1 85.44 347 LEU A C 1
ATOM 2824 O O . LEU A 1 347 ? -26 -10.156 -21.984 1 85.44 347 LEU A O 1
ATOM 2828 N N . LEU A 1 348 ? -24.891 -11.039 -23.656 1 81.31 348 LEU A N 1
ATOM 2829 C CA . LEU A 1 348 ? -26.094 -11.141 -24.484 1 81.31 348 LEU A CA 1
ATOM 2830 C C . LEU A 1 348 ? -26.891 -12.391 -24.125 1 81.31 348 LEU A C 1
ATOM 2832 O O . LEU A 1 348 ? -28.125 -12.367 -24.125 1 81.31 348 LEU A O 1
ATOM 2836 N N . MET B 1 1 ? -20.719 -64.438 -50.969 1 23.64 1 MET B N 1
ATOM 2837 C CA . MET B 1 1 ? -19.844 -65.125 -50.031 1 23.64 1 MET B CA 1
ATOM 2838 C C . MET B 1 1 ? -18.875 -64.125 -49.375 1 23.64 1 MET B C 1
ATOM 2840 O O . MET B 1 1 ? -17.938 -63.688 -50 1 23.64 1 MET B O 1
ATOM 2844 N N . ILE B 1 2 ? -19.328 -63.188 -48.406 1 24.17 2 ILE B N 1
ATOM 2845 C CA . ILE B 1 2 ? -18.938 -61.938 -47.781 1 24.17 2 ILE B CA 1
ATOM 2846 C C . ILE B 1 2 ? -17.781 -62.156 -46.812 1 24.17 2 ILE B C 1
ATOM 2848 O O . ILE B 1 2 ? -17.922 -62.938 -45.844 1 24.17 2 ILE B O 1
ATOM 2852 N N . GLU B 1 3 ? -16.438 -62.031 -47.219 1 23.06 3 GLU B N 1
ATOM 2853 C CA . GLU B 1 3 ? -15.156 -62.344 -46.562 1 23.06 3 GLU B CA 1
ATOM 2854 C C . GLU B 1 3 ? -15 -61.594 -45.25 1 23.06 3 GLU B C 1
ATOM 2856 O O . GLU B 1 3 ? -15.125 -60.344 -45.219 1 23.06 3 GLU B O 1
ATOM 2861 N N . GLN B 1 4 ? -15.258 -62.125 -43.969 1 21.97 4 GLN B N 1
ATOM 2862 C CA . GLN B 1 4 ? -15.305 -61.781 -42.562 1 21.97 4 GLN B CA 1
ATOM 2863 C C . GLN B 1 4 ? -13.93 -61.375 -42.062 1 21.97 4 GLN B C 1
ATOM 2865 O O . GLN B 1 4 ? -13 -62.188 -42.031 1 21.97 4 GLN B O 1
ATOM 2870 N N . VAL B 1 5 ? -13.391 -60.125 -42.312 1 22.45 5 VAL B N 1
ATOM 2871 C CA . VAL B 1 5 ? -12.062 -59.625 -42 1 22.45 5 VAL B CA 1
ATOM 2872 C C . VAL B 1 5 ? -11.836 -59.688 -40.5 1 22.45 5 VAL B C 1
ATOM 2874 O O . VAL B 1 5 ? -12.617 -59.156 -39.719 1 22.45 5 VAL B O 1
ATOM 2877 N N . ASN B 1 6 ? -11.18 -60.688 -39.812 1 21.02 6 ASN B N 1
ATOM 2878 C CA . ASN B 1 6 ? -10.836 -61.094 -38.469 1 21.02 6 ASN B CA 1
ATOM 2879 C C . ASN B 1 6 ? -9.891 -60.094 -37.781 1 21.02 6 ASN B C 1
ATOM 2881 O O . ASN B 1 6 ? -8.695 -60.094 -38.094 1 21.02 6 ASN B O 1
ATOM 2885 N N . ASN B 1 7 ? -10.164 -58.781 -37.625 1 19.97 7 ASN B N 1
ATOM 2886 C CA . ASN B 1 7 ? -9.312 -57.719 -37.062 1 19.97 7 ASN B CA 1
ATOM 2887 C C . ASN B 1 7 ? -8.859 -58.062 -35.656 1 19.97 7 ASN B C 1
ATOM 2889 O O . ASN B 1 7 ? -9.68 -58.125 -34.719 1 19.97 7 ASN B O 1
ATOM 2893 N N . THR B 1 8 ? -7.734 -58.75 -35.312 1 21.97 8 THR B N 1
ATOM 2894 C CA . THR B 1 8 ? -7.039 -59.219 -34.125 1 21.97 8 THR B CA 1
ATOM 2895 C C . THR B 1 8 ? -6.715 -58.062 -33.188 1 21.97 8 THR B C 1
ATOM 2897 O O . THR B 1 8 ? -6.145 -57.062 -33.625 1 21.97 8 THR B O 1
ATOM 2900 N N . SER B 1 9 ? -7.391 -57.844 -32 1 22.86 9 SER B N 1
ATOM 2901 C CA . SER B 1 9 ? -7.457 -56.969 -30.828 1 22.86 9 SER B CA 1
ATOM 2902 C C . SER B 1 9 ? -6.113 -56.906 -30.109 1 22.86 9 SER B C 1
ATOM 2904 O O . SER B 1 9 ? -5.68 -57.906 -29.5 1 22.86 9 SER B O 1
ATOM 2906 N N . ARG B 1 10 ? -5.02 -56.219 -30.656 1 23.92 10 ARG B N 1
ATOM 2907 C CA . ARG B 1 10 ? -3.68 -56.094 -30.094 1 23.92 10 ARG B CA 1
ATOM 2908 C C . ARG B 1 10 ? -3.736 -55.594 -28.656 1 23.92 10 ARG B C 1
ATOM 2910 O O . ARG B 1 10 ? -4.332 -54.562 -28.359 1 23.92 10 ARG B O 1
ATOM 2917 N N . SER B 1 11 ? -3.561 -56.406 -27.594 1 24.22 11 SER B N 1
ATOM 2918 C CA . SER B 1 11 ? -3.385 -56.344 -26.141 1 24.22 11 SER B CA 1
ATOM 2919 C C . SER B 1 11 ? -2.283 -55.375 -25.75 1 24.22 11 SER B C 1
ATOM 2921 O O . SER B 1 11 ? -1.108 -55.594 -26.047 1 24.22 11 SER B O 1
ATOM 2923 N N . GLN B 1 12 ? -2.371 -54.094 -26 1 23.75 12 GLN B N 1
ATOM 2924 C CA . GLN B 1 12 ? -1.368 -53.062 -25.719 1 23.75 12 GLN B CA 1
ATOM 2925 C C . GLN B 1 12 ? -0.837 -53.219 -24.297 1 23.75 12 GLN B C 1
ATOM 2927 O O . GLN B 1 12 ? -1.61 -53.219 -23.328 1 23.75 12 GLN B O 1
ATOM 2932 N N . ASP B 1 13 ? 0.271 -53.75 -24.016 1 25 13 ASP B N 1
ATOM 2933 C CA . ASP B 1 13 ? 1.107 -54.062 -22.859 1 25 13 ASP B CA 1
ATOM 2934 C C . ASP B 1 13 ? 1.351 -52.844 -21.984 1 25 13 ASP B C 1
ATOM 2936 O O . ASP B 1 13 ? 1.697 -51.781 -22.5 1 25 13 ASP B O 1
ATOM 2940 N N . LEU B 1 14 ? 0.806 -52.688 -20.812 1 26.81 14 LEU B N 1
ATOM 2941 C CA . LEU B 1 14 ? 0.901 -51.844 -19.625 1 26.81 14 LEU B CA 1
ATOM 2942 C C . LEU B 1 14 ? 2.348 -51.719 -19.156 1 26.81 14 LEU B C 1
ATOM 2944 O O . LEU B 1 14 ? 2.975 -52.719 -18.797 1 26.81 14 LEU B O 1
ATOM 2948 N N . ILE B 1 15 ? 3.215 -51.031 -19.844 1 27.39 15 ILE B N 1
ATOM 2949 C CA . ILE B 1 15 ? 4.621 -50.938 -19.469 1 27.39 15 ILE B CA 1
ATOM 2950 C C . ILE B 1 15 ? 4.734 -50.312 -18.078 1 27.39 15 ILE B C 1
ATOM 2952 O O . ILE B 1 15 ? 4.121 -49.281 -17.797 1 27.39 15 ILE B O 1
ATOM 2956 N N . LEU B 1 16 ? 5.074 -51 -17.016 1 27.61 16 LEU B N 1
ATOM 2957 C CA . LEU B 1 16 ? 5.41 -50.812 -15.602 1 27.61 16 LEU B CA 1
ATOM 2958 C C . LEU B 1 16 ? 6.574 -49.844 -15.453 1 27.61 16 LEU B C 1
ATOM 2960 O O . LEU B 1 16 ? 7.641 -50.062 -16.047 1 27.61 16 LEU B O 1
ATOM 2964 N N . GLY B 1 17 ? 6.445 -48.594 -15.477 1 26.98 17 GLY B N 1
ATOM 2965 C CA . GLY B 1 17 ? 7.621 -47.781 -15.227 1 26.98 17 GLY B CA 1
ATOM 2966 C C . GLY B 1 17 ? 8.273 -48.062 -13.891 1 26.98 17 GLY B C 1
ATOM 2967 O O . GLY B 1 17 ? 7.695 -48.75 -13.047 1 26.98 17 GLY B O 1
ATOM 2968 N N . ASP B 1 18 ? 9.648 -47.875 -13.695 1 30.25 18 ASP B N 1
ATOM 2969 C CA . ASP B 1 18 ? 10.492 -48.281 -12.578 1 30.25 18 ASP B CA 1
ATOM 2970 C C . ASP B 1 18 ? 9.805 -48.031 -11.242 1 30.25 18 ASP B C 1
ATOM 2972 O O . ASP B 1 18 ? 9.906 -48.844 -10.312 1 30.25 18 ASP B O 1
ATOM 2976 N N . ASN B 1 19 ? 9.68 -46.719 -10.805 1 28.58 19 ASN B N 1
ATOM 2977 C CA . ASN B 1 19 ? 9.273 -46.5 -9.414 1 28.58 19 ASN B CA 1
ATOM 2978 C C . ASN B 1 19 ? 7.777 -46.719 -9.234 1 28.58 19 ASN B C 1
ATOM 2980 O O . ASN B 1 19 ? 6.973 -45.875 -9.609 1 28.58 19 ASN B O 1
ATOM 2984 N N . GLY B 1 20 ? 7.203 -48 -9.43 1 29.84 20 GLY B N 1
ATOM 2985 C CA . GLY B 1 20 ? 5.934 -48.688 -9.344 1 29.84 20 GLY B CA 1
ATOM 2986 C C . GLY B 1 20 ? 4.77 -47.906 -9.906 1 29.84 20 GLY B C 1
ATOM 2987 O O . GLY B 1 20 ? 3.611 -48.312 -9.75 1 29.84 20 GLY B O 1
ATOM 2988 N N . CYS B 1 21 ? 4.863 -46.656 -9.836 1 28.92 21 CYS B N 1
ATOM 2989 C CA . CYS B 1 21 ? 3.701 -45.875 -10.297 1 28.92 21 CYS B CA 1
ATOM 2990 C C . CYS B 1 21 ? 3.451 -46.125 -11.781 1 28.92 21 CYS B C 1
ATOM 2992 O O . CYS B 1 21 ? 4.395 -46.312 -12.555 1 28.92 21 CYS B O 1
ATOM 2994 N N . LEU B 1 22 ? 2.4 -46.688 -12.164 1 28.27 22 LEU B N 1
ATOM 2995 C CA . LEU B 1 22 ? 1.987 -46.906 -13.547 1 28.27 22 LEU B CA 1
ATOM 2996 C C . LEU B 1 22 ? 2.088 -45.625 -14.352 1 28.27 22 LEU B C 1
ATOM 2998 O O . LEU B 1 22 ? 1.522 -44.594 -13.969 1 28.27 22 LEU B O 1
ATOM 3002 N N . LEU B 1 23 ? 3.346 -45.281 -14.812 1 26.75 23 LEU B N 1
ATOM 3003 C CA . LEU B 1 23 ? 3.541 -44.125 -15.672 1 26.75 23 LEU B CA 1
ATOM 3004 C C . LEU B 1 23 ? 2.764 -44.281 -16.984 1 26.75 23 LEU B C 1
ATOM 3006 O O . LEU B 1 23 ? 2.848 -45.312 -17.641 1 26.75 23 LEU B O 1
ATOM 3010 N N . GLY B 1 24 ? 1.564 -43.938 -17.141 1 26.03 24 GLY B N 1
ATOM 3011 C CA . GLY B 1 24 ? 1.29 -43.75 -18.562 1 26.03 24 GLY B CA 1
ATOM 3012 C C . GLY B 1 24 ? 2.328 -42.906 -19.266 1 26.03 24 GLY B C 1
ATOM 3013 O O . GLY B 1 24 ? 2.926 -42.031 -18.672 1 26.03 24 GLY B O 1
ATOM 3014 N N . SER B 1 25 ? 3.205 -43.469 -20.156 1 25.06 25 SER B N 1
ATOM 3015 C CA . SER B 1 25 ? 4.457 -43.094 -20.812 1 25.06 25 SER B CA 1
ATOM 3016 C C . SER B 1 25 ? 4.348 -41.719 -21.469 1 25.06 25 SER B C 1
ATOM 3018 O O . SER B 1 25 ? 5.293 -41.281 -22.125 1 25.06 25 SER B O 1
ATOM 3020 N N . ILE B 1 26 ? 3.521 -40.781 -21.328 1 27.2 26 ILE B N 1
ATOM 3021 C CA . ILE B 1 26 ? 3.824 -39.844 -22.422 1 27.2 26 ILE B CA 1
ATOM 3022 C C . ILE B 1 26 ? 5.117 -39.094 -22.109 1 27.2 26 ILE B C 1
ATOM 3024 O O . ILE B 1 26 ? 5.191 -38.344 -21.141 1 27.2 26 ILE B O 1
ATOM 3028 N N . ASN B 1 27 ? 6.305 -39.719 -22.312 1 25.12 27 ASN B N 1
ATOM 3029 C CA . ASN B 1 27 ? 7.676 -39.25 -22.078 1 25.12 27 ASN B CA 1
ATOM 3030 C C . ASN B 1 27 ? 7.992 -38 -22.875 1 25.12 27 ASN B C 1
ATOM 3032 O O . ASN B 1 27 ? 9.164 -37.656 -23.078 1 25.12 27 ASN B O 1
ATOM 3036 N N . ASP B 1 28 ? 7.156 -37.125 -23.359 1 24.83 28 ASP B N 1
ATOM 3037 C CA . ASP B 1 28 ? 7.918 -36.25 -24.25 1 24.83 28 ASP B CA 1
ATOM 3038 C C . ASP B 1 28 ? 8.961 -35.469 -23.469 1 24.83 28 ASP B C 1
ATOM 3040 O O . ASP B 1 28 ? 8.664 -34.906 -22.406 1 24.83 28 ASP B O 1
ATOM 3044 N N . SER B 1 29 ? 10.289 -35.75 -23.578 1 24.67 29 SER B N 1
ATOM 3045 C CA . SER B 1 29 ? 11.578 -35.219 -23.109 1 24.67 29 SER B CA 1
ATOM 3046 C C . SER B 1 29 ? 11.688 -33.719 -23.344 1 24.67 29 SER B C 1
ATOM 3048 O O . SER B 1 29 ? 12.039 -33.281 -24.453 1 24.67 29 SER B O 1
ATOM 3050 N N . VAL B 1 30 ? 10.75 -32.812 -23.188 1 26.47 30 VAL B N 1
ATOM 3051 C CA . VAL B 1 30 ? 11.195 -31.5 -23.625 1 26.47 30 VAL B CA 1
ATOM 3052 C C . VAL B 1 30 ? 12.312 -31 -22.719 1 26.47 30 VAL B C 1
ATOM 3054 O O . VAL B 1 30 ? 12.156 -30.984 -21.484 1 26.47 30 VAL B O 1
ATOM 3057 N N . ASN B 1 31 ? 13.617 -31.047 -23.094 1 25.47 31 ASN B N 1
ATOM 3058 C CA . ASN B 1 31 ? 14.938 -30.641 -22.625 1 25.47 31 ASN B CA 1
ATOM 3059 C C . ASN B 1 31 ? 14.977 -29.172 -22.25 1 25.47 31 ASN B C 1
ATOM 3061 O O . ASN B 1 31 ? 16.062 -28.578 -22.109 1 25.47 31 ASN B O 1
ATOM 3065 N N . SER B 1 32 ? 14.008 -28.266 -22.359 1 27.98 32 SER B N 1
ATOM 3066 C CA . SER B 1 32 ? 14.508 -26.906 -22.391 1 27.98 32 SER B CA 1
ATOM 3067 C C . SER B 1 32 ? 15.156 -26.531 -21.062 1 27.98 32 SER B C 1
ATOM 3069 O O . SER B 1 32 ? 14.664 -26.906 -19.984 1 27.98 32 SER B O 1
ATOM 3071 N N . THR B 1 33 ? 16.5 -26.141 -20.953 1 27.5 33 THR B N 1
ATOM 3072 C CA . THR B 1 33 ? 17.594 -25.703 -20.078 1 27.5 33 THR B CA 1
ATOM 3073 C C . THR B 1 33 ? 17.094 -24.625 -19.109 1 27.5 33 THR B C 1
ATOM 3075 O O . THR B 1 33 ? 17.828 -24.203 -18.219 1 27.5 33 THR B O 1
ATOM 3078 N N . ALA B 1 34 ? 16.375 -23.547 -19.516 1 32.69 34 ALA B N 1
ATOM 3079 C CA . ALA B 1 34 ? 16.484 -22.391 -18.625 1 32.69 34 ALA B CA 1
ATOM 3080 C C . ALA B 1 34 ? 16.109 -22.766 -17.203 1 32.69 34 ALA B C 1
ATOM 3082 O O . ALA B 1 34 ? 15.055 -23.375 -16.969 1 32.69 34 ALA B O 1
ATOM 3083 N N . ASP B 1 35 ? 17.031 -22.922 -16.312 1 31.95 35 ASP B N 1
ATOM 3084 C CA . ASP B 1 35 ? 16.969 -23.031 -14.859 1 31.95 35 ASP B CA 1
ATOM 3085 C C . ASP B 1 35 ? 15.852 -22.141 -14.297 1 31.95 35 ASP B C 1
ATOM 3087 O O . ASP B 1 35 ? 16.125 -21.156 -13.617 1 31.95 35 ASP B O 1
ATOM 3091 N N . LYS B 1 36 ? 14.992 -21.688 -15.039 1 45.38 36 LYS B N 1
ATOM 3092 C CA . LYS B 1 36 ? 13.914 -20.906 -14.43 1 45.38 36 LYS B CA 1
ATOM 3093 C C . LYS B 1 36 ? 13.336 -21.641 -13.219 1 45.38 36 LYS B C 1
ATOM 3095 O O . LYS B 1 36 ? 13.117 -22.859 -13.258 1 45.38 36 LYS B O 1
ATOM 3100 N N . GLU B 1 37 ? 13.641 -21.062 -12.086 1 48.66 37 GLU B N 1
ATOM 3101 C CA . GLU B 1 37 ? 13.133 -21.438 -10.766 1 48.66 37 GLU B CA 1
ATOM 3102 C C . GLU B 1 37 ? 11.766 -22.109 -10.867 1 48.66 37 GLU B C 1
ATOM 3104 O O . GLU B 1 37 ? 10.797 -21.484 -11.32 1 48.66 37 GLU B O 1
ATOM 3109 N N . ARG B 1 38 ? 11.859 -23.375 -11.141 1 57.44 38 ARG B N 1
ATOM 3110 C CA . ARG B 1 38 ? 10.695 -24.266 -11.109 1 57.44 38 ARG B CA 1
ATOM 3111 C C . ARG B 1 38 ? 9.898 -24.078 -9.828 1 57.44 38 ARG B C 1
ATOM 3113 O O . ARG B 1 38 ? 10.469 -24 -8.742 1 57.44 38 ARG B O 1
ATOM 3120 N N . HIS B 1 39 ? 8.719 -23.391 -10.102 1 70.19 39 HIS B N 1
ATOM 3121 C CA . HIS B 1 39 ? 7.805 -23.359 -8.969 1 70.19 39 HIS B CA 1
ATOM 3122 C C . HIS B 1 39 ? 7.02 -24.656 -8.852 1 70.19 39 HIS B C 1
ATOM 3124 O O . HIS B 1 39 ? 6.465 -25.141 -9.844 1 70.19 39 HIS B O 1
ATOM 3130 N N . LEU B 1 40 ? 7.375 -25.359 -7.789 1 80.31 40 LEU B N 1
ATOM 3131 C CA . LEU B 1 40 ? 6.672 -26.609 -7.523 1 80.31 40 LEU B CA 1
ATOM 3132 C C . LEU B 1 40 ? 5.555 -26.406 -6.508 1 80.31 40 LEU B C 1
ATOM 3134 O O . LEU B 1 40 ? 5.664 -25.562 -5.621 1 80.31 40 LEU B O 1
ATOM 3138 N N . GLY B 1 41 ? 4.375 -26.984 -6.891 1 88.94 41 GLY B N 1
ATOM 3139 C CA . GLY B 1 41 ? 3.26 -26.969 -5.961 1 88.94 41 GLY B CA 1
ATOM 3140 C C . GLY B 1 41 ? 2.652 -28.344 -5.727 1 88.94 41 GLY B C 1
ATOM 3141 O O . GLY B 1 41 ? 2.77 -29.234 -6.574 1 88.94 41 GLY B O 1
ATOM 3142 N N . ARG B 1 42 ? 2.119 -28.516 -4.496 1 92 42 ARG B N 1
ATOM 3143 C CA . ARG B 1 42 ? 1.441 -29.766 -4.129 1 92 42 ARG B CA 1
ATOM 3144 C C . ARG B 1 42 ? 0.088 -29.484 -3.486 1 92 42 ARG B C 1
ATOM 3146 O O . ARG B 1 42 ? -0.009 -28.656 -2.568 1 92 42 ARG B O 1
ATOM 3153 N N . ILE B 1 43 ? -0.925 -30.109 -4.031 1 93.62 43 ILE B N 1
ATOM 3154 C CA . ILE B 1 43 ? -2.256 -30 -3.445 1 93.62 43 ILE B CA 1
ATOM 3155 C C . ILE B 1 43 ? -2.76 -31.391 -3.043 1 93.62 43 ILE B C 1
ATOM 3157 O O . ILE B 1 43 ? -2.693 -32.344 -3.832 1 93.62 43 ILE B O 1
ATOM 3161 N N . LEU B 1 44 ? -3.219 -31.469 -1.836 1 92.88 44 LEU B N 1
ATOM 3162 C CA . LEU B 1 44 ? -3.832 -32.688 -1.338 1 92.88 44 LEU B CA 1
ATOM 3163 C C . LEU B 1 44 ? -5.32 -32.5 -1.074 1 92.88 44 LEU B C 1
ATOM 3165 O O . LEU B 1 44 ? -5.711 -31.516 -0.427 1 92.88 44 LEU B O 1
ATOM 3169 N N . LEU B 1 45 ? -6.102 -33.344 -1.627 1 93.19 45 LEU B N 1
ATOM 3170 C CA . LEU B 1 45 ? -7.547 -33.281 -1.441 1 93.19 45 LEU B CA 1
ATOM 3171 C C . LEU B 1 45 ? -8.062 -34.594 -0.827 1 93.19 45 LEU B C 1
ATOM 3173 O O . LEU B 1 45 ? -7.867 -35.656 -1.389 1 93.19 45 LEU B O 1
ATOM 3177 N N . SER B 1 46 ? -8.688 -34.438 0.303 1 91.88 46 SER B N 1
ATOM 3178 C CA . SER B 1 46 ? -9.336 -35.562 0.981 1 91.88 46 SER B CA 1
ATOM 3179 C C . SER B 1 46 ? -10.852 -35.531 0.789 1 91.88 46 SER B C 1
ATOM 3181 O O . SER B 1 46 ? -11.508 -34.562 1.187 1 91.88 46 SER B O 1
ATOM 3183 N N . ILE B 1 47 ? -11.352 -36.625 0.23 1 91.06 47 ILE B N 1
ATOM 3184 C CA . ILE B 1 47 ? -12.766 -36.625 -0.13 1 91.06 47 ILE B CA 1
ATOM 3185 C C . ILE B 1 47 ? -13.469 -37.781 0.607 1 91.06 47 ILE B C 1
ATOM 3187 O O . ILE B 1 47 ? -13.117 -38.938 0.434 1 91.06 47 ILE B O 1
ATOM 3191 N N . PRO B 1 48 ? -14.492 -37.469 1.355 1 87.44 48 PRO B N 1
ATOM 3192 C CA . PRO B 1 48 ? -15.312 -38.562 1.883 1 87.44 48 PRO B CA 1
ATOM 3193 C C . PRO B 1 48 ? -16.062 -39.312 0.787 1 87.44 48 PRO B C 1
ATOM 3195 O O . PRO B 1 48 ? -16.594 -38.688 -0.138 1 87.44 48 PRO B O 1
ATOM 3198 N N . GLU B 1 49 ? -16.078 -40.594 0.853 1 81.81 49 GLU B N 1
ATOM 3199 C CA . GLU B 1 49 ? -16.734 -41.438 -0.143 1 81.81 49 GLU B CA 1
ATOM 3200 C C . GLU B 1 49 ? -18.219 -41.062 -0.29 1 81.81 49 GLU B C 1
ATOM 3202 O O . GLU B 1 49 ? -18.766 -41.094 -1.393 1 81.81 49 GLU B O 1
ATOM 3207 N N . SER B 1 50 ? -18.797 -40.656 0.766 1 77.69 50 SER B N 1
ATOM 3208 C CA . SER B 1 50 ? -20.219 -40.312 0.771 1 77.69 50 SER B CA 1
ATOM 3209 C C . SER B 1 50 ? -20.469 -39.031 -0.024 1 77.69 50 SER B C 1
ATOM 3211 O O . SER B 1 50 ? -21.578 -38.781 -0.507 1 77.69 50 SER B O 1
ATOM 3213 N N . CYS B 1 51 ? -19.438 -38.156 -0.155 1 70.25 51 CYS B N 1
ATOM 3214 C CA . CYS B 1 51 ? -19.594 -36.844 -0.781 1 70.25 51 CYS B CA 1
ATOM 3215 C C . CYS B 1 51 ? -19.406 -36.938 -2.291 1 70.25 51 CYS B C 1
ATOM 3217 O O . CYS B 1 51 ? -19.859 -36.062 -3.029 1 70.25 51 CYS B O 1
ATOM 3219 N N . CYS B 1 52 ? -18.766 -37.969 -2.746 1 65.69 52 CYS B N 1
ATOM 3220 C CA . CYS B 1 52 ? -18.422 -38.062 -4.16 1 65.69 52 CYS B CA 1
ATOM 3221 C C . CYS B 1 52 ? -19.672 -38.156 -5.023 1 65.69 52 CYS B C 1
ATOM 3223 O O . CYS B 1 52 ? -19.672 -37.719 -6.18 1 65.69 52 CYS B O 1
ATOM 3225 N N . SER B 1 53 ? -20.688 -38.688 -4.539 1 65.19 53 SER B N 1
ATOM 3226 C CA . SER B 1 53 ? -21.875 -38.969 -5.348 1 65.19 53 SER B CA 1
ATOM 3227 C C . SER B 1 53 ? -22.766 -37.75 -5.477 1 65.19 53 SER B C 1
ATOM 3229 O O . SER B 1 53 ? -23.594 -37.656 -6.387 1 65.19 53 SER B O 1
ATOM 3231 N N . LYS B 1 54 ? -22.609 -36.719 -4.691 1 64.44 54 LYS B N 1
ATOM 3232 C CA . LYS B 1 54 ? -23.625 -35.656 -4.641 1 64.44 54 LYS B CA 1
ATOM 3233 C C . LYS B 1 54 ? -23.094 -34.375 -5.266 1 64.44 54 LYS B C 1
ATOM 3235 O O . LYS B 1 54 ? -23.797 -33.719 -6.059 1 64.44 54 LYS B O 1
ATOM 3240 N N . GLN B 1 55 ? -21.891 -34 -4.82 1 79.38 55 GLN B N 1
ATOM 3241 C CA . GLN B 1 55 ? -21.406 -32.688 -5.23 1 79.38 55 GLN B CA 1
ATOM 3242 C C . GLN B 1 55 ? -19.906 -32.719 -5.551 1 79.38 55 GLN B C 1
ATOM 3244 O O . GLN B 1 55 ? -19.219 -33.688 -5.207 1 79.38 55 GLN B O 1
ATOM 3249 N N . LYS B 1 56 ? -19.562 -31.859 -6.359 1 88.56 56 LYS B N 1
ATOM 3250 C CA . LYS B 1 56 ? -18.141 -31.672 -6.664 1 88.56 56 LYS B CA 1
ATOM 3251 C C . LYS B 1 56 ? -17.344 -31.312 -5.41 1 88.56 56 LYS B C 1
ATOM 3253 O O . LYS B 1 56 ? -17.734 -30.422 -4.664 1 88.56 56 LYS B O 1
ATOM 3258 N N . ALA B 1 57 ? -16.391 -32.188 -5.051 1 92.12 57 ALA B N 1
ATOM 3259 C CA . ALA B 1 57 ? -15.477 -31.906 -3.943 1 92.12 57 ALA B CA 1
ATOM 3260 C C . ALA B 1 57 ? -14.281 -31.078 -4.418 1 92.12 57 ALA B C 1
ATOM 3262 O O . ALA B 1 57 ? -13.641 -31.422 -5.418 1 92.12 57 ALA B O 1
ATOM 3263 N N . SER B 1 58 ? -14 -30 -3.723 1 93.44 58 SER B N 1
ATOM 3264 C CA . SER B 1 58 ? -12.906 -29.125 -4.152 1 93.44 58 SER B CA 1
ATOM 3265 C C . SER B 1 58 ? -11.992 -28.781 -2.986 1 93.44 58 SER B C 1
ATOM 3267 O O . SER B 1 58 ? -12.445 -28.641 -1.851 1 93.44 58 SER B O 1
ATOM 3269 N N . SER B 1 59 ? -10.727 -28.641 -3.299 1 92 59 SER B N 1
ATOM 3270 C CA . SER B 1 59 ? -9.773 -28.078 -2.34 1 92 59 SER B CA 1
ATOM 3271 C C . SER B 1 59 ? -9.93 -26.578 -2.225 1 92 59 SER B C 1
ATOM 3273 O O . SER B 1 59 ? -10.57 -25.938 -3.068 1 92 59 SER B O 1
ATOM 3275 N N . PRO B 1 60 ? -9.391 -26.031 -1.103 1 90.62 60 PRO B N 1
ATOM 3276 C CA . PRO B 1 60 ? -9.203 -24.578 -1.157 1 90.62 60 PRO B CA 1
ATOM 3277 C C . PRO B 1 60 ? -8.227 -24.141 -2.252 1 90.62 60 PRO B C 1
ATOM 3279 O O . PRO B 1 60 ? -7.609 -25 -2.902 1 90.62 60 PRO B O 1
ATOM 3282 N N . PHE B 1 61 ? -8.172 -22.906 -2.479 1 92 61 PHE B N 1
ATOM 3283 C CA . PHE B 1 61 ? -7.199 -22.406 -3.441 1 92 61 PHE B CA 1
ATOM 3284 C C . PHE B 1 61 ? -5.816 -22.297 -2.812 1 92 61 PHE B C 1
ATOM 3286 O O . PHE B 1 61 ? -5.68 -21.859 -1.666 1 92 61 PHE B O 1
ATOM 3293 N N . TYR B 1 62 ? -4.82 -22.781 -3.541 1 89.81 62 TYR B N 1
ATOM 3294 C CA . TYR B 1 62 ? -3.416 -22.609 -3.188 1 89.81 62 TYR B CA 1
ATOM 3295 C C . TYR B 1 62 ? -2.686 -21.797 -4.25 1 89.81 62 TYR B C 1
ATOM 3297 O O . TYR B 1 62 ? -2.959 -21.938 -5.445 1 89.81 62 TYR B O 1
ATOM 3305 N N . TYR B 1 63 ? -1.74 -21 -3.791 1 87.25 63 TYR B N 1
ATOM 3306 C CA . TYR B 1 63 ? -1.062 -20.125 -4.734 1 87.25 63 TYR B CA 1
ATOM 3307 C C . TYR B 1 63 ? 0.308 -20.688 -5.109 1 87.25 63 TYR B C 1
ATOM 3309 O O . TYR B 1 63 ? 1.133 -20.953 -4.234 1 87.25 63 TYR B O 1
ATOM 3317 N N . PHE B 1 64 ? 0.45 -20.938 -6.352 1 88 64 PHE B N 1
ATOM 3318 C CA . PHE B 1 64 ? 1.729 -21.328 -6.934 1 88 64 PHE B CA 1
ATOM 3319 C C . PHE B 1 64 ? 2.039 -20.469 -8.164 1 88 64 PHE B C 1
ATOM 3321 O O . PHE B 1 64 ? 1.149 -20.188 -8.969 1 88 64 PHE B O 1
ATOM 3328 N N . GLY B 1 65 ? 3.297 -20.047 -8.234 1 82.62 65 GLY B N 1
ATOM 3329 C CA . GLY B 1 65 ? 3.656 -19.25 -9.398 1 82.62 65 GLY B CA 1
ATOM 3330 C C . GLY B 1 65 ? 2.867 -17.953 -9.508 1 82.62 65 GLY B C 1
ATOM 3331 O O . GLY B 1 65 ? 2.652 -17.438 -10.609 1 82.62 65 GLY B O 1
ATOM 3332 N N . GLY B 1 66 ? 2.252 -17.609 -8.469 1 84.31 66 GLY B N 1
ATOM 3333 C CA . GLY B 1 66 ? 1.526 -16.344 -8.438 1 84.31 66 GLY B CA 1
ATOM 3334 C C . GLY B 1 66 ? 0.056 -16.5 -8.781 1 84.31 66 GLY B C 1
ATOM 3335 O O . GLY B 1 66 ? -0.675 -15.508 -8.836 1 84.31 66 GLY B O 1
ATOM 3336 N N . PHE B 1 67 ? -0.314 -17.75 -8.945 1 91.94 67 PHE B N 1
ATOM 3337 C CA . PHE B 1 67 ? -1.703 -17.969 -9.328 1 91.94 67 PHE B CA 1
ATOM 3338 C C . PHE B 1 67 ? -2.393 -18.906 -8.352 1 91.94 67 PHE B C 1
ATOM 3340 O O . PHE B 1 67 ? -1.745 -19.766 -7.75 1 91.94 67 PHE B O 1
ATOM 3347 N N . PRO B 1 68 ? -3.688 -18.719 -8.195 1 93.12 68 PRO B N 1
ATOM 3348 C CA . PRO B 1 68 ? -4.457 -19.656 -7.379 1 93.12 68 PRO B CA 1
ATOM 3349 C C . PRO B 1 68 ? -4.758 -20.969 -8.109 1 93.12 68 PRO B C 1
ATOM 3351 O O . PRO B 1 68 ? -5.168 -20.953 -9.273 1 93.12 68 PRO B O 1
ATOM 3354 N N . TRP B 1 69 ? -4.535 -22.047 -7.375 1 95.31 69 TRP B N 1
ATOM 3355 C CA . TRP B 1 69 ? -4.781 -23.375 -7.91 1 95.31 69 TRP B CA 1
ATOM 3356 C C . TRP B 1 69 ? -5.762 -24.141 -7.031 1 95.31 69 TRP B C 1
ATOM 3358 O O . TRP B 1 69 ? -5.777 -23.969 -5.809 1 95.31 69 TRP B O 1
ATOM 3368 N N . ARG B 1 70 ? -6.566 -25 -7.707 1 96.88 70 ARG B N 1
ATOM 3369 C CA . ARG B 1 70 ? -7.523 -25.812 -6.969 1 96.88 70 ARG B CA 1
ATOM 3370 C C . ARG B 1 70 ? -7.656 -27.203 -7.598 1 96.88 70 ARG B C 1
ATOM 3372 O O . ARG B 1 70 ? -7.645 -27.328 -8.82 1 96.88 70 ARG B O 1
ATOM 3379 N N . LEU B 1 71 ? -7.738 -28.219 -6.754 1 96.69 71 LEU B N 1
ATOM 3380 C CA . LEU B 1 71 ? -8.008 -29.594 -7.141 1 96.69 71 LEU B CA 1
ATOM 3381 C C . LEU B 1 71 ? -9.438 -29.984 -6.801 1 96.69 71 LEU B C 1
ATOM 3383 O O . LEU B 1 71 ? -9.93 -29.672 -5.715 1 96.69 71 LEU B O 1
ATOM 3387 N N . SER B 1 72 ? -10.086 -30.562 -7.832 1 95.25 72 SER B N 1
ATOM 3388 C CA . SER B 1 72 ? -11.469 -30.969 -7.613 1 95.25 72 SER B CA 1
ATOM 3389 C C . SER B 1 72 ? -11.727 -32.375 -8.172 1 95.25 72 SER B C 1
ATOM 3391 O O . SER B 1 72 ? -11.008 -32.812 -9.062 1 95.25 72 SER B O 1
ATOM 3393 N N . ALA B 1 73 ? -12.742 -33 -7.609 1 94.06 73 ALA B N 1
ATOM 3394 C CA . ALA B 1 73 ? -13.141 -34.344 -8.055 1 94.06 73 ALA B CA 1
ATOM 3395 C C . ALA B 1 73 ? -14.648 -34.531 -7.906 1 94.06 73 ALA B C 1
ATOM 3397 O O . ALA B 1 73 ? -15.281 -33.906 -7.062 1 94.06 73 ALA B O 1
ATOM 3398 N N . LYS B 1 74 ? -15.125 -35.344 -8.82 1 90.81 74 LYS B N 1
ATOM 3399 C CA . LYS B 1 74 ? -16.531 -35.688 -8.75 1 90.81 74 LYS B CA 1
ATOM 3400 C C . LYS B 1 74 ? -16.797 -37.062 -9.414 1 90.81 74 LYS B C 1
ATOM 3402 O O . LYS B 1 74 ? -15.953 -37.562 -10.148 1 90.81 74 LYS B O 1
ATOM 3407 N N . LEU B 1 75 ? -17.906 -37.594 -9.031 1 89.75 75 LEU B N 1
ATOM 3408 C CA . LEU B 1 75 ? -18.422 -38.75 -9.758 1 89.75 75 LEU B CA 1
ATOM 3409 C C . LEU B 1 75 ? -19.219 -38.312 -10.977 1 89.75 75 LEU B C 1
ATOM 3411 O O . LEU B 1 75 ? -20.094 -37.438 -10.875 1 89.75 75 LEU B O 1
ATOM 3415 N N . GLU B 1 76 ? -18.828 -38.812 -12.078 1 86.81 76 GLU B N 1
ATOM 3416 C CA . GLU B 1 76 ? -19.484 -38.375 -13.312 1 86.81 76 GLU B CA 1
ATOM 3417 C C . GLU B 1 76 ? -20 -39.594 -14.094 1 86.81 76 GLU B C 1
ATOM 3419 O O . GLU B 1 76 ? -19.344 -40.625 -14.172 1 86.81 76 GLU B O 1
ATOM 3424 N N . CYS B 1 77 ? -21.25 -39.469 -14.531 1 87.94 77 CYS B N 1
ATOM 3425 C CA . CYS B 1 77 ? -21.875 -40.406 -15.445 1 87.94 77 CYS B CA 1
ATOM 3426 C C . CYS B 1 77 ? -22.562 -39.688 -16.609 1 87.94 77 CYS B C 1
ATOM 3428 O O . CYS B 1 77 ? -23.688 -39.219 -16.469 1 87.94 77 CYS B O 1
ATOM 3430 N N . SER B 1 78 ? -21.828 -39.5 -17.562 1 83.06 78 SER B N 1
ATOM 3431 C CA . SER B 1 78 ? -22.312 -38.719 -18.719 1 83.06 78 SER B CA 1
ATOM 3432 C C . SER B 1 78 ? -21.922 -39.406 -20.031 1 83.06 78 SER B C 1
ATOM 3434 O O . SER B 1 78 ? -21.344 -40.5 -20.031 1 83.06 78 SER B O 1
ATOM 3436 N N . ALA B 1 79 ? -22.297 -38.812 -21.203 1 84.25 79 ALA B N 1
ATOM 3437 C CA . ALA B 1 79 ? -21.922 -39.312 -22.516 1 84.25 79 ALA B CA 1
ATOM 3438 C C . ALA B 1 79 ? -20.406 -39.344 -22.688 1 84.25 79 ALA B C 1
ATOM 3440 O O . ALA B 1 79 ? -19.875 -40.25 -23.359 1 84.25 79 ALA B O 1
ATOM 3441 N N . ARG B 1 80 ? -19.781 -38.531 -21.984 1 80.12 80 ARG B N 1
ATOM 3442 C CA . ARG B 1 80 ? -18.328 -38.438 -22.078 1 80.12 80 ARG B CA 1
ATOM 3443 C C . ARG B 1 80 ? -17.672 -39.656 -21.438 1 80.12 80 ARG B C 1
ATOM 3445 O O . ARG B 1 80 ? -16.531 -40 -21.781 1 80.12 80 ARG B O 1
ATOM 3452 N N . THR B 1 81 ? -18.344 -40.219 -20.484 1 81.69 81 THR B N 1
ATOM 3453 C CA . THR B 1 81 ? -17.828 -41.406 -19.797 1 81.69 81 THR B CA 1
ATOM 3454 C C . THR B 1 81 ? -18.531 -42.656 -20.266 1 81.69 81 THR B C 1
ATOM 3456 O O . THR B 1 81 ? -18.609 -43.656 -19.531 1 81.69 81 THR B O 1
ATOM 3459 N N . SER B 1 82 ? -19.188 -42.625 -21.406 1 82.81 82 SER B N 1
ATOM 3460 C CA . SER B 1 82 ? -19.938 -43.75 -21.969 1 82.81 82 SER B CA 1
ATOM 3461 C C . SER B 1 82 ? -21.031 -44.25 -21.016 1 82.81 82 SER B C 1
ATOM 3463 O O . SER B 1 82 ? -21.266 -45.438 -20.891 1 82.81 82 SER B O 1
ATOM 3465 N N . ASN B 1 83 ? -21.5 -43.312 -20.219 1 85.5 83 ASN B N 1
ATOM 3466 C CA . ASN B 1 83 ? -22.609 -43.562 -19.297 1 85.5 83 ASN B CA 1
ATOM 3467 C C . ASN B 1 83 ? -22.219 -44.562 -18.203 1 85.5 83 ASN B C 1
ATOM 3469 O O . ASN B 1 83 ? -23.047 -45.375 -17.797 1 85.5 83 ASN B O 1
ATOM 3473 N N . THR B 1 84 ? -20.969 -44.656 -17.969 1 89.31 84 THR B N 1
ATOM 3474 C CA . THR B 1 84 ? -20.453 -45.406 -16.828 1 89.31 84 THR B CA 1
ATOM 3475 C C . THR B 1 84 ? -19.938 -44.469 -15.75 1 89.31 84 THR B C 1
ATOM 3477 O O . THR B 1 84 ? -19.422 -43.375 -16.047 1 89.31 84 THR B O 1
ATOM 3480 N N . ASN B 1 85 ? -20.125 -44.906 -14.516 1 90.44 85 ASN B N 1
ATOM 3481 C CA . ASN B 1 85 ? -19.656 -44.094 -13.398 1 90.44 85 ASN B CA 1
ATOM 3482 C C . ASN B 1 85 ? -18.125 -44 -13.367 1 90.44 85 ASN B C 1
ATOM 3484 O O . ASN B 1 85 ? -17.453 -45.031 -13.297 1 90.44 85 ASN B O 1
ATOM 3488 N N . HIS B 1 86 ? -17.688 -42.781 -13.445 1 92.81 86 HIS B N 1
ATOM 3489 C CA . HIS B 1 86 ? -16.25 -42.562 -13.367 1 92.81 86 HIS B CA 1
ATOM 3490 C C . HIS B 1 86 ? -15.914 -41.531 -12.305 1 92.81 86 HIS B C 1
ATOM 3492 O O . HIS B 1 86 ? -16.703 -40.625 -12.047 1 92.81 86 HIS B O 1
ATOM 3498 N N . PHE B 1 87 ? -14.773 -41.781 -11.688 1 93.19 87 PHE B N 1
ATOM 3499 C CA . PHE B 1 87 ? -14.133 -40.75 -10.852 1 93.19 87 PHE B CA 1
ATOM 3500 C C . PHE B 1 87 ? -13.398 -39.75 -11.703 1 93.19 87 PHE B C 1
ATOM 3502 O O . PHE B 1 87 ? -12.422 -40.062 -12.383 1 93.19 87 PHE B O 1
ATOM 3509 N N . SER B 1 88 ? -13.953 -38.469 -11.664 1 93.56 88 SER B N 1
ATOM 3510 C CA . SER B 1 88 ? -13.391 -37.406 -12.484 1 93.56 88 SER B CA 1
ATOM 3511 C C . SER B 1 88 ? -12.57 -36.438 -11.633 1 93.56 88 SER B C 1
ATOM 3513 O O . SER B 1 88 ? -12.93 -36.156 -10.492 1 93.56 88 SER B O 1
ATOM 3515 N N . VAL B 1 89 ? -11.461 -35.969 -12.219 1 95.94 89 VAL B N 1
ATOM 3516 C CA . VAL B 1 89 ? -10.562 -35.094 -11.508 1 95.94 89 VAL B CA 1
ATOM 3517 C C . VAL B 1 89 ? -10.25 -33.875 -12.375 1 95.94 89 VAL B C 1
ATOM 3519 O O . VAL B 1 89 ? -10.039 -34 -13.578 1 95.94 89 VAL B O 1
ATOM 3522 N N . TYR B 1 90 ? -10.266 -32.719 -11.688 1 96.38 90 TYR B N 1
ATOM 3523 C CA . TYR B 1 90 ? -10 -31.484 -12.406 1 96.38 90 TYR B CA 1
ATOM 3524 C C . TYR B 1 90 ? -9.055 -30.594 -11.617 1 96.38 90 TYR B C 1
ATOM 3526 O O . TYR B 1 90 ? -9.016 -30.656 -10.383 1 96.38 90 TYR B O 1
ATOM 3534 N N . VAL B 1 91 ? -8.305 -29.812 -12.359 1 97.56 91 VAL B N 1
ATOM 3535 C CA . VAL B 1 91 ? -7.438 -28.781 -11.805 1 97.56 91 VAL B CA 1
ATOM 3536 C C . VAL B 1 91 ? -7.82 -27.422 -12.383 1 97.56 91 VAL B C 1
ATOM 3538 O O . VAL B 1 91 ? -7.961 -27.281 -13.602 1 97.56 91 VAL B O 1
ATOM 3541 N N . ASP B 1 92 ? -8.023 -26.469 -11.523 1 97.31 92 ASP B N 1
ATOM 3542 C CA . ASP B 1 92 ? -8.289 -25.094 -11.914 1 97.31 92 ASP B CA 1
ATOM 3543 C C . ASP B 1 92 ? -7.09 -24.203 -11.633 1 97.31 92 ASP B C 1
ATOM 3545 O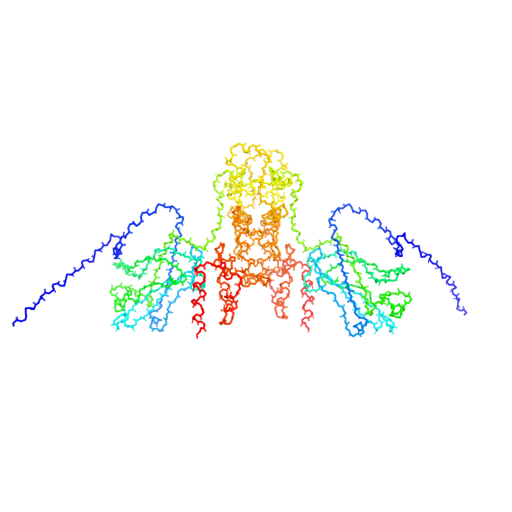 O . ASP B 1 92 ? -6.438 -24.344 -10.594 1 97.31 92 ASP B O 1
ATOM 3549 N N . CYS B 1 93 ? -6.773 -23.391 -12.578 1 97 93 CYS B N 1
ATOM 3550 C CA . CYS B 1 93 ? -5.773 -22.344 -12.383 1 97 93 CYS B CA 1
ATOM 3551 C C . CYS B 1 93 ? -6.359 -20.969 -12.672 1 97 93 CYS B C 1
ATOM 3553 O O . CYS B 1 93 ? -6.742 -20.672 -13.805 1 97 93 CYS B O 1
ATOM 3555 N N . ASN B 1 94 ? -6.441 -20.094 -11.703 1 95.38 94 ASN B N 1
ATOM 3556 C CA . ASN B 1 94 ? -6.879 -18.719 -11.812 1 95.38 94 ASN B CA 1
ATOM 3557 C C . ASN B 1 94 ? -8.25 -18.609 -12.484 1 95.38 94 ASN B C 1
ATOM 3559 O O . ASN B 1 94 ? -8.422 -17.859 -13.438 1 95.38 94 ASN B O 1
ATOM 3563 N N . PRO B 1 95 ? -9.211 -19.391 -11.93 1 94.56 95 PRO B N 1
ATOM 3564 C CA . PRO B 1 95 ? -10.484 -19.516 -12.625 1 94.56 95 PRO B CA 1
ATOM 3565 C C . PRO B 1 95 ? -11.312 -18.234 -12.609 1 94.56 95 PRO B C 1
ATOM 3567 O O . PRO B 1 95 ? -12.164 -18.031 -13.477 1 94.56 95 PRO B O 1
ATOM 3570 N N . GLU B 1 96 ? -11.086 -17.344 -11.711 1 92.88 96 GLU B N 1
ATOM 3571 C CA . GLU B 1 96 ? -11.93 -16.172 -11.555 1 92.88 96 GLU B CA 1
ATOM 3572 C C . GLU B 1 96 ? -11.453 -15.023 -12.445 1 92.88 96 GLU B C 1
ATOM 3574 O O . GLU B 1 96 ? -12.172 -14.039 -12.633 1 92.88 96 GLU B O 1
ATOM 3579 N N . SER B 1 97 ? -10.32 -15.195 -13.016 1 93.31 97 SER B N 1
ATOM 3580 C CA . SER B 1 97 ? -9.742 -14.109 -13.797 1 93.31 97 SER B CA 1
ATOM 3581 C C . SER B 1 97 ? -10.484 -13.922 -15.117 1 93.31 97 SER B C 1
ATOM 3583 O O . SER B 1 97 ? -10.844 -14.898 -15.773 1 93.31 97 SER B O 1
ATOM 3585 N N . GLN B 1 98 ? -10.656 -12.711 -15.5 1 90.38 98 GLN B N 1
ATOM 3586 C CA . GLN B 1 98 ? -11.234 -12.367 -16.797 1 90.38 98 GLN B CA 1
ATOM 3587 C C . GLN B 1 98 ? -10.195 -11.727 -17.703 1 90.38 98 GLN B C 1
ATOM 3589 O O . GLN B 1 98 ? -10.539 -11.109 -18.719 1 90.38 98 GLN B O 1
ATOM 3594 N N . SER B 1 99 ? -8.984 -11.883 -17.328 1 92.69 99 SER B N 1
ATOM 3595 C CA . SER B 1 99 ? -7.898 -11.266 -18.094 1 92.69 99 SER B CA 1
ATOM 3596 C C . SER B 1 99 ? -7.328 -12.219 -19.125 1 92.69 99 SER B C 1
ATOM 3598 O O . SER B 1 99 ? -7.227 -13.422 -18.875 1 92.69 99 SER B O 1
ATOM 3600 N N . THR B 1 100 ? -6.883 -11.695 -20.188 1 91.94 100 THR B N 1
ATOM 3601 C CA . THR B 1 100 ? -6.199 -12.469 -21.219 1 91.94 100 THR B CA 1
ATOM 3602 C C . THR B 1 100 ? -4.688 -12.312 -21.109 1 91.94 100 THR B C 1
ATOM 3604 O O . THR B 1 100 ? -3.936 -12.836 -21.922 1 91.94 100 THR B O 1
ATOM 3607 N N . LEU B 1 101 ? -4.242 -11.68 -20.109 1 92.38 101 LEU B N 1
ATOM 3608 C CA . LEU B 1 101 ? -2.848 -11.258 -20.062 1 92.38 101 LEU B CA 1
ATOM 3609 C C . LEU B 1 101 ? -2.043 -12.156 -19.125 1 92.38 101 LEU B C 1
ATOM 3611 O O . LEU B 1 101 ? -0.97 -11.766 -18.656 1 92.38 101 LEU B O 1
ATOM 3615 N N . TRP B 1 102 ? -2.541 -13.273 -18.891 1 92.94 102 TRP B N 1
ATOM 3616 C CA . TRP B 1 102 ? -1.792 -14.234 -18.078 1 92.94 102 TRP B CA 1
ATOM 3617 C C . TRP B 1 102 ? -1.811 -15.617 -18.703 1 92.94 102 TRP B C 1
ATOM 3619 O O . TRP B 1 102 ? -2.688 -15.922 -19.516 1 92.94 102 TRP B O 1
ATOM 3629 N N . SER B 1 103 ? -0.786 -16.328 -18.406 1 94.19 103 SER B N 1
ATOM 3630 C CA . SER B 1 103 ? -0.707 -17.75 -18.75 1 94.19 103 SER B CA 1
ATOM 3631 C C . SER B 1 103 ? 0.267 -18.484 -17.828 1 94.19 103 SER B C 1
ATOM 3633 O O . SER B 1 103 ? 1.143 -17.875 -17.219 1 94.19 103 SER B O 1
ATOM 3635 N N . CYS B 1 104 ? 0.053 -19.703 -17.719 1 94.56 104 CYS B N 1
ATOM 3636 C CA . CYS B 1 104 ? 0.916 -20.547 -16.891 1 94.56 104 CYS B CA 1
ATOM 3637 C C . CYS B 1 104 ? 1.091 -21.922 -17.516 1 94.56 104 CYS B C 1
ATOM 3639 O O . CYS B 1 104 ? 0.14 -22.703 -17.594 1 94.56 104 CYS B O 1
ATOM 3641 N N . ASP B 1 105 ? 2.297 -22.141 -17.922 1 95.88 105 ASP B N 1
ATOM 3642 C CA . ASP B 1 105 ? 2.652 -23.469 -18.438 1 95.88 105 ASP B CA 1
ATOM 3643 C C . ASP B 1 105 ? 3.051 -24.406 -17.312 1 95.88 105 ASP B C 1
ATOM 3645 O O . ASP B 1 105 ? 3.992 -24.125 -16.562 1 95.88 105 ASP B O 1
ATOM 3649 N N . ALA B 1 106 ? 2.307 -25.484 -17.266 1 95.81 106 ALA B N 1
ATOM 3650 C CA . ALA B 1 106 ? 2.6 -26.375 -16.141 1 95.81 106 ALA B CA 1
ATOM 3651 C C . ALA B 1 106 ? 2.404 -27.828 -16.531 1 95.81 106 ALA B C 1
ATOM 3653 O O . ALA B 1 106 ? 1.653 -28.141 -17.453 1 95.81 106 ALA B O 1
ATOM 3654 N N . VAL B 1 107 ? 3.18 -28.641 -15.852 1 96.25 107 VAL B N 1
ATOM 3655 C CA . VAL B 1 107 ? 3.002 -30.094 -15.875 1 96.25 107 VAL B CA 1
ATOM 3656 C C . VAL B 1 107 ? 2.328 -30.547 -14.586 1 96.25 107 VAL B C 1
ATOM 3658 O O . VAL B 1 107 ? 2.799 -30.234 -13.484 1 96.25 107 VAL B O 1
ATOM 3661 N N . ILE B 1 108 ? 1.244 -31.266 -14.758 1 96.5 108 ILE B N 1
ATOM 3662 C CA . ILE B 1 108 ? 0.485 -31.672 -13.586 1 96.5 108 ILE B CA 1
ATOM 3663 C C . ILE B 1 108 ? 0.457 -33.188 -13.492 1 96.5 108 ILE B C 1
ATOM 3665 O O . ILE B 1 108 ? 0.108 -33.875 -14.461 1 96.5 108 ILE B O 1
ATOM 3669 N N . ASP B 1 109 ? 0.841 -33.625 -12.312 1 95.56 109 ASP B N 1
ATOM 3670 C CA . ASP B 1 109 ? 0.724 -35.031 -11.961 1 95.56 109 ASP B CA 1
ATOM 3671 C C . ASP B 1 109 ? -0.398 -35.25 -10.953 1 95.56 109 ASP B C 1
ATOM 3673 O O . ASP B 1 109 ? -0.292 -34.844 -9.797 1 95.56 109 ASP B O 1
ATOM 3677 N N . ILE B 1 110 ? -1.425 -35.938 -11.461 1 96.69 110 ILE B N 1
ATOM 3678 C CA . ILE B 1 110 ? -2.521 -36.281 -10.555 1 96.69 110 ILE B CA 1
ATOM 3679 C C . ILE B 1 110 ? -2.375 -37.688 -10.055 1 96.69 110 ILE B C 1
ATOM 3681 O O . ILE B 1 110 ? -2.211 -38.625 -10.844 1 96.69 110 ILE B O 1
ATOM 3685 N N . ARG B 1 111 ? -2.545 -37.812 -8.688 1 94.69 111 ARG B N 1
ATOM 3686 C CA . ARG B 1 111 ? -2.324 -39.125 -8.094 1 94.69 111 ARG B CA 1
ATOM 3687 C C . ARG B 1 111 ? -3.455 -39.5 -7.141 1 94.69 111 ARG B C 1
ATOM 3689 O O . ARG B 1 111 ? -3.801 -38.719 -6.25 1 94.69 111 ARG B O 1
ATOM 3696 N N . LEU B 1 112 ? -4.012 -40.625 -7.426 1 95.06 112 LEU B N 1
ATOM 3697 C CA . LEU B 1 112 ? -4.891 -41.25 -6.445 1 95.06 112 LEU B CA 1
ATOM 3698 C C . LEU B 1 112 ? -4.102 -42.188 -5.508 1 95.06 112 LEU B C 1
ATOM 3700 O O . LEU B 1 112 ? -3.533 -43.188 -5.941 1 95.06 112 LEU B O 1
ATOM 3704 N N . LEU B 1 113 ? -4.168 -41.812 -4.281 1 91.69 113 LEU B N 1
ATOM 3705 C CA . LEU B 1 113 ? -3.283 -42.469 -3.334 1 91.69 113 LEU B CA 1
ATOM 3706 C C . LEU B 1 113 ? -3.92 -43.75 -2.805 1 91.69 113 LEU B C 1
ATOM 3708 O O . LEU B 1 113 ? -5.105 -43.781 -2.463 1 91.69 113 LEU B O 1
ATOM 3712 N N . SER B 1 114 ? -3.104 -44.781 -2.846 1 90.44 114 SER B N 1
ATOM 3713 C CA . SER B 1 114 ? -3.51 -46.062 -2.236 1 90.44 114 SER B CA 1
ATOM 3714 C C . SER B 1 114 ? -2.83 -46.25 -0.887 1 90.44 114 SER B C 1
ATOM 3716 O O . SER B 1 114 ? -1.666 -45.906 -0.71 1 90.44 114 SER B O 1
ATOM 3718 N N . LYS B 1 115 ? -3.527 -46.656 0.103 1 80.56 115 LYS B N 1
ATOM 3719 C CA . LYS B 1 115 ? -2.982 -46.844 1.443 1 80.56 115 LYS B CA 1
ATOM 3720 C C . LYS B 1 115 ? -2.52 -48.281 1.638 1 80.56 115 LYS B C 1
ATOM 3722 O O . LYS B 1 115 ? -2.012 -48.656 2.703 1 80.56 115 LYS B O 1
ATOM 3727 N N . LYS B 1 116 ? -2.654 -49 0.676 1 80.06 116 LYS B N 1
ATOM 3728 C CA . LYS B 1 116 ? -2.199 -50.406 0.778 1 80.06 116 LYS B CA 1
ATOM 3729 C C . LYS B 1 116 ? -0.731 -50.531 0.383 1 80.06 116 LYS B C 1
ATOM 3731 O O . LYS B 1 116 ? -0.281 -49.875 -0.569 1 80.06 116 LYS B O 1
ATOM 3736 N N . ALA B 1 117 ? 0.14 -51.094 1.276 1 67.75 117 ALA B N 1
ATOM 3737 C CA . ALA B 1 117 ? 1.591 -51.219 1.172 1 67.75 117 ALA B CA 1
ATOM 3738 C C . ALA B 1 117 ? 2 -51.688 -0.223 1 67.75 117 ALA B C 1
ATOM 3740 O O . ALA B 1 117 ? 3.002 -51.219 -0.77 1 67.75 117 ALA B O 1
ATOM 3741 N N . ASP B 1 118 ? 1.212 -52.625 -0.905 1 66.12 118 ASP B N 1
ATOM 3742 C CA . ASP B 1 118 ? 1.665 -53.25 -2.137 1 66.12 118 ASP B CA 1
ATOM 3743 C C . ASP B 1 118 ? 0.978 -52.656 -3.357 1 66.12 118 ASP B C 1
ATOM 3745 O O . ASP B 1 118 ? 1.142 -53.125 -4.477 1 66.12 118 ASP B O 1
ATOM 3749 N N . THR B 1 119 ? 0.164 -51.594 -3.154 1 67.94 119 THR B N 1
ATOM 3750 C CA . THR B 1 119 ? -0.555 -51.062 -4.297 1 67.94 119 THR B CA 1
ATOM 3751 C C . THR B 1 119 ? -0.012 -49.656 -4.66 1 67.94 119 THR B C 1
ATOM 3753 O O . THR B 1 119 ? 0.269 -48.844 -3.779 1 67.94 119 THR B O 1
ATOM 3756 N N . ASN B 1 120 ? 0.225 -49.562 -5.941 1 77.25 120 ASN B N 1
ATOM 3757 C CA . ASN B 1 120 ? 0.74 -48.312 -6.48 1 77.25 120 ASN B CA 1
ATOM 3758 C C . ASN B 1 120 ? -0.362 -47.281 -6.621 1 77.25 120 ASN B C 1
ATOM 3760 O O . ASN B 1 120 ? -1.535 -47.625 -6.777 1 77.25 120 ASN B O 1
ATOM 3764 N N . CYS B 1 121 ? -0.034 -46.094 -6.395 1 86.75 121 CYS B N 1
ATOM 3765 C CA . CYS B 1 121 ? -0.935 -45 -6.691 1 86.75 121 CYS B CA 1
ATOM 3766 C C . CYS B 1 121 ? -1.299 -44.969 -8.172 1 86.75 121 CYS B C 1
ATOM 3768 O O . CYS B 1 121 ? -0.573 -45.5 -9 1 86.75 121 CYS B O 1
ATOM 3770 N N . TYR B 1 122 ? -2.506 -44.656 -8.43 1 92 122 TYR B N 1
ATOM 3771 C CA . TYR B 1 122 ? -2.889 -44.406 -9.82 1 92 122 TYR B CA 1
ATOM 3772 C C . TYR B 1 122 ? -2.555 -42.969 -10.234 1 92 122 TYR B C 1
ATOM 3774 O O . TYR B 1 122 ? -2.922 -42.031 -9.547 1 92 122 TYR B O 1
ATOM 3782 N N . THR B 1 123 ? -1.774 -42.875 -11.352 1 93.19 123 THR B N 1
ATOM 3783 C CA . THR B 1 123 ? -1.279 -41.531 -11.719 1 93.19 123 THR B CA 1
ATOM 3784 C C . THR B 1 123 ? -1.597 -41.219 -13.18 1 93.19 123 THR B C 1
ATOM 3786 O O . THR B 1 123 ? -1.508 -42.125 -14.039 1 93.19 123 THR B O 1
ATOM 3789 N N . LYS B 1 124 ? -2.053 -40.062 -13.453 1 95.25 124 LYS B N 1
ATOM 3790 C CA . LYS B 1 124 ? -2.143 -39.5 -14.789 1 95.25 124 LYS B CA 1
ATOM 3791 C C . LYS B 1 124 ? -1.45 -38.125 -14.852 1 95.25 124 LYS B C 1
ATOM 3793 O O . LYS B 1 124 ? -1.51 -37.375 -13.898 1 95.25 124 LYS B O 1
ATOM 3798 N N . LYS B 1 125 ? -0.794 -37.938 -16.016 1 95.06 125 LYS B N 1
ATOM 3799 C CA . LYS B 1 125 ? -0.033 -36.719 -16.203 1 95.06 125 LYS B CA 1
ATOM 3800 C C . LYS B 1 125 ? -0.517 -35.938 -17.438 1 95.06 125 LYS B C 1
ATOM 3802 O O . LYS B 1 125 ? -0.882 -36.562 -18.438 1 95.06 125 LYS B O 1
ATOM 3807 N N . PHE B 1 126 ? -0.542 -34.625 -17.312 1 95.12 126 PHE B N 1
ATOM 3808 C CA . PHE B 1 126 ? -0.831 -33.781 -18.484 1 95.12 126 PHE B CA 1
ATOM 3809 C C . PHE B 1 126 ? -0.065 -32.469 -18.438 1 95.12 126 PHE B C 1
ATOM 3811 O O . PHE B 1 126 ? 0.441 -32.094 -17.375 1 95.12 126 PHE B O 1
ATOM 3818 N N . THR B 1 127 ? 0.106 -31.953 -19.609 1 95.12 127 THR B N 1
ATOM 3819 C CA . THR B 1 127 ? 0.672 -30.609 -19.766 1 95.12 127 THR B CA 1
ATOM 3820 C C . THR B 1 127 ? -0.365 -29.656 -20.328 1 95.12 127 THR B C 1
ATOM 3822 O O . THR B 1 127 ? -1.141 -30.016 -21.219 1 95.12 127 THR B O 1
ATOM 3825 N N . ASN B 1 128 ? -0.427 -28.5 -19.734 1 95.75 128 ASN B N 1
ATOM 3826 C C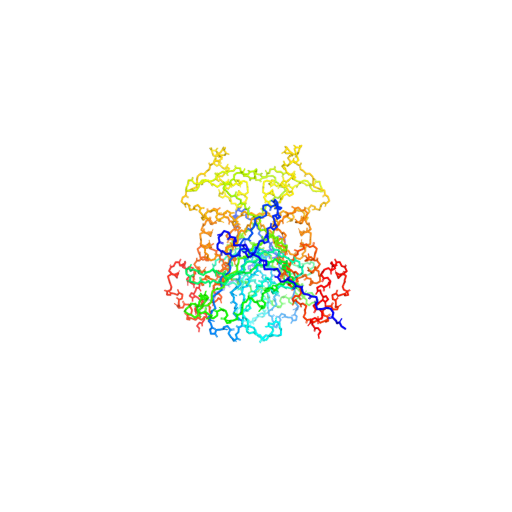A . ASN B 1 128 ? -1.351 -27.5 -20.25 1 95.75 128 ASN B CA 1
ATOM 3827 C C . ASN B 1 128 ? -0.789 -26.094 -20.094 1 95.75 128 ASN B C 1
ATOM 3829 O O . ASN B 1 128 ? 0.02 -25.828 -19.203 1 95.75 128 ASN B O 1
ATOM 3833 N N . LYS B 1 129 ? -1.111 -25.281 -21.047 1 96.12 129 LYS B N 1
ATOM 3834 C CA . LYS B 1 129 ? -0.929 -23.844 -20.891 1 96.12 129 LYS B CA 1
ATOM 3835 C C . LYS B 1 129 ? -2.203 -23.188 -20.375 1 96.12 129 LYS B C 1
ATOM 3837 O O . LYS B 1 129 ? -3.08 -22.812 -21.156 1 96.12 129 LYS B O 1
ATOM 3842 N N . PHE B 1 130 ? -2.232 -22.984 -19.078 1 96.25 130 PHE B N 1
ATOM 3843 C CA . PHE B 1 130 ? -3.416 -22.406 -18.453 1 96.25 130 PHE B CA 1
ATOM 3844 C C . PHE B 1 130 ? -3.518 -20.906 -18.781 1 96.25 130 PHE B C 1
ATOM 3846 O O . PHE B 1 130 ? -2.508 -20.203 -18.781 1 96.25 130 PHE B O 1
ATOM 3853 N N . SER B 1 131 ? -4.684 -20.531 -19.141 1 94.38 131 SER B N 1
ATOM 3854 C CA . SER B 1 131 ? -5.016 -19.141 -19.469 1 94.38 131 SER B CA 1
ATOM 3855 C C . SER B 1 131 ? -6.508 -18.875 -19.297 1 94.38 131 SER B C 1
ATOM 3857 O O . SER B 1 131 ? -7.234 -19.719 -18.75 1 94.38 131 SER B O 1
ATOM 3859 N N . LEU B 1 132 ? -6.926 -17.719 -19.719 1 90.69 132 LEU B N 1
ATOM 3860 C CA . LEU B 1 132 ? -8.328 -17.359 -19.562 1 90.69 132 LEU B CA 1
ATOM 3861 C C . LEU B 1 132 ? -9.234 -18.422 -20.188 1 90.69 132 LEU B C 1
ATOM 3863 O O . LEU B 1 132 ? -10.234 -18.812 -19.578 1 90.69 132 LEU B O 1
ATOM 3867 N N . ASN B 1 133 ? -8.891 -18.875 -21.312 1 88.19 133 ASN B N 1
ATOM 3868 C CA . ASN B 1 133 ? -9.758 -19.766 -22.062 1 88.19 133 ASN B CA 1
ATOM 3869 C C . ASN B 1 133 ? -9.469 -21.234 -21.734 1 88.19 133 ASN B C 1
ATOM 3871 O O . ASN B 1 133 ? -10.156 -22.125 -22.234 1 88.19 133 ASN B O 1
ATOM 3875 N N . SER B 1 134 ? -8.484 -21.516 -20.984 1 93.56 134 SER B N 1
ATOM 3876 C CA . SER B 1 134 ? -8.078 -22.875 -20.641 1 93.56 134 SER B CA 1
ATOM 3877 C C . SER B 1 134 ? -7.602 -22.938 -19.188 1 93.56 134 SER B C 1
ATOM 3879 O O . SER B 1 134 ? -6.441 -23.266 -18.922 1 93.56 134 SER B O 1
ATOM 3881 N N . ASN B 1 135 ? -8.516 -22.625 -18.328 1 95.12 135 ASN B N 1
ATOM 3882 C CA . ASN B 1 135 ? -8.07 -22.516 -16.938 1 95.12 135 ASN B CA 1
ATOM 3883 C C . ASN B 1 135 ? -8.586 -23.672 -16.094 1 95.12 135 ASN B C 1
ATOM 3885 O O . ASN B 1 135 ? -8.398 -23.688 -14.875 1 95.12 135 ASN B O 1
ATOM 3889 N N . ASN B 1 136 ? -9.328 -24.562 -16.766 1 94.25 136 ASN B N 1
ATOM 3890 C CA . ASN B 1 136 ? -9.852 -25.766 -16.141 1 94.25 136 ASN B CA 1
ATOM 3891 C C . ASN B 1 136 ? -9.523 -27.016 -16.969 1 94.25 136 ASN B C 1
ATOM 3893 O O . ASN B 1 136 ? -9.961 -27.125 -18.125 1 94.25 136 ASN B O 1
ATOM 3897 N N . TRP B 1 137 ? -8.758 -27.844 -16.344 1 94.44 137 TRP B N 1
ATOM 3898 C CA . TRP B 1 137 ? -8.344 -29.047 -17.062 1 94.44 137 TRP B CA 1
ATOM 3899 C C . TRP B 1 137 ? -8.398 -30.266 -16.156 1 94.44 137 TRP B C 1
ATOM 3901 O O . TRP B 1 137 ? -8.25 -30.141 -14.93 1 94.44 137 TRP B O 1
ATOM 3911 N N . GLY B 1 138 ? -8.641 -31.406 -16.859 1 93.69 138 GLY B N 1
ATOM 3912 C CA . GLY B 1 138 ? -8.672 -32.625 -16.047 1 93.69 138 GLY B CA 1
ATOM 3913 C C . GLY B 1 138 ? -9.086 -33.844 -16.844 1 93.69 138 GLY B C 1
ATOM 3914 O O . GLY B 1 138 ? -8.859 -33.906 -18.062 1 93.69 138 GLY B O 1
ATOM 3915 N N . PHE B 1 139 ? -9.461 -34.875 -16.078 1 93.75 139 PHE B N 1
ATOM 3916 C CA . PHE B 1 139 ? -9.844 -36.156 -16.641 1 93.75 139 PHE B CA 1
ATOM 3917 C C . PHE B 1 139 ? -11.266 -36.531 -16.234 1 93.75 139 PHE B C 1
ATOM 3919 O O . PHE B 1 139 ? -11.508 -37 -15.117 1 93.75 139 PHE B O 1
ATOM 3926 N N . PRO B 1 140 ? -12.211 -36.375 -17.203 1 90.69 140 PRO B N 1
ATOM 3927 C CA . PRO B 1 140 ? -13.562 -36.812 -16.875 1 90.69 140 PRO B CA 1
ATOM 3928 C C . PRO B 1 140 ? -13.633 -38.312 -16.547 1 90.69 140 PRO B C 1
ATOM 3930 O O . PRO B 1 140 ? -14.445 -38.719 -15.711 1 90.69 140 PRO B O 1
ATOM 3933 N N . ALA B 1 141 ? -12.781 -39 -17.281 1 91.5 141 ALA B N 1
ATOM 3934 C CA . ALA B 1 141 ? -12.68 -40.438 -17.031 1 91.5 141 ALA B CA 1
ATOM 3935 C C . ALA B 1 141 ? -11.32 -40.781 -16.438 1 91.5 141 ALA B C 1
ATOM 3937 O O . ALA B 1 141 ? -10.57 -41.594 -17.016 1 91.5 141 ALA B O 1
ATOM 3938 N N . PHE B 1 142 ? -11.141 -40.312 -15.297 1 94.19 142 PHE B N 1
ATOM 3939 C CA . PHE B 1 142 ? -9.875 -40.562 -14.625 1 94.19 142 PHE B CA 1
ATOM 3940 C C . PHE B 1 142 ? -9.742 -42.031 -14.273 1 94.19 142 PHE B C 1
ATOM 3942 O O . PHE B 1 142 ? -8.797 -42.719 -14.703 1 94.19 142 PHE B O 1
ATOM 3949 N N . LEU B 1 143 ? -10.695 -42.562 -13.5 1 93.31 143 LEU B N 1
ATOM 3950 C CA . LEU B 1 143 ? -10.734 -43.969 -13.125 1 93.31 143 LEU B CA 1
ATOM 3951 C C . LEU B 1 143 ? -12.172 -44.438 -12.938 1 93.31 143 LEU B C 1
ATOM 3953 O O . LEU B 1 143 ? -12.992 -43.719 -12.352 1 93.31 143 LEU B O 1
ATOM 3957 N N . GLU B 1 144 ? -12.406 -45.625 -13.453 1 93.31 144 GLU B N 1
ATOM 3958 C CA . GLU B 1 144 ? -13.75 -46.156 -13.258 1 93.31 144 GLU B CA 1
ATOM 3959 C C . GLU B 1 144 ? -14.078 -46.281 -11.781 1 93.31 144 GLU B C 1
ATOM 3961 O O . GLU B 1 144 ? -13.242 -46.719 -10.984 1 93.31 144 GLU B O 1
ATOM 3966 N N . TRP B 1 145 ? -15.305 -45.969 -11.492 1 92.06 145 TRP B N 1
ATOM 3967 C CA . TRP B 1 145 ? -15.703 -45.906 -10.086 1 92.06 145 TRP B CA 1
ATOM 3968 C C . TRP B 1 145 ? -15.594 -47.281 -9.43 1 92.06 145 TRP B C 1
ATOM 3970 O O . TRP B 1 145 ? -15.188 -47.406 -8.273 1 92.06 145 TRP B O 1
ATOM 3980 N N . ASN B 1 146 ? -15.953 -48.281 -10.164 1 91.31 146 ASN B N 1
ATOM 3981 C CA . ASN B 1 146 ? -15.875 -49.625 -9.633 1 91.31 146 ASN B CA 1
ATOM 3982 C C . ASN B 1 146 ? -14.445 -50 -9.25 1 91.31 146 ASN B C 1
ATOM 3984 O O . ASN B 1 146 ? -14.227 -50.719 -8.266 1 91.31 146 ASN B O 1
ATOM 3988 N N . THR B 1 147 ? -13.539 -49.531 -10.008 1 92.56 147 THR B N 1
ATOM 3989 C CA . THR B 1 147 ? -12.133 -49.781 -9.711 1 92.56 147 THR B CA 1
ATOM 3990 C C . THR B 1 147 ? -11.711 -49.031 -8.453 1 92.56 147 THR B C 1
ATOM 3992 O O . THR B 1 147 ? -10.945 -49.562 -7.641 1 92.56 147 THR B O 1
ATOM 3995 N N . VAL B 1 148 ? -12.227 -47.875 -8.234 1 92.31 148 VAL B N 1
ATOM 3996 C CA . VAL B 1 148 ? -11.906 -47.062 -7.078 1 92.31 148 VAL B CA 1
ATOM 3997 C C . VAL B 1 148 ? -12.445 -47.688 -5.809 1 92.31 148 VAL B C 1
ATOM 3999 O O . VAL B 1 148 ? -11.773 -47.719 -4.777 1 92.31 148 VAL B O 1
ATOM 4002 N N . ARG B 1 149 ? -13.57 -48.25 -5.945 1 90.69 149 ARG B N 1
ATOM 4003 C CA . ARG B 1 149 ? -14.266 -48.781 -4.777 1 90.69 149 ARG B CA 1
ATOM 4004 C C . ARG B 1 149 ? -13.781 -50.188 -4.445 1 90.69 149 ARG B C 1
ATOM 4006 O O . ARG B 1 149 ? -14.047 -50.688 -3.357 1 90.69 149 ARG B O 1
ATOM 4013 N N . ASP B 1 150 ? -13.117 -50.781 -5.398 1 90.94 150 ASP B N 1
ATOM 4014 C CA . ASP B 1 150 ? -12.625 -52.125 -5.16 1 90.94 150 ASP B CA 1
ATOM 4015 C C . ASP B 1 150 ? -11.625 -52.156 -4 1 90.94 150 ASP B C 1
ATOM 4017 O O . ASP B 1 150 ? -10.555 -51.562 -4.082 1 90.94 150 ASP B O 1
ATOM 4021 N N . PRO B 1 151 ? -11.945 -52.844 -2.965 1 89 151 PRO B N 1
ATOM 4022 C CA . PRO B 1 151 ? -11.07 -52.906 -1.791 1 89 151 PRO B CA 1
ATOM 4023 C C . PRO B 1 151 ? -9.68 -53.438 -2.109 1 89 151 PRO B C 1
ATOM 4025 O O . PRO B 1 151 ? -8.719 -53.156 -1.394 1 89 151 PRO B O 1
ATOM 4028 N N . LYS B 1 152 ? -9.617 -54.156 -3.166 1 87.81 152 LYS B N 1
ATOM 4029 C CA . LYS B 1 152 ? -8.336 -54.719 -3.559 1 87.81 152 LYS B CA 1
ATOM 4030 C C . LYS B 1 152 ? -7.34 -53.656 -3.961 1 87.81 152 LYS B C 1
ATOM 4032 O O . LYS B 1 152 ? -6.129 -53.844 -3.836 1 87.81 152 LYS B O 1
ATOM 4037 N N . ASN B 1 153 ? -7.891 -52.531 -4.387 1 90.31 153 ASN B N 1
ATOM 4038 C CA . ASN B 1 153 ? -7.02 -51.469 -4.891 1 90.31 153 ASN B CA 1
ATOM 4039 C C . ASN B 1 153 ? -6.605 -50.531 -3.781 1 90.31 153 ASN B C 1
ATOM 4041 O O . ASN B 1 153 ? -5.629 -49.781 -3.93 1 90.31 153 ASN B O 1
ATOM 4045 N N . GLY B 1 154 ? -7.355 -50.406 -2.652 1 90.88 154 GLY B N 1
ATOM 4046 C CA . GLY B 1 154 ? -6.957 -49.688 -1.46 1 90.88 154 GLY B CA 1
ATOM 4047 C C . GLY B 1 154 ? -7.098 -48.188 -1.604 1 90.88 154 GLY B C 1
ATOM 4048 O O . GLY B 1 154 ? -6.43 -47.406 -0.904 1 90.88 154 GLY B O 1
ATOM 4049 N N . PHE B 1 155 ? -7.926 -47.688 -2.459 1 93.31 155 PHE B N 1
ATOM 4050 C CA . PHE B 1 155 ? -8.055 -46.25 -2.697 1 93.31 155 PHE B CA 1
ATOM 4051 C C . PHE B 1 155 ? -8.977 -45.625 -1.664 1 93.31 155 PHE B C 1
ATOM 4053 O O . PHE B 1 155 ? -8.945 -44.406 -1.474 1 93.31 155 PHE B O 1
ATOM 4060 N N . ILE B 1 156 ? -9.773 -46.469 -1.059 1 91.44 156 ILE B N 1
ATOM 4061 C CA . ILE B 1 156 ? -10.664 -45.969 -0.021 1 91.44 156 ILE B CA 1
ATOM 4062 C C . ILE B 1 156 ? -10.273 -46.562 1.331 1 91.44 156 ILE B C 1
ATOM 4064 O O . ILE B 1 156 ? -10.242 -47.781 1.498 1 91.44 156 ILE B O 1
ATOM 4068 N N . GLN B 1 157 ? -9.906 -45.656 2.189 1 88.19 157 GLN B N 1
ATOM 4069 C CA . GLN B 1 157 ? -9.602 -46.062 3.562 1 88.19 157 GLN B CA 1
ATOM 4070 C C . GLN B 1 157 ? -10.43 -45.25 4.559 1 88.19 157 GLN B C 1
ATOM 4072 O O . GLN B 1 157 ? -10.43 -44 4.52 1 88.19 157 GLN B O 1
ATOM 4077 N N . ASP B 1 158 ? -11.109 -45.938 5.438 1 87.44 158 ASP B N 1
ATOM 4078 C CA . ASP B 1 158 ? -11.969 -45.312 6.434 1 87.44 158 ASP B CA 1
ATOM 4079 C C . ASP B 1 158 ? -12.961 -44.375 5.773 1 87.44 158 ASP B C 1
ATOM 4081 O O . ASP B 1 158 ? -13.203 -43.25 6.277 1 87.44 158 ASP B O 1
ATOM 4085 N N . GLY B 1 159 ? -13.305 -44.688 4.523 1 87.69 159 GLY B N 1
ATOM 4086 C CA . GLY B 1 159 ? -14.32 -43.938 3.811 1 87.69 159 GLY B CA 1
ATOM 4087 C C . GLY B 1 159 ? -13.781 -42.656 3.178 1 87.69 159 GLY B C 1
ATOM 4088 O O . GLY B 1 159 ? -14.547 -41.75 2.832 1 87.69 159 GLY B O 1
ATOM 4089 N N . VAL B 1 160 ? -12.469 -42.625 3.154 1 91 160 VAL B N 1
ATOM 4090 C CA . VAL B 1 160 ? -11.883 -41.375 2.637 1 91 160 VAL B CA 1
ATOM 4091 C C . VAL B 1 160 ? -11.016 -41.688 1.422 1 91 160 VAL B C 1
ATOM 4093 O O . VAL B 1 160 ? -10.273 -42.688 1.42 1 91 160 VAL B O 1
ATOM 4096 N N . ILE B 1 161 ? -11.172 -40.906 0.396 1 92.88 161 ILE B N 1
ATOM 4097 C CA . ILE B 1 161 ? -10.344 -40.938 -0.803 1 92.88 161 ILE B CA 1
ATOM 4098 C C . ILE B 1 161 ? -9.32 -39.812 -0.768 1 92.88 161 ILE B C 1
ATOM 4100 O O . ILE B 1 161 ? -9.672 -38.656 -0.509 1 92.88 161 ILE B O 1
ATOM 4104 N N . GLU B 1 162 ? -8.062 -40.156 -1.049 1 92.75 162 GLU B N 1
ATOM 4105 C CA . GLU B 1 162 ? -7.012 -39.125 -1.049 1 92.75 162 GLU B CA 1
ATOM 4106 C C . GLU B 1 162 ? -6.477 -38.906 -2.457 1 92.75 162 GLU B C 1
ATOM 4108 O O . GLU B 1 162 ? -5.992 -39.812 -3.111 1 92.75 162 GLU B O 1
ATOM 4113 N N . LEU B 1 163 ? -6.605 -37.688 -2.855 1 94.62 163 LEU B N 1
ATOM 4114 C CA . LEU B 1 163 ? -6.168 -37.25 -4.176 1 94.62 163 LEU B CA 1
ATOM 4115 C C . LEU B 1 163 ? -5.062 -36.188 -4.055 1 94.62 163 LEU B C 1
ATOM 4117 O O . LEU B 1 163 ? -5.141 -35.281 -3.211 1 94.62 163 LEU B O 1
ATOM 4121 N N . GLU B 1 164 ? -4.047 -36.344 -4.934 1 95.12 164 GLU B N 1
ATOM 4122 C CA . GLU B 1 164 ? -2.916 -35.438 -4.902 1 95.12 164 GLU B CA 1
ATOM 4123 C C . GLU B 1 164 ? -2.609 -34.875 -6.297 1 95.12 164 GLU B C 1
ATOM 4125 O O . GLU B 1 164 ? -2.703 -35.625 -7.285 1 95.12 164 GLU B O 1
ATOM 4130 N N . ALA B 1 165 ? -2.305 -33.625 -6.355 1 96.19 165 ALA B N 1
ATOM 4131 C CA . ALA B 1 165 ? -1.808 -33.031 -7.59 1 96.19 165 ALA B CA 1
ATOM 4132 C C . ALA B 1 165 ? -0.436 -32.375 -7.371 1 96.19 165 ALA B C 1
ATOM 4134 O O . ALA B 1 165 ? -0.251 -31.594 -6.449 1 96.19 165 ALA B O 1
ATOM 4135 N N . LEU B 1 166 ? 0.501 -32.812 -8.18 1 95.5 166 LEU B N 1
ATOM 4136 C CA . LEU B 1 166 ? 1.812 -32.188 -8.227 1 95.5 166 LEU B CA 1
ATOM 4137 C C . LEU B 1 166 ? 1.92 -31.25 -9.43 1 95.5 166 LEU B C 1
ATOM 4139 O O . LEU B 1 166 ? 1.774 -31.688 -10.57 1 95.5 166 LEU B O 1
ATOM 4143 N N . ILE B 1 167 ? 2.131 -30.047 -9.102 1 95 167 ILE B N 1
ATOM 4144 C CA . ILE B 1 167 ? 2.146 -29 -10.125 1 95 167 ILE B CA 1
ATOM 4145 C C . ILE B 1 167 ? 3.58 -28.531 -10.352 1 95 167 ILE B C 1
ATOM 4147 O O . ILE B 1 167 ? 4.223 -28.016 -9.43 1 95 167 ILE B O 1
ATOM 4151 N N . ASP B 1 168 ? 4.055 -28.719 -11.57 1 95.06 168 ASP B N 1
ATOM 4152 C CA . ASP B 1 168 ? 5.367 -28.234 -11.984 1 95.06 168 ASP B CA 1
ATOM 4153 C C . ASP B 1 168 ? 5.234 -27.078 -12.977 1 95.06 168 ASP B C 1
ATOM 4155 O O . ASP B 1 168 ? 4.996 -27.297 -14.164 1 95.06 168 ASP B O 1
ATOM 4159 N N . ILE B 1 169 ? 5.441 -25.891 -12.508 1 93.19 169 ILE B N 1
ATOM 4160 C CA . ILE B 1 169 ? 5.258 -24.719 -13.344 1 93.19 169 ILE B CA 1
ATOM 4161 C C . ILE B 1 169 ? 6.523 -24.469 -14.164 1 93.19 169 ILE B C 1
ATOM 4163 O O . ILE B 1 169 ? 7.617 -24.328 -13.602 1 93.19 169 ILE B O 1
ATOM 4167 N N . ARG B 1 170 ? 6.34 -24.375 -15.43 1 91.62 170 ARG B N 1
ATOM 4168 C CA . ARG B 1 170 ? 7.469 -24.219 -16.344 1 91.62 170 ARG B CA 1
ATOM 4169 C C . ARG B 1 170 ? 7.66 -22.766 -16.734 1 91.62 170 ARG B C 1
ATOM 4171 O O . ARG B 1 170 ? 8.789 -22.281 -16.844 1 91.62 170 ARG B O 1
ATOM 4178 N N . ASN B 1 171 ? 6.57 -22.141 -17.031 1 89.56 171 ASN B N 1
ATOM 4179 C CA . ASN B 1 171 ? 6.594 -20.734 -17.438 1 89.56 171 ASN B CA 1
ATOM 4180 C C . ASN B 1 171 ? 5.324 -20.016 -17.016 1 89.56 171 ASN B C 1
ATOM 4182 O O . ASN B 1 171 ? 4.238 -20.594 -17.016 1 89.56 171 ASN B O 1
ATOM 4186 N N . CYS B 1 172 ? 5.523 -18.828 -16.562 1 88.94 172 CYS B N 1
ATOM 4187 C CA . CYS B 1 172 ? 4.371 -18 -16.219 1 88.94 172 CYS B CA 1
ATOM 4188 C C . CYS B 1 172 ? 4.461 -16.625 -16.859 1 88.94 172 CYS B C 1
ATOM 4190 O O . CYS B 1 172 ? 5.551 -16.062 -16.984 1 88.94 172 CYS B O 1
ATOM 4192 N N . MET B 1 173 ? 3.348 -16.234 -17.375 1 88.25 173 MET B N 1
ATOM 4193 C CA . MET B 1 173 ? 3.201 -14.875 -17.875 1 88.25 173 MET B CA 1
ATOM 4194 C C . MET B 1 173 ? 2.137 -14.117 -17.094 1 88.25 173 MET B C 1
ATOM 4196 O O . MET B 1 173 ? 1.132 -14.695 -16.672 1 88.25 173 MET B O 1
ATOM 4200 N N . GLY B 1 174 ? 2.42 -12.875 -16.906 1 87.19 174 GLY B N 1
ATOM 4201 C CA . GLY B 1 174 ? 1.426 -12.055 -16.234 1 87.19 174 GLY B CA 1
ATOM 4202 C C . GLY B 1 174 ? 1.636 -11.961 -14.734 1 87.19 174 GLY B C 1
ATOM 4203 O O . GLY B 1 174 ? 0.758 -11.5 -14.008 1 87.19 174 GLY B O 1
ATOM 4204 N N . VAL B 1 175 ? 2.672 -12.562 -14.336 1 80.88 175 VAL B N 1
ATOM 4205 C CA . VAL B 1 175 ? 3.035 -12.469 -12.922 1 80.88 175 VAL B CA 1
ATOM 4206 C C . VAL B 1 175 ? 4.332 -11.68 -12.773 1 80.88 175 VAL B C 1
ATOM 4208 O O . VAL B 1 175 ? 5.277 -11.867 -13.547 1 80.88 175 VAL B O 1
ATOM 4211 N N . ARG B 1 176 ? 4.172 -10.609 -12.055 1 74.19 176 ARG B N 1
ATOM 4212 C CA . ARG B 1 176 ? 5.414 -9.883 -11.805 1 74.19 176 ARG B CA 1
ATOM 4213 C C . ARG B 1 176 ? 6.086 -10.383 -10.523 1 74.19 176 ARG B C 1
ATOM 4215 O O . ARG B 1 176 ? 5.434 -10.531 -9.492 1 74.19 176 ARG B O 1
ATOM 4222 N N . GLU B 1 177 ? 7.238 -11 -10.852 1 64.81 177 GLU B N 1
ATOM 4223 C CA . GLU B 1 177 ? 7.992 -11.555 -9.727 1 64.81 177 GLU B CA 1
ATOM 4224 C C . GLU B 1 177 ? 8.602 -10.445 -8.875 1 64.81 177 GLU B C 1
ATOM 4226 O O . GLU B 1 177 ? 8.945 -9.383 -9.383 1 64.81 177 GLU B O 1
ATOM 4231 N N . PHE B 1 178 ? 8.461 -10.617 -7.547 1 68.38 178 PHE B N 1
ATOM 4232 C CA . PHE B 1 178 ? 9.164 -9.742 -6.621 1 68.38 178 PHE B CA 1
ATOM 4233 C C . PHE B 1 178 ? 10.656 -10.047 -6.609 1 68.38 178 PHE B C 1
ATOM 4235 O O . PHE B 1 178 ? 11.055 -11.188 -6.352 1 68.38 178 PHE B O 1
ATOM 4242 N N . PRO B 1 179 ? 11.375 -9.102 -7.172 1 71.69 179 PRO B N 1
ATOM 4243 C CA . PRO B 1 179 ? 12.812 -9.383 -7.062 1 71.69 179 PRO B CA 1
ATOM 4244 C C . PRO B 1 179 ? 13.25 -9.664 -5.629 1 71.69 179 PRO B C 1
ATOM 4246 O O . PRO B 1 179 ? 12.906 -8.914 -4.715 1 71.69 179 PRO B O 1
ATOM 4249 N N . GLU B 1 180 ? 13.742 -10.898 -5.461 1 79.88 180 GLU B N 1
ATOM 4250 C CA . GLU B 1 180 ? 14.25 -11.242 -4.133 1 79.88 180 GLU B CA 1
ATOM 4251 C C . GLU B 1 180 ? 15.742 -10.961 -4.02 1 79.88 180 GLU B C 1
ATOM 4253 O O . GLU B 1 180 ? 16.5 -11.203 -4.965 1 79.88 180 GLU B O 1
ATOM 4258 N N . PHE B 1 181 ? 16.062 -10.312 -2.979 1 90.81 181 PHE B N 1
ATOM 4259 C CA . PHE B 1 181 ? 17.469 -10.055 -2.691 1 90.81 181 PHE B CA 1
ATOM 4260 C C . PHE B 1 181 ? 18.047 -11.164 -1.82 1 90.81 181 PHE B C 1
ATOM 4262 O O . PHE B 1 181 ? 17.453 -11.539 -0.804 1 90.81 181 PHE B O 1
ATOM 4269 N N . ASP B 1 182 ? 19.141 -11.734 -2.287 1 92.69 182 ASP B N 1
ATOM 4270 C CA . ASP B 1 182 ? 19.812 -12.773 -1.519 1 92.69 182 ASP B CA 1
ATOM 4271 C C . ASP B 1 182 ? 20.828 -12.172 -0.544 1 92.69 182 ASP B C 1
ATOM 4273 O O . ASP B 1 182 ? 21.891 -11.727 -0.953 1 92.69 182 ASP B O 1
ATOM 4277 N N . PHE B 1 183 ? 20.562 -12.273 0.702 1 96.5 183 PHE B N 1
ATOM 4278 C CA . PHE B 1 183 ? 21.391 -11.656 1.723 1 96.5 183 PHE B CA 1
ATOM 4279 C C . PHE B 1 183 ? 22.516 -12.594 2.145 1 96.5 183 PHE B C 1
ATOM 4281 O O . PHE B 1 183 ? 23.375 -12.219 2.957 1 96.5 183 PHE B O 1
ATOM 4288 N N . THR B 1 184 ? 22.609 -13.766 1.635 1 94.75 184 THR B N 1
ATOM 4289 C CA . THR B 1 184 ? 23.547 -14.773 2.117 1 94.75 184 THR B CA 1
ATOM 4290 C C . THR B 1 184 ? 24.812 -14.789 1.266 1 94.75 184 THR B C 1
ATOM 4292 O O . THR B 1 184 ? 25.781 -15.477 1.593 1 94.75 184 THR B O 1
ATOM 4295 N N . SER B 1 185 ? 24.766 -14 0.217 1 93.5 185 SER B N 1
ATOM 4296 C CA . SER B 1 185 ? 25.938 -13.961 -0.65 1 93.5 185 SER B CA 1
ATOM 4297 C C . SER B 1 185 ? 26.281 -12.523 -1.047 1 93.5 185 SER B C 1
ATOM 4299 O O . SER B 1 185 ? 25.391 -11.664 -1.106 1 93.5 185 SER B O 1
ATOM 4301 N N . SER B 1 186 ? 27.531 -12.414 -1.26 1 92.62 186 SER B N 1
ATOM 4302 C CA . SER B 1 186 ? 28.016 -11.102 -1.677 1 92.62 186 SER B CA 1
ATOM 4303 C C . SER B 1 186 ? 27.844 -10.898 -3.18 1 92.62 186 SER B C 1
ATOM 4305 O O . SER B 1 186 ? 28.062 -11.828 -3.963 1 92.62 186 SER B O 1
ATOM 4307 N N . THR B 1 187 ? 27.328 -9.758 -3.547 1 91.06 187 THR B N 1
ATOM 4308 C CA . THR B 1 187 ? 27.25 -9.328 -4.938 1 91.06 187 THR B CA 1
ATOM 4309 C C . THR B 1 187 ? 27.844 -7.934 -5.109 1 91.06 187 THR B C 1
ATOM 4311 O O . THR B 1 187 ? 28.297 -7.328 -4.141 1 91.06 187 THR B O 1
ATOM 4314 N N . HIS B 1 188 ? 27.891 -7.406 -6.328 1 90.38 188 HIS B N 1
ATOM 4315 C CA . HIS B 1 188 ? 28.422 -6.07 -6.582 1 90.38 188 HIS B CA 1
ATOM 4316 C C . HIS B 1 188 ? 27.531 -4.996 -5.984 1 90.38 188 HIS B C 1
ATOM 4318 O O . HIS B 1 188 ? 27.938 -3.842 -5.844 1 90.38 188 HIS B O 1
ATOM 4324 N N . LEU B 1 189 ? 26.375 -5.477 -5.543 1 92.31 189 LEU B N 1
ATOM 4325 C CA . LEU B 1 189 ? 25.422 -4.539 -4.977 1 92.31 189 LEU B CA 1
ATOM 4326 C C . LEU B 1 189 ? 25.531 -4.496 -3.457 1 92.31 189 LEU B C 1
ATOM 4328 O O . LEU B 1 189 ? 24.766 -3.795 -2.791 1 92.31 189 LEU B O 1
ATOM 4332 N N . THR B 1 190 ? 26.406 -5.262 -2.945 1 94.62 190 THR B N 1
ATOM 4333 C CA . THR B 1 190 ? 26.625 -5.281 -1.504 1 94.62 190 THR B CA 1
ATOM 4334 C C . THR B 1 190 ? 27.953 -4.617 -1.146 1 94.62 190 THR B C 1
ATOM 4336 O O . THR B 1 190 ? 28.922 -4.719 -1.896 1 94.62 190 THR B O 1
ATOM 4339 N N . ASN B 1 191 ? 27.969 -3.914 0.01 1 92.75 191 ASN B N 1
ATOM 4340 C CA . ASN B 1 191 ? 29.203 -3.252 0.408 1 92.75 191 ASN B CA 1
ATOM 4341 C C . ASN B 1 191 ? 29.375 -3.246 1.925 1 92.75 191 ASN B C 1
ATOM 4343 O O . ASN B 1 191 ? 30.188 -2.5 2.459 1 92.75 191 ASN B O 1
ATOM 4347 N N . MET B 1 192 ? 28.594 -4.047 2.607 1 94.19 192 MET B N 1
ATOM 4348 C CA . MET B 1 192 ? 28.656 -4.152 4.062 1 94.19 192 MET B CA 1
ATOM 4349 C C . MET B 1 192 ? 28.156 -5.52 4.531 1 94.19 192 MET B C 1
ATOM 4351 O O . MET B 1 192 ? 27.281 -6.117 3.912 1 94.19 192 MET B O 1
ATOM 4355 N N . VAL B 1 193 ? 28.797 -5.996 5.559 1 96.31 193 VAL B N 1
ATOM 4356 C CA . VAL B 1 193 ? 28.359 -7.25 6.16 1 96.31 193 VAL B CA 1
ATOM 4357 C C . VAL B 1 193 ? 27.859 -6.992 7.586 1 96.31 193 VAL B C 1
ATOM 4359 O O . VAL B 1 193 ? 28.578 -6.422 8.406 1 96.31 193 VAL B O 1
ATOM 4362 N N . LEU B 1 194 ? 26.672 -7.363 7.852 1 96.44 194 LEU B N 1
ATOM 4363 C CA . LEU B 1 194 ? 26.125 -7.328 9.203 1 96.44 194 LEU B CA 1
ATOM 4364 C C . LEU B 1 194 ? 26.125 -8.719 9.828 1 96.44 194 LEU B C 1
ATOM 4366 O O . LEU B 1 194 ? 25.625 -9.672 9.227 1 96.44 194 LEU B O 1
ATOM 4370 N N . LEU B 1 195 ? 26.719 -8.797 10.984 1 97.12 195 LEU B N 1
ATOM 4371 C CA . LEU B 1 195 ? 26.734 -10.062 11.711 1 97.12 195 LEU B CA 1
ATOM 4372 C C . LEU B 1 195 ? 25.641 -10.094 12.766 1 97.12 195 LEU B C 1
ATOM 4374 O O . LEU B 1 195 ? 25.594 -9.242 13.656 1 97.12 195 LEU B O 1
ATOM 4378 N N . VAL B 1 196 ? 24.75 -11.07 12.641 1 97.38 196 VAL B N 1
ATOM 4379 C CA . VAL B 1 196 ? 23.672 -11.305 13.609 1 97.38 196 VAL B CA 1
ATOM 4380 C C . VAL B 1 196 ? 23.734 -12.742 14.109 1 97.38 196 VAL B C 1
ATOM 4382 O O . VAL B 1 196 ? 23.703 -13.688 13.32 1 97.38 196 VAL B O 1
ATOM 4385 N N . GLU B 1 197 ? 23.828 -12.867 15.352 1 97.25 197 GLU B N 1
ATOM 4386 C CA . GLU B 1 197 ? 24 -14.195 15.938 1 97.25 197 GLU B CA 1
ATOM 4387 C C . GLU B 1 197 ? 25.156 -14.945 15.281 1 97.25 197 GLU B C 1
ATOM 4389 O O . GLU B 1 197 ? 25.031 -16.141 14.992 1 97.25 197 GLU B O 1
ATOM 4394 N N . GLY B 1 198 ? 26.188 -14.172 14.914 1 94.88 198 GLY B N 1
ATOM 4395 C CA . GLY B 1 198 ? 27.391 -14.766 14.344 1 94.88 198 GLY B CA 1
ATOM 4396 C C . GLY B 1 198 ? 27.234 -15.117 12.875 1 94.88 198 GLY B C 1
ATOM 4397 O O . GLY B 1 198 ? 28.188 -15.602 12.242 1 94.88 198 GLY B O 1
ATOM 4398 N N . ARG B 1 199 ? 26.141 -14.914 12.266 1 97.06 199 ARG B N 1
ATOM 4399 C CA . ARG B 1 199 ? 25.891 -15.227 10.859 1 97.06 199 ARG B CA 1
ATOM 4400 C C . ARG B 1 199 ? 25.891 -13.961 10.008 1 97.06 199 ARG B C 1
ATOM 4402 O O . ARG B 1 199 ? 25.328 -12.938 10.414 1 97.06 199 ARG B O 1
ATOM 4409 N N . PRO B 1 200 ? 26.453 -14.07 8.852 1 97.12 200 PRO B N 1
ATOM 4410 C CA . PRO B 1 200 ? 26.594 -12.867 8.023 1 97.12 200 PRO B CA 1
ATOM 4411 C C . PRO B 1 200 ? 25.359 -12.578 7.188 1 97.12 200 PRO B C 1
ATOM 4413 O O . PRO B 1 200 ? 24.703 -13.508 6.703 1 97.12 200 PRO B O 1
ATOM 4416 N N . LEU B 1 201 ? 25.047 -11.289 7.02 1 97.81 201 LEU B N 1
ATOM 4417 C CA . LEU B 1 201 ? 24.094 -10.734 6.062 1 97.81 201 LEU B CA 1
ATOM 4418 C C . LEU B 1 201 ? 24.75 -9.664 5.203 1 97.81 201 LEU B C 1
ATOM 4420 O O . LEU B 1 201 ? 25.266 -8.664 5.727 1 97.81 201 LEU B O 1
ATOM 4424 N N . PHE B 1 202 ? 24.781 -9.961 3.953 1 97 202 PHE B N 1
ATOM 4425 C CA . PHE B 1 202 ? 25.406 -9.031 3.018 1 97 202 PHE B CA 1
ATOM 4426 C C . PHE B 1 202 ? 24.406 -7.957 2.592 1 97 202 PHE B C 1
ATOM 4428 O O . PHE B 1 202 ? 23.359 -8.266 2.006 1 97 202 PHE B O 1
ATOM 4435 N N . VAL B 1 203 ? 24.719 -6.648 2.91 1 97.19 203 VAL B N 1
ATOM 4436 C CA . VAL B 1 203 ? 23.75 -5.582 2.682 1 97.19 203 VAL B CA 1
ATOM 4437 C C . VAL B 1 203 ? 24.438 -4.414 1.968 1 97.19 203 VAL B C 1
ATOM 4439 O O . VAL B 1 203 ? 25.641 -4.453 1.703 1 97.19 203 VAL B O 1
ATOM 4442 N N . ASN B 1 204 ? 23.656 -3.535 1.5 1 96.06 204 ASN B N 1
ATOM 4443 C CA . ASN B 1 204 ? 24.141 -2.26 0.976 1 96.06 204 ASN B CA 1
ATOM 4444 C C . ASN B 1 204 ? 23.984 -1.141 2.002 1 96.06 204 ASN B C 1
ATOM 4446 O O . ASN B 1 204 ? 22.875 -0.743 2.334 1 96.06 204 ASN B O 1
ATOM 4450 N N . LYS B 1 205 ? 25.109 -0.658 2.492 1 94.94 205 LYS B N 1
ATOM 4451 C CA . LYS B 1 205 ? 25.062 0.296 3.596 1 94.94 205 LYS B CA 1
ATOM 4452 C C . LYS B 1 205 ? 24.422 1.608 3.158 1 94.94 205 LYS B C 1
ATOM 4454 O O . LYS B 1 205 ? 23.703 2.25 3.938 1 94.94 205 LYS B O 1
ATOM 4459 N N . ASP B 1 206 ? 24.641 2.033 1.935 1 94.31 206 ASP B N 1
ATOM 4460 C CA . ASP B 1 206 ? 24.047 3.275 1.441 1 94.31 206 ASP B CA 1
ATOM 4461 C C . ASP B 1 206 ? 22.531 3.164 1.355 1 94.31 206 ASP B C 1
ATOM 4463 O O . ASP B 1 206 ? 21.812 4.098 1.719 1 94.31 206 ASP B O 1
ATOM 4467 N N . TYR B 1 207 ? 22.125 2.041 0.893 1 96.44 207 TYR B N 1
ATOM 4468 C CA . TYR B 1 207 ? 20.688 1.775 0.799 1 96.44 207 TYR B CA 1
ATOM 4469 C C . TYR B 1 207 ? 20.031 1.876 2.168 1 96.44 207 TYR B C 1
ATOM 4471 O O . TYR B 1 207 ? 19.047 2.6 2.334 1 96.44 207 TYR B O 1
ATOM 4479 N N . LEU B 1 208 ? 20.578 1.227 3.105 1 96.62 208 LEU B N 1
ATOM 4480 C CA . LEU B 1 208 ? 19.984 1.189 4.441 1 96.62 208 LEU B CA 1
ATOM 4481 C C . LEU B 1 208 ? 20.078 2.555 5.113 1 96.62 208 LEU B C 1
ATOM 4483 O O . LEU B 1 208 ? 19.188 2.939 5.875 1 96.62 208 LEU B O 1
ATOM 4487 N N . SER B 1 209 ? 21.141 3.277 4.809 1 95.12 209 SER B N 1
ATOM 4488 C CA . SER B 1 209 ? 21.328 4.605 5.383 1 95.12 209 SER B CA 1
ATOM 4489 C C . SER B 1 209 ? 20.234 5.562 4.934 1 95.12 209 SER B C 1
ATOM 4491 O O . SER B 1 209 ? 19.859 6.477 5.676 1 95.12 209 SER B O 1
ATOM 4493 N N . LEU B 1 210 ? 19.703 5.355 3.783 1 95.44 210 LEU B N 1
ATOM 4494 C CA . LEU B 1 210 ? 18.641 6.211 3.27 1 95.44 210 LEU B CA 1
ATOM 4495 C C . LEU B 1 210 ? 17.328 5.949 4.004 1 95.44 210 LEU B C 1
ATOM 4497 O O . LEU B 1 210 ? 16.516 6.852 4.156 1 95.44 210 LEU B O 1
ATOM 4501 N N . TYR B 1 211 ? 17.156 4.758 4.504 1 95.56 211 TYR B N 1
ATOM 4502 C CA . TYR B 1 211 ? 15.906 4.371 5.141 1 95.56 211 TYR B CA 1
ATOM 4503 C C . TYR B 1 211 ? 15.961 4.621 6.645 1 95.56 211 TYR B C 1
ATOM 4505 O O . TYR B 1 211 ? 14.922 4.719 7.301 1 95.56 211 TYR B O 1
ATOM 4513 N N . SER B 1 212 ? 17.156 4.719 7.172 1 95.5 212 SER B N 1
ATOM 4514 C CA . SER B 1 212 ? 17.281 4.672 8.625 1 95.5 212 SER B CA 1
ATOM 4515 C C . SER B 1 212 ? 18.422 5.57 9.109 1 95.5 212 SER B C 1
ATOM 4517 O O . SER B 1 212 ? 19.594 5.305 8.828 1 95.5 212 SER B O 1
ATOM 4519 N N . PRO B 1 213 ? 18.109 6.57 9.914 1 93.69 213 PRO B N 1
ATOM 4520 C CA . PRO B 1 213 ? 19.188 7.367 10.523 1 93.69 213 PRO B CA 1
ATOM 4521 C C . PRO B 1 213 ? 20.094 6.547 11.438 1 93.69 213 PRO B C 1
ATOM 4523 O O . PRO B 1 213 ? 21.281 6.848 11.578 1 93.69 213 PRO B O 1
ATOM 4526 N N . VAL B 1 214 ? 19.547 5.551 12.062 1 94.75 214 VAL B N 1
ATOM 4527 C CA . VAL B 1 214 ? 20.328 4.676 12.938 1 94.75 214 VAL B CA 1
ATOM 4528 C C . VAL B 1 214 ? 21.359 3.91 12.109 1 94.75 214 VAL B C 1
ATOM 4530 O O . VAL B 1 214 ? 22.547 3.885 12.453 1 94.75 214 VAL B O 1
ATOM 4533 N N . PHE B 1 215 ? 20.938 3.352 11.008 1 95.19 215 PHE B N 1
ATOM 4534 C CA . PHE B 1 215 ? 21.875 2.676 10.125 1 95.19 215 PHE B CA 1
ATOM 4535 C C . PHE B 1 215 ? 22.891 3.662 9.562 1 95.19 215 PHE B C 1
ATOM 4537 O O . PHE B 1 215 ? 24.078 3.338 9.445 1 95.19 215 PHE B O 1
ATOM 4544 N N . ASP B 1 216 ? 22.406 4.809 9.227 1 93.69 216 ASP B N 1
ATOM 4545 C CA . ASP B 1 216 ? 23.297 5.832 8.711 1 93.69 216 ASP B CA 1
ATOM 4546 C C . ASP B 1 216 ? 24.406 6.148 9.727 1 93.69 216 ASP B C 1
ATOM 4548 O O . ASP B 1 216 ? 25.578 6.203 9.375 1 93.69 216 ASP B O 1
ATOM 4552 N N . SER B 1 217 ? 24.031 6.332 10.93 1 92.44 217 SER B N 1
ATOM 4553 C CA . SER B 1 217 ? 24.984 6.617 12 1 92.44 217 SER B CA 1
ATOM 4554 C C . SER B 1 217 ? 25.906 5.43 12.234 1 92.44 217 SER B C 1
ATOM 4556 O O . SER B 1 217 ? 27.109 5.602 12.422 1 92.44 217 SER B O 1
ATOM 4558 N N . LEU B 1 218 ? 25.344 4.277 12.227 1 90.5 218 LEU B N 1
ATOM 4559 C CA . LEU B 1 218 ? 26.094 3.051 12.469 1 90.5 218 LEU B CA 1
ATOM 4560 C C . LEU B 1 218 ? 27.188 2.865 11.422 1 90.5 218 LEU B C 1
ATOM 4562 O O . LEU B 1 218 ? 28.297 2.42 11.742 1 90.5 218 LEU B O 1
ATOM 4566 N N . PHE B 1 219 ? 26.906 3.217 10.211 1 91.19 219 PHE B N 1
ATOM 4567 C CA . PHE B 1 219 ? 27.797 2.951 9.094 1 91.19 219 PHE B CA 1
ATOM 4568 C C . PHE B 1 219 ? 28.797 4.09 8.914 1 91.19 219 PHE B C 1
ATOM 4570 O O . PHE B 1 219 ? 29.906 3.879 8.43 1 91.19 219 PHE B O 1
ATOM 4577 N N . ASN B 1 220 ? 28.422 5.301 9.195 1 84.12 220 ASN B N 1
ATOM 4578 C CA . ASN B 1 220 ? 29.203 6.449 8.766 1 84.12 220 ASN B CA 1
ATOM 4579 C C . ASN B 1 220 ? 29.781 7.215 9.953 1 84.12 220 ASN B C 1
ATOM 4581 O O . ASN B 1 220 ? 30.672 8.055 9.789 1 84.12 220 ASN B O 1
ATOM 4585 N N . GLN B 1 221 ? 29.234 7.371 10.977 1 70.62 221 GLN B N 1
ATOM 4586 C CA . GLN B 1 221 ? 29.766 8.18 12.07 1 70.62 221 GLN B CA 1
ATOM 4587 C C . GLN B 1 221 ? 30.875 7.445 12.82 1 70.62 221 GLN B C 1
ATOM 4589 O O . GLN B 1 221 ? 31.812 8.062 13.312 1 70.62 221 GLN B O 1
ATOM 4594 N N . ASN B 1 222 ? 30.516 6.176 13.172 1 57.84 222 ASN B N 1
ATOM 4595 C CA . ASN B 1 222 ? 31.562 5.645 14.023 1 57.84 222 ASN B CA 1
ATOM 4596 C C . ASN B 1 222 ? 32.844 5.391 13.242 1 57.84 222 ASN B C 1
ATOM 4598 O O . ASN B 1 222 ? 32.844 4.621 12.281 1 57.84 222 ASN B O 1
ATOM 4602 N N . PHE B 1 223 ? 33.75 6.441 13.172 1 49.06 223 PHE B N 1
ATOM 4603 C CA . PHE B 1 223 ? 35.094 6.609 12.617 1 49.06 223 PHE B CA 1
ATOM 4604 C C . PHE B 1 223 ? 35.812 5.273 12.547 1 49.06 223 PHE B C 1
ATOM 4606 O O . PHE B 1 223 ? 36.562 5.012 11.602 1 49.06 223 PHE B O 1
ATOM 4613 N N . LEU B 1 224 ? 35.906 4.688 13.625 1 48.22 224 LEU B N 1
ATOM 4614 C CA . LEU B 1 224 ? 36.75 3.49 13.68 1 48.22 224 LEU B CA 1
ATOM 4615 C C . LEU B 1 224 ? 36.219 2.418 12.734 1 48.22 224 LEU B C 1
ATOM 4617 O O . LEU B 1 224 ? 36.969 1.614 12.203 1 48.22 224 LEU B O 1
ATOM 4621 N N . GLU B 1 225 ? 34.875 2.422 12.438 1 49.66 225 GLU B N 1
ATOM 4622 C CA . GLU B 1 225 ? 34.25 1.329 11.711 1 49.66 225 GLU B CA 1
ATOM 4623 C C . GLU B 1 225 ? 33.969 1.717 10.258 1 49.66 225 GLU B C 1
ATOM 4625 O O . GLU B 1 225 ? 33.406 0.941 9.5 1 49.66 225 GLU B O 1
ATOM 4630 N N . LYS B 1 226 ? 34.188 3.029 9.922 1 52.25 226 LYS B N 1
ATOM 4631 C CA . LYS B 1 226 ? 33.938 3.523 8.57 1 52.25 226 LYS B CA 1
ATOM 4632 C C . LYS B 1 226 ? 34.594 2.605 7.535 1 52.25 226 LYS B C 1
ATOM 4634 O O . LYS B 1 226 ? 34.062 2.42 6.441 1 52.25 226 LYS B O 1
ATOM 4639 N N . ASN B 1 227 ? 35.719 2.186 8.008 1 57.69 227 ASN B N 1
ATOM 4640 C CA . ASN B 1 227 ? 36.469 1.338 7.066 1 57.69 227 ASN B CA 1
ATOM 4641 C C . ASN B 1 227 ? 36.125 -0.138 7.281 1 57.69 227 ASN B C 1
ATOM 4643 O O . ASN B 1 227 ? 36.781 -1.01 6.695 1 57.69 227 ASN B O 1
ATOM 4647 N N . GLN B 1 228 ? 35.094 -0.243 8.266 1 62.41 228 GLN B N 1
ATOM 4648 C CA . GLN B 1 228 ? 34.812 -1.643 8.578 1 62.41 228 GLN B CA 1
ATOM 4649 C C . GLN B 1 228 ? 33.812 -2.242 7.598 1 62.41 228 GLN B C 1
ATOM 4651 O O . GLN B 1 228 ? 32.812 -1.616 7.277 1 62.41 228 GLN B O 1
ATOM 4656 N N . GLU B 1 229 ? 34.219 -3.336 7.121 1 80.88 229 GLU B N 1
ATOM 4657 C CA . GLU B 1 229 ? 33.438 -4.09 6.164 1 80.88 229 GLU B CA 1
ATOM 4658 C C . GLU B 1 229 ? 32.406 -4.984 6.871 1 80.88 229 GLU B C 1
ATOM 4660 O O . GLU B 1 229 ? 31.516 -5.535 6.234 1 80.88 229 GLU B O 1
ATOM 4665 N N . LYS B 1 230 ? 32.625 -5.004 8.234 1 90.88 230 LYS B N 1
ATOM 4666 C CA . LYS B 1 230 ? 31.75 -5.902 8.984 1 90.88 230 LYS B CA 1
ATOM 4667 C C . LYS B 1 230 ? 31.297 -5.266 10.297 1 90.88 230 LYS B C 1
ATOM 4669 O O . LYS B 1 230 ? 32.094 -4.645 11 1 90.88 230 LYS B O 1
ATOM 4674 N N . ILE B 1 231 ? 30.031 -5.305 10.68 1 93.25 231 ILE B N 1
ATOM 4675 C CA . ILE B 1 231 ? 29.469 -4.789 11.922 1 93.25 231 ILE B CA 1
ATOM 4676 C C . ILE B 1 231 ? 28.625 -5.867 12.594 1 93.25 231 ILE B C 1
ATOM 4678 O O . ILE B 1 231 ? 27.797 -6.508 11.945 1 93.25 231 ILE B O 1
ATOM 4682 N N . GLU B 1 232 ? 28.828 -6.059 13.82 1 94.5 232 GLU B N 1
ATOM 4683 C CA . GLU B 1 232 ? 28.047 -7.023 14.578 1 94.5 232 GLU B CA 1
ATOM 4684 C C . GLU B 1 232 ? 26.875 -6.348 15.281 1 94.5 232 GLU B C 1
ATOM 4686 O O . GLU B 1 232 ? 27.047 -5.344 15.969 1 94.5 232 GLU B O 1
ATOM 4691 N N . LEU B 1 233 ? 25.703 -6.871 15.086 1 95.38 233 LEU B N 1
ATOM 4692 C CA . LEU B 1 233 ? 24.516 -6.406 15.773 1 95.38 233 LEU B CA 1
ATOM 4693 C C . LEU B 1 233 ? 24.125 -7.363 16.891 1 95.38 233 LEU B C 1
ATOM 4695 O O . LEU B 1 233 ? 24.094 -8.578 16.703 1 95.38 233 LEU B O 1
ATOM 4699 N N . HIS B 1 234 ? 23.812 -6.781 17.984 1 94.88 234 HIS B N 1
ATOM 4700 C CA . HIS B 1 234 ? 23.578 -7.602 19.172 1 94.88 234 HIS B CA 1
ATOM 4701 C C . HIS B 1 234 ? 22.094 -7.629 19.531 1 94.88 234 HIS B C 1
ATOM 4703 O O . HIS B 1 234 ? 21.328 -6.777 19.062 1 94.88 234 HIS B O 1
ATOM 4709 N N . ASP B 1 235 ? 21.656 -8.68 20.234 1 94.75 235 ASP B N 1
ATOM 4710 C CA . ASP B 1 235 ? 20.312 -8.805 20.812 1 94.75 235 ASP B CA 1
ATOM 4711 C C . ASP B 1 235 ? 19.25 -8.859 19.719 1 94.75 235 ASP B C 1
ATOM 4713 O O . ASP B 1 235 ? 18.219 -8.188 19.812 1 94.75 235 ASP B O 1
ATOM 4717 N N . LEU B 1 236 ? 19.656 -9.531 18.641 1 96.44 236 LEU B N 1
ATOM 4718 C CA . LEU B 1 236 ? 18.734 -9.719 17.531 1 96.44 236 LEU B CA 1
ATOM 4719 C C . LEU B 1 236 ? 18.672 -11.188 17.125 1 96.44 236 LEU B C 1
ATOM 4721 O O . LEU B 1 236 ? 19.656 -11.922 17.281 1 96.44 236 LEU B O 1
ATOM 4725 N N . LYS B 1 237 ? 17.562 -11.578 16.672 1 97.88 237 LYS B N 1
ATOM 4726 C CA . LYS B 1 237 ? 17.422 -12.883 16.031 1 97.88 237 LYS B CA 1
ATOM 4727 C C . LYS B 1 237 ? 17.688 -12.781 14.531 1 97.88 237 LYS B C 1
ATOM 4729 O O . LYS B 1 237 ? 17.125 -11.914 13.859 1 97.88 237 LYS B O 1
ATOM 4734 N N . TYR B 1 238 ? 18.469 -13.711 13.992 1 98.06 238 TYR B N 1
ATOM 4735 C CA . TYR B 1 238 ? 18.922 -13.695 12.609 1 98.06 238 TYR B CA 1
ATOM 4736 C C . TYR B 1 238 ? 17.734 -13.688 11.648 1 98.06 238 TYR B C 1
ATOM 4738 O O . TYR B 1 238 ? 17.641 -12.82 10.773 1 98.06 238 TYR B O 1
ATOM 4746 N N . ASP B 1 239 ? 16.812 -14.562 11.852 1 97.69 239 ASP B N 1
ATOM 4747 C CA . ASP B 1 239 ? 15.703 -14.742 10.914 1 97.69 239 ASP B CA 1
ATOM 4748 C C . ASP B 1 239 ? 14.758 -13.539 10.938 1 97.69 239 ASP B C 1
ATOM 4750 O O . ASP B 1 239 ? 14.234 -13.141 9.898 1 97.69 239 ASP B O 1
ATOM 4754 N N . GLU B 1 240 ? 14.539 -12.938 12.062 1 98.12 240 GLU B N 1
ATOM 4755 C CA . GLU B 1 240 ? 13.672 -11.773 12.18 1 98.12 240 GLU B CA 1
ATOM 4756 C C . GLU B 1 240 ? 14.297 -10.547 11.523 1 98.12 240 GLU B C 1
ATOM 4758 O O . GLU B 1 240 ? 13.625 -9.797 10.82 1 98.12 240 GLU B O 1
ATOM 4763 N N . PHE B 1 241 ? 15.578 -10.43 11.75 1 98.56 241 PHE B N 1
ATOM 4764 C CA . PHE B 1 241 ? 16.266 -9.297 11.156 1 98.56 241 PHE B CA 1
ATOM 4765 C C . PHE B 1 241 ? 16.328 -9.43 9.641 1 98.56 241 PHE B C 1
ATOM 4767 O O . PHE B 1 241 ? 16.141 -8.445 8.922 1 98.56 241 PHE B O 1
ATOM 4774 N N . LYS B 1 242 ? 16.625 -10.609 9.203 1 97.88 242 LYS B N 1
ATOM 4775 C CA . LYS B 1 242 ? 16.625 -10.867 7.77 1 97.88 242 LYS B CA 1
ATOM 4776 C C . LYS B 1 242 ? 15.273 -10.508 7.156 1 97.88 242 LYS B C 1
ATOM 4778 O O . LYS B 1 242 ? 15.211 -9.93 6.066 1 97.88 242 LYS B O 1
ATOM 4783 N N . GLU B 1 243 ? 14.227 -10.82 7.816 1 97.12 243 GLU B N 1
ATOM 4784 C CA . GLU B 1 243 ? 12.898 -10.508 7.312 1 97.12 243 GLU B CA 1
ATOM 4785 C C . GLU B 1 243 ? 12.664 -9 7.273 1 97.12 243 GLU B C 1
ATOM 4787 O O . GLU B 1 243 ? 12.023 -8.484 6.355 1 97.12 243 GLU B O 1
ATOM 4792 N N . LEU B 1 244 ? 13.156 -8.305 8.273 1 98.38 244 LEU B N 1
ATOM 4793 C CA . LEU B 1 244 ? 13.094 -6.852 8.234 1 98.38 244 LEU B CA 1
ATOM 4794 C C . LEU B 1 244 ? 13.758 -6.312 6.973 1 98.38 244 LEU B C 1
ATOM 4796 O O . LEU B 1 244 ? 13.203 -5.445 6.293 1 98.38 244 LEU B O 1
ATOM 4800 N N . LEU B 1 245 ? 14.922 -6.852 6.672 1 98.06 245 LEU B N 1
ATOM 4801 C CA . LEU B 1 245 ? 15.633 -6.426 5.469 1 98.06 245 LEU B CA 1
ATOM 4802 C C . LEU B 1 245 ? 14.797 -6.695 4.223 1 98.06 245 LEU B C 1
ATOM 4804 O O . LEU B 1 245 ? 14.734 -5.859 3.318 1 98.06 245 LEU B O 1
ATOM 4808 N N . GLU B 1 246 ? 14.148 -7.789 4.223 1 96.38 246 GLU B N 1
ATOM 4809 C CA . GLU B 1 246 ? 13.305 -8.133 3.084 1 96.38 246 GLU B CA 1
ATOM 4810 C C . GLU B 1 246 ? 12.164 -7.133 2.922 1 96.38 246 GLU B C 1
ATOM 4812 O O . GLU B 1 246 ? 11.719 -6.863 1.804 1 96.38 246 GLU B O 1
ATOM 4817 N N . VAL B 1 247 ? 11.664 -6.602 4 1 96.38 247 VAL B N 1
ATOM 4818 C CA . VAL B 1 247 ? 10.578 -5.625 3.971 1 96.38 247 VAL B CA 1
ATOM 4819 C C . VAL B 1 247 ? 11.109 -4.281 3.467 1 96.38 247 VAL B C 1
ATOM 4821 O O . VAL B 1 247 ? 10.414 -3.566 2.742 1 96.38 247 VAL B O 1
ATOM 4824 N N . VAL B 1 248 ? 12.312 -3.998 3.781 1 96.69 248 VAL B N 1
ATOM 4825 C CA . VAL B 1 248 ? 12.898 -2.701 3.459 1 96.69 248 VAL B CA 1
ATOM 4826 C C . VAL B 1 248 ? 13.422 -2.713 2.025 1 96.69 248 VAL B C 1
ATOM 4828 O O . VAL B 1 248 ? 13.273 -1.73 1.295 1 96.69 248 VAL B O 1
ATOM 4831 N N . TYR B 1 249 ? 14.062 -3.775 1.646 1 96 249 TYR B N 1
ATOM 4832 C CA . TYR B 1 249 ? 14.688 -3.855 0.329 1 96 249 TYR B CA 1
ATOM 4833 C C . TYR B 1 249 ? 13.641 -3.834 -0.774 1 96 249 TYR B C 1
ATOM 4835 O O . TYR B 1 249 ? 12.438 -3.936 -0.502 1 96 249 TYR B O 1
ATOM 4843 N N . PRO B 1 250 ? 14.016 -3.701 -1.95 1 92.5 250 PRO B N 1
ATOM 4844 C CA . PRO B 1 250 ? 13.094 -3.402 -3.049 1 92.5 250 PRO B CA 1
ATOM 4845 C C . PRO B 1 250 ? 12.016 -4.465 -3.221 1 92.5 250 PRO B C 1
ATOM 4847 O O . PRO B 1 250 ? 10.977 -4.203 -3.832 1 92.5 250 PRO B O 1
ATOM 4850 N N . SER B 1 251 ? 12.234 -5.609 -2.678 1 86.25 251 SER B N 1
ATOM 4851 C CA . SER B 1 251 ? 11.172 -6.617 -2.732 1 86.25 251 SER B CA 1
ATOM 4852 C C . SER B 1 251 ? 9.945 -6.164 -1.957 1 86.25 251 SER B C 1
ATOM 4854 O O . SER B 1 251 ? 8.812 -6.512 -2.316 1 86.25 251 SER B O 1
ATOM 4856 N N . HIS B 1 252 ? 10.195 -5.43 -0.888 1 90.94 252 HIS B N 1
ATOM 4857 C CA . HIS B 1 252 ? 9.141 -4.934 -0.015 1 90.94 252 HIS B CA 1
ATOM 4858 C C . HIS B 1 252 ? 8.18 -6.051 0.38 1 90.94 252 HIS B C 1
ATOM 4860 O O . HIS B 1 252 ? 6.973 -5.941 0.166 1 90.94 252 HIS B O 1
ATOM 4866 N N . LYS B 1 253 ? 8.797 -6.973 0.984 1 92 253 LYS B N 1
ATOM 4867 C CA . LYS B 1 253 ? 8.031 -8.125 1.442 1 92 253 LYS B CA 1
ATOM 4868 C C . LYS B 1 253 ? 6.801 -7.68 2.236 1 92 253 LYS B C 1
ATOM 4870 O O . LYS B 1 253 ? 6.875 -6.746 3.037 1 92 253 LYS B O 1
ATOM 4875 N N . LYS B 1 254 ? 5.754 -8.383 2.068 1 91.69 254 LYS B N 1
ATOM 4876 C CA . LYS B 1 254 ? 4.488 -8.047 2.709 1 91.69 254 LYS B CA 1
ATOM 4877 C C . LYS B 1 254 ? 4.512 -8.406 4.191 1 91.69 254 LYS B C 1
ATOM 4879 O O . LYS B 1 254 ? 5.188 -9.352 4.602 1 91.69 254 LYS B O 1
ATOM 4884 N N . LEU B 1 255 ? 3.738 -7.625 4.879 1 96.5 255 LEU B N 1
ATOM 4885 C CA . LEU B 1 255 ? 3.525 -7.891 6.297 1 96.5 255 LEU B CA 1
ATOM 4886 C C . LEU B 1 255 ? 2.381 -8.883 6.496 1 96.5 255 LEU B C 1
ATOM 4888 O O . LEU B 1 255 ? 1.508 -9.008 5.637 1 96.5 255 LEU B O 1
ATOM 4892 N N . ASN B 1 256 ? 2.48 -9.633 7.559 1 94.56 256 ASN B N 1
ATOM 4893 C CA . ASN B 1 256 ? 1.412 -10.547 7.957 1 94.56 256 ASN B CA 1
ATOM 4894 C C . ASN B 1 256 ? 1.295 -10.648 9.477 1 94.56 256 ASN B C 1
ATOM 4896 O O . ASN B 1 256 ? 2.072 -10.031 10.203 1 94.56 256 ASN B O 1
ATOM 4900 N N . ALA B 1 257 ? 0.305 -11.398 9.922 1 94.5 257 ALA B N 1
ATOM 4901 C CA . ALA B 1 257 ? 0.009 -11.477 11.344 1 94.5 257 ALA B CA 1
ATOM 4902 C C . ALA B 1 257 ? 1.161 -12.125 12.109 1 94.5 257 ALA B C 1
ATOM 4904 O O . ALA B 1 257 ? 1.365 -11.844 13.297 1 94.5 257 ALA B O 1
ATOM 4905 N N . GLU B 1 258 ? 1.956 -12.914 11.43 1 94.56 258 GLU B N 1
ATOM 4906 C CA . GLU B 1 258 ? 3.031 -13.656 12.086 1 94.56 258 GLU B CA 1
ATOM 4907 C C . GLU B 1 258 ? 4.266 -12.781 12.273 1 94.56 258 GLU B C 1
ATOM 4909 O O . GLU B 1 258 ? 5.023 -12.961 13.234 1 94.56 258 GLU B O 1
ATOM 4914 N N . ASN B 1 259 ? 4.438 -11.852 11.398 1 97.12 259 ASN B N 1
ATOM 4915 C CA . ASN B 1 259 ? 5.707 -11.133 11.453 1 97.12 259 ASN B CA 1
ATOM 4916 C C . ASN B 1 259 ? 5.512 -9.688 11.914 1 97.12 259 ASN B C 1
ATOM 4918 O O . ASN B 1 259 ? 6.484 -8.984 12.195 1 97.12 259 ASN B O 1
ATOM 4922 N N . ILE B 1 260 ? 4.371 -9.227 12.094 1 97.75 260 ILE B N 1
ATOM 4923 C CA . ILE B 1 260 ? 4.066 -7.828 12.352 1 97.75 260 ILE B CA 1
ATOM 4924 C C . ILE B 1 260 ? 4.719 -7.387 13.656 1 97.75 260 ILE B C 1
ATOM 4926 O O . ILE B 1 260 ? 5.285 -6.293 13.742 1 97.75 260 ILE B O 1
ATOM 4930 N N . GLU B 1 261 ? 4.695 -8.219 14.625 1 96.44 261 GLU B N 1
ATOM 4931 C CA . GLU B 1 261 ? 5.172 -7.824 15.945 1 96.44 261 GLU B CA 1
ATOM 4932 C C . GLU B 1 261 ? 6.676 -7.543 15.93 1 96.44 261 GLU B C 1
ATOM 4934 O O . GLU B 1 261 ? 7.113 -6.453 16.297 1 96.44 261 GLU B O 1
ATOM 4939 N N . TYR B 1 262 ? 7.43 -8.523 15.492 1 97.38 262 TYR B N 1
ATOM 4940 C CA . TYR B 1 262 ? 8.875 -8.32 15.562 1 97.38 262 TYR B CA 1
ATOM 4941 C C . TYR B 1 262 ? 9.336 -7.336 14.5 1 97.38 262 TYR B C 1
ATOM 4943 O O . TYR B 1 262 ? 10.352 -6.648 14.688 1 97.38 262 TYR B O 1
ATOM 4951 N N . ILE B 1 263 ? 8.648 -7.215 13.383 1 98.5 263 ILE B N 1
ATOM 4952 C CA . ILE B 1 263 ? 9 -6.223 12.375 1 98.5 263 ILE B CA 1
ATOM 4953 C C . ILE B 1 263 ? 8.812 -4.82 12.945 1 98.5 263 ILE B C 1
ATOM 4955 O O . ILE B 1 263 ? 9.664 -3.943 12.742 1 98.5 263 ILE B O 1
ATOM 4959 N N . LEU B 1 264 ? 7.711 -4.664 13.602 1 97.88 264 LEU B N 1
ATOM 4960 C CA . LEU B 1 264 ? 7.441 -3.361 14.203 1 97.88 264 LEU B CA 1
ATOM 4961 C C . LEU B 1 264 ? 8.484 -3.025 15.266 1 97.88 264 LEU B C 1
ATOM 4963 O O . LEU B 1 264 ? 8.992 -1.903 15.305 1 97.88 264 LEU B O 1
ATOM 4967 N N . ILE B 1 265 ? 8.836 -3.953 16.078 1 97.69 265 ILE B N 1
ATOM 4968 C CA . ILE B 1 265 ? 9.844 -3.771 17.125 1 97.69 265 ILE B CA 1
ATOM 4969 C C . ILE B 1 265 ? 11.172 -3.383 16.484 1 97.69 265 ILE B C 1
ATOM 4971 O O . ILE B 1 265 ? 11.812 -2.412 16.891 1 97.69 265 ILE B O 1
ATOM 4975 N N . LEU B 1 266 ? 11.562 -4.074 15.5 1 98.31 266 LEU B N 1
ATOM 4976 C CA . LEU B 1 266 ? 12.836 -3.836 14.828 1 98.31 266 LEU B CA 1
ATOM 4977 C C . LEU B 1 266 ? 12.812 -2.508 14.078 1 98.31 266 LEU B C 1
ATOM 4979 O O . LEU B 1 266 ? 13.797 -1.765 14.102 1 98.31 266 LEU B O 1
ATOM 4983 N N . ALA B 1 267 ? 11.688 -2.244 13.359 1 97.88 267 ALA B N 1
ATOM 4984 C CA . ALA B 1 267 ? 11.562 -0.983 12.633 1 97.88 267 ALA B CA 1
ATOM 4985 C C . ALA B 1 267 ? 11.719 0.208 13.578 1 97.88 267 ALA B C 1
ATOM 4987 O O . ALA B 1 267 ? 12.344 1.21 13.219 1 97.88 267 ALA B O 1
ATOM 4988 N N . ASP B 1 268 ? 11.133 0.073 14.719 1 96.12 268 ASP B N 1
ATOM 4989 C CA . ASP B 1 268 ? 11.234 1.122 15.727 1 96.12 268 ASP B CA 1
ATOM 4990 C C . ASP B 1 268 ? 12.664 1.24 16.25 1 96.12 268 ASP B C 1
ATOM 4992 O O . ASP B 1 268 ? 13.195 2.346 16.375 1 96.12 268 ASP B O 1
ATOM 4996 N N . ARG B 1 269 ? 13.297 0.144 16.5 1 97.12 269 ARG B N 1
ATOM 4997 C CA . ARG B 1 269 ? 14.664 0.109 17.016 1 97.12 269 ARG B CA 1
ATOM 4998 C C . ARG B 1 269 ? 15.625 0.797 16.047 1 97.12 269 ARG B C 1
ATOM 5000 O O . ARG B 1 269 ? 16.516 1.538 16.469 1 97.12 269 ARG B O 1
ATOM 5007 N N . PHE B 1 270 ? 15.406 0.548 14.82 1 97.25 270 PHE B N 1
ATOM 5008 C CA . PHE B 1 270 ? 16.328 1.078 13.82 1 97.25 270 PHE B CA 1
ATOM 5009 C C . PHE B 1 270 ? 15.766 2.338 13.18 1 97.25 270 PHE B C 1
ATOM 5011 O O . PHE B 1 270 ? 16.328 2.854 12.211 1 97.25 270 PHE B O 1
ATOM 5018 N N . GLN B 1 271 ? 14.672 2.752 13.641 1 94.75 271 GLN B N 1
ATOM 5019 C CA . GLN B 1 271 ? 14.039 3.992 13.211 1 94.75 271 GLN B CA 1
ATOM 5020 C C . GLN B 1 271 ? 13.836 4.012 11.703 1 94.75 271 GLN B C 1
ATOM 5022 O O . GLN B 1 271 ? 14.258 4.953 11.023 1 94.75 271 GLN B O 1
ATOM 5027 N N . ILE B 1 272 ? 13.164 3.031 11.219 1 95.88 272 ILE B N 1
ATOM 5028 C CA . ILE B 1 272 ? 12.812 2.949 9.805 1 95.88 272 ILE B CA 1
ATOM 5029 C C . ILE B 1 272 ? 11.359 3.391 9.609 1 95.88 272 ILE B C 1
ATOM 5031 O O . ILE B 1 272 ? 10.445 2.564 9.633 1 95.88 272 ILE B O 1
ATOM 5035 N N . ASP B 1 273 ? 11.188 4.602 9.305 1 92.88 273 ASP B N 1
ATOM 5036 C CA . ASP B 1 273 ? 9.867 5.23 9.258 1 92.88 273 ASP B CA 1
ATOM 5037 C C . ASP B 1 273 ? 8.977 4.559 8.211 1 92.88 273 ASP B C 1
ATOM 5039 O O . ASP B 1 273 ? 7.785 4.363 8.438 1 92.88 273 ASP B O 1
ATOM 5043 N N . TYR B 1 274 ? 9.531 4.23 7.129 1 93.38 274 TYR B N 1
ATOM 5044 C CA . TYR B 1 274 ? 8.789 3.584 6.051 1 93.38 274 TYR B CA 1
ATOM 5045 C C . TYR B 1 274 ? 8.109 2.314 6.543 1 93.38 274 TYR B C 1
ATOM 5047 O O . TYR B 1 274 ? 6.918 2.102 6.289 1 93.38 274 TYR B O 1
ATOM 5055 N N . VAL B 1 275 ? 8.852 1.538 7.234 1 96.06 275 VAL B N 1
ATOM 5056 C CA . VAL B 1 275 ? 8.32 0.262 7.707 1 96.06 275 VAL B CA 1
ATOM 5057 C C . VAL B 1 275 ? 7.301 0.504 8.82 1 96.06 275 VAL B C 1
ATOM 5059 O O . VAL B 1 275 ? 6.281 -0.184 8.898 1 96.06 275 VAL B O 1
ATOM 5062 N N . ILE B 1 276 ? 7.578 1.468 9.648 1 95.44 276 ILE B N 1
ATOM 5063 C CA . ILE B 1 276 ? 6.66 1.79 10.734 1 95.44 276 ILE B CA 1
ATOM 5064 C C . ILE B 1 276 ? 5.305 2.197 10.156 1 95.44 276 ILE B 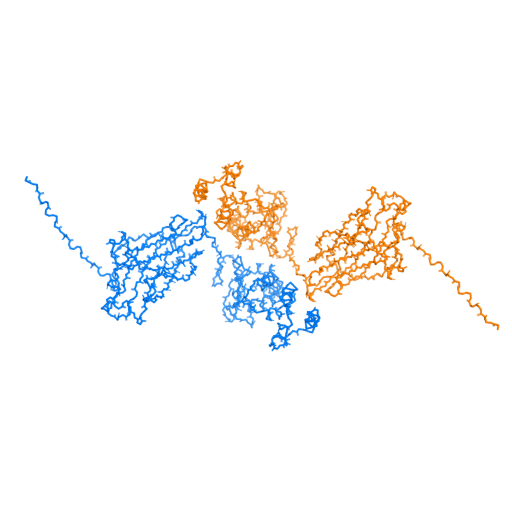C 1
ATOM 5066 O O . ILE B 1 276 ? 4.262 1.715 10.609 1 95.44 276 ILE B O 1
ATOM 5070 N N . ARG B 1 277 ? 5.34 2.955 9.18 1 93.06 277 ARG B N 1
ATOM 5071 C CA . ARG B 1 277 ? 4.102 3.373 8.531 1 93.06 277 ARG B CA 1
ATOM 5072 C C . ARG B 1 277 ? 3.398 2.188 7.883 1 93.06 277 ARG B C 1
ATOM 5074 O O . ARG B 1 277 ? 2.174 2.074 7.949 1 93.06 277 ARG B O 1
ATOM 5081 N N . LYS B 1 278 ? 4.16 1.421 7.246 1 94.44 278 LYS B N 1
ATOM 5082 C CA . LYS B 1 278 ? 3.623 0.214 6.625 1 94.44 278 LYS B CA 1
ATOM 5083 C C . LYS B 1 278 ? 2.943 -0.678 7.66 1 94.44 278 LYS B C 1
ATOM 5085 O O . LYS B 1 278 ? 1.896 -1.268 7.387 1 94.44 278 LYS B O 1
ATOM 5090 N N . CYS B 1 279 ? 3.512 -0.698 8.781 1 96.94 279 CYS B N 1
ATOM 5091 C CA . CYS B 1 279 ? 2.951 -1.5 9.859 1 96.94 279 CYS B CA 1
ATOM 5092 C C . CYS B 1 279 ? 1.614 -0.936 10.32 1 96.94 279 CYS B C 1
ATOM 5094 O O . CYS B 1 279 ? 0.652 -1.683 10.508 1 96.94 279 CYS B O 1
ATOM 5096 N N . GLU B 1 280 ? 1.576 0.322 10.508 1 96.12 280 GLU B N 1
ATOM 5097 C CA . GLU B 1 280 ? 0.312 0.922 10.922 1 96.12 280 GLU B CA 1
ATOM 5098 C C . GLU B 1 280 ? -0.793 0.637 9.906 1 96.12 280 GLU B C 1
ATOM 5100 O O . GLU B 1 280 ? -1.898 0.241 10.281 1 96.12 280 GLU B O 1
ATOM 5105 N N . LYS B 1 281 ? -0.471 0.812 8.68 1 94.56 281 LYS B N 1
ATOM 5106 C CA . LYS B 1 281 ? -1.442 0.573 7.617 1 94.56 281 LYS B CA 1
ATOM 5107 C C . LYS B 1 281 ? -1.913 -0.879 7.621 1 94.56 281 LYS B C 1
ATOM 5109 O O . LYS B 1 281 ? -3.105 -1.15 7.473 1 94.56 281 LYS B O 1
ATOM 5114 N N . PHE B 1 282 ? -1.025 -1.769 7.766 1 97.38 282 PHE B N 1
ATOM 5115 C CA . PHE B 1 282 ? -1.359 -3.188 7.82 1 97.38 282 PHE B CA 1
ATOM 5116 C C . PHE B 1 282 ? -2.303 -3.477 8.984 1 97.38 282 PHE B C 1
ATOM 5118 O O . PHE B 1 282 ? -3.297 -4.188 8.82 1 97.38 282 PHE B O 1
ATOM 5125 N N . LEU B 1 283 ? -1.97 -2.883 10.102 1 97.25 283 LEU B N 1
ATOM 5126 C CA . LEU B 1 283 ? -2.748 -3.127 11.305 1 97.25 283 LEU B CA 1
ATOM 5127 C C . LEU B 1 283 ? -4.168 -2.588 11.156 1 97.25 283 LEU B C 1
ATOM 5129 O O . LEU B 1 283 ? -5.117 -3.176 11.68 1 97.25 283 LEU B O 1
ATOM 5133 N N . ILE B 1 284 ? -4.277 -1.538 10.492 1 96.81 284 ILE B N 1
ATOM 5134 C CA . ILE B 1 284 ? -5.594 -0.951 10.266 1 96.81 284 ILE B CA 1
ATOM 5135 C C . ILE B 1 284 ? -6.43 -1.881 9.383 1 96.81 284 ILE B C 1
ATOM 5137 O O . ILE B 1 284 ? -7.613 -2.098 9.648 1 96.81 284 ILE B O 1
ATOM 5141 N N . LYS B 1 285 ? -5.82 -2.516 8.445 1 94.88 285 LYS B N 1
ATOM 5142 C CA . LYS B 1 285 ? -6.535 -3.268 7.418 1 94.88 285 LYS B CA 1
ATOM 5143 C C . LYS B 1 285 ? -6.781 -4.707 7.859 1 94.88 285 LYS B C 1
ATOM 5145 O O . LYS B 1 285 ? -7.82 -5.289 7.543 1 94.88 285 LYS B O 1
ATOM 5150 N N . THR B 1 286 ? -5.895 -5.215 8.648 1 94.75 286 THR B N 1
ATOM 5151 C CA . THR B 1 286 ? -5.945 -6.641 8.953 1 94.75 286 THR B CA 1
ATOM 5152 C C . THR B 1 286 ? -7.059 -6.938 9.953 1 94.75 286 THR B C 1
ATOM 5154 O O . THR B 1 286 ? -7.32 -6.145 10.859 1 94.75 286 THR B O 1
ATOM 5157 N N . THR B 1 287 ? -7.672 -8.07 9.781 1 93.44 287 THR B N 1
ATOM 5158 C CA . THR B 1 287 ? -8.688 -8.531 10.719 1 93.44 287 THR B CA 1
ATOM 5159 C C . THR B 1 287 ? -8.156 -9.68 11.578 1 93.44 287 THR B C 1
ATOM 5161 O O . THR B 1 287 ? -8.867 -10.203 12.43 1 93.44 287 THR B O 1
ATOM 5164 N N . GLU B 1 288 ? -6.941 -10.016 11.352 1 94 288 GLU B N 1
ATOM 5165 C CA . GLU B 1 288 ? -6.352 -11.164 12.023 1 94 288 GLU B CA 1
ATOM 5166 C C . GLU B 1 288 ? -5.852 -10.797 13.414 1 94 288 GLU B C 1
ATOM 5168 O O . GLU B 1 288 ? -5.598 -11.68 14.242 1 94 288 GLU B O 1
ATOM 5173 N N . ILE B 1 289 ? -5.719 -9.539 13.672 1 94.69 289 ILE B N 1
ATOM 5174 C CA . ILE B 1 289 ? -5.246 -9.047 14.953 1 94.69 289 ILE B CA 1
ATOM 5175 C C . ILE B 1 289 ? -6.402 -8.398 15.719 1 94.69 289 ILE B C 1
ATOM 5177 O O . ILE B 1 289 ? -7.18 -7.633 15.141 1 94.69 289 ILE B O 1
ATOM 5181 N N . SER B 1 290 ? -6.52 -8.773 16.938 1 91 290 SER B N 1
ATOM 5182 C CA . SER B 1 290 ? -7.637 -8.289 17.734 1 91 290 SER B CA 1
ATOM 5183 C C . SER B 1 290 ? -7.566 -6.777 17.938 1 91 290 SER B C 1
ATOM 5185 O O . SER B 1 290 ? -6.48 -6.195 17.906 1 91 290 SER B O 1
ATOM 5187 N N . ALA B 1 291 ? -8.703 -6.207 18.172 1 90.88 291 ALA B N 1
ATOM 5188 C CA . ALA B 1 291 ? -8.773 -4.766 18.391 1 90.88 291 ALA B CA 1
ATOM 5189 C C . ALA B 1 291 ? -8.016 -4.367 19.656 1 90.88 291 ALA B C 1
ATOM 5191 O O . ALA B 1 291 ? -7.418 -3.291 19.719 1 90.88 291 ALA B O 1
ATOM 5192 N N . GLU B 1 292 ? -8.016 -5.219 20.672 1 90.5 292 GLU B N 1
ATOM 5193 C CA . GLU B 1 292 ? -7.32 -4.957 21.922 1 90.5 292 GLU B CA 1
ATOM 5194 C C . GLU B 1 292 ? -5.812 -4.859 21.719 1 90.5 292 GLU B C 1
ATOM 5196 O O . GLU B 1 292 ? -5.168 -3.939 22.219 1 90.5 292 GLU B O 1
ATOM 5201 N N . LEU B 1 293 ? -5.348 -5.781 20.984 1 93.69 293 LEU B N 1
ATOM 5202 C CA . LEU B 1 293 ? -3.912 -5.785 20.719 1 93.69 293 LEU B CA 1
ATOM 5203 C C . LEU B 1 293 ? -3.518 -4.613 19.844 1 93.69 293 LEU B C 1
ATOM 5205 O O . LEU B 1 293 ? -2.469 -3.996 20.047 1 93.69 293 LEU B O 1
ATOM 5209 N N . LYS B 1 294 ? -4.344 -4.305 18.875 1 96.06 294 LYS B N 1
ATOM 5210 C CA . LYS B 1 294 ? -4.109 -3.15 18 1 96.06 294 LYS B CA 1
ATOM 5211 C C . LYS B 1 294 ? -4.031 -1.861 18.812 1 96.06 294 LYS B C 1
ATOM 5213 O O . LYS B 1 294 ? -3.205 -0.991 18.531 1 96.06 294 LYS B O 1
ATOM 5218 N N . LEU B 1 295 ? -4.887 -1.792 19.781 1 94.62 295 LEU B N 1
ATOM 5219 C CA . LEU B 1 295 ? -4.895 -0.606 20.625 1 94.62 295 LEU B CA 1
ATOM 5220 C C . LEU B 1 295 ? -3.59 -0.487 21.406 1 94.62 295 LEU B C 1
ATOM 5222 O O . LEU B 1 295 ? -3.07 0.617 21.594 1 94.62 295 LEU B O 1
ATOM 5226 N N . VAL B 1 296 ? -3.09 -1.563 21.797 1 94.75 296 VAL B N 1
ATOM 5227 C CA . VAL B 1 296 ? -1.807 -1.58 22.484 1 94.75 296 VAL B CA 1
ATOM 5228 C C . VAL B 1 296 ? -0.706 -1.085 21.547 1 94.75 296 VAL B C 1
ATOM 5230 O O . VAL B 1 296 ? 0.115 -0.249 21.938 1 94.75 296 VAL B O 1
ATOM 5233 N N . TYR B 1 297 ? -0.712 -1.591 20.344 1 95.81 297 TYR B N 1
ATOM 5234 C CA . TYR B 1 297 ? 0.268 -1.146 19.359 1 95.81 297 TYR B CA 1
ATOM 5235 C C . TYR B 1 297 ? 0.155 0.354 19.125 1 95.81 297 TYR B C 1
ATOM 5237 O O . TYR B 1 297 ? 1.167 1.057 19.062 1 95.81 297 TYR B O 1
ATOM 5245 N N . ALA B 1 298 ? -1.057 0.77 18.969 1 95.69 298 ALA B N 1
ATOM 5246 C CA . ALA B 1 298 ? -1.286 2.189 18.719 1 95.69 298 ALA B CA 1
ATOM 5247 C C . ALA B 1 298 ? -0.706 3.045 19.844 1 95.69 298 ALA B C 1
ATOM 5249 O O . ALA B 1 298 ? -0.035 4.047 19.578 1 95.69 298 ALA B O 1
ATOM 5250 N N . ASP B 1 299 ? -0.949 2.627 21 1 94.19 299 ASP B N 1
ATOM 5251 C CA . ASP B 1 299 ? -0.501 3.342 22.188 1 94.19 299 ASP B CA 1
ATOM 5252 C C . ASP B 1 299 ? 1.021 3.32 22.297 1 94.19 299 ASP B C 1
ATOM 5254 O O . ASP B 1 299 ? 1.646 4.355 22.547 1 94.19 299 ASP B O 1
ATOM 5258 N N . ARG B 1 300 ? 1.564 2.266 22.062 1 93.31 300 ARG B N 1
ATOM 5259 C CA . ARG B 1 300 ? 2.998 2.059 22.25 1 93.31 300 ARG B CA 1
ATOM 5260 C C . ARG B 1 300 ? 3.799 2.818 21.203 1 93.31 300 ARG B C 1
ATOM 5262 O O . ARG B 1 300 ? 4.848 3.393 21.5 1 93.31 300 ARG B O 1
ATOM 5269 N N . TYR B 1 301 ? 3.301 2.812 20.016 1 93.62 301 TYR B N 1
ATOM 5270 C CA . TYR B 1 301 ? 4.105 3.338 18.922 1 93.62 301 TYR B CA 1
ATOM 5271 C C . TYR B 1 301 ? 3.555 4.668 18.422 1 93.62 301 TYR B C 1
ATOM 5273 O O . TYR B 1 301 ? 4.066 5.238 17.453 1 93.62 301 TYR B O 1
ATOM 5281 N N . GLY B 1 302 ? 2.576 5.113 19.062 1 92.44 302 GLY B N 1
ATOM 5282 C CA . GLY B 1 302 ? 2.029 6.41 18.703 1 92.44 302 GLY B CA 1
ATOM 5283 C C . GLY B 1 302 ? 1.365 6.418 17.328 1 92.44 302 GLY B C 1
ATOM 5284 O O . GLY B 1 302 ? 1.668 7.27 16.484 1 92.44 302 GLY B O 1
ATOM 5285 N N . PHE B 1 303 ? 0.416 5.48 17.109 1 94.31 303 PHE B N 1
ATOM 5286 C CA . PHE B 1 303 ? -0.316 5.379 15.859 1 94.31 303 PHE B CA 1
ATOM 5287 C C . PHE B 1 303 ? -1.699 6.004 15.984 1 94.31 303 PHE B C 1
ATOM 5289 O O . PHE B 1 303 ? -2.66 5.328 16.359 1 94.31 303 PHE B O 1
ATOM 5296 N N . PRO B 1 304 ? -1.836 7.227 15.586 1 93.44 304 PRO B N 1
ATOM 5297 C CA . PRO B 1 304 ? -3.137 7.867 15.789 1 93.44 304 PRO B CA 1
ATOM 5298 C C . PRO B 1 304 ? -4.23 7.289 14.891 1 93.44 304 PRO B C 1
ATOM 5300 O O . PRO B 1 304 ? -5.383 7.172 15.32 1 93.44 304 PRO B O 1
ATOM 5303 N N . GLN B 1 305 ? -3.865 6.953 13.727 1 93.44 305 GLN B N 1
ATOM 5304 C CA . GLN B 1 305 ? -4.867 6.41 12.812 1 93.44 305 GLN B CA 1
ATOM 5305 C C . GLN B 1 305 ? -5.336 5.031 13.273 1 93.44 305 GLN B C 1
ATOM 5307 O O . GLN B 1 305 ? -6.52 4.703 13.164 1 93.44 305 GLN B O 1
ATOM 5312 N N . LEU B 1 306 ? -4.414 4.34 13.734 1 95.69 306 LEU B N 1
ATOM 5313 C CA . LEU B 1 306 ? -4.777 3.025 14.258 1 95.69 306 LEU B CA 1
ATOM 5314 C C . LEU B 1 306 ? -5.672 3.152 15.484 1 95.69 306 LEU B C 1
ATOM 5316 O O . LEU B 1 306 ? -6.656 2.422 15.617 1 95.69 306 LEU B O 1
ATOM 5320 N N . GLN B 1 307 ? -5.285 4.051 16.344 1 94.62 307 GLN B N 1
ATOM 5321 C CA . GLN B 1 307 ? -6.109 4.254 17.531 1 94.62 307 GLN B CA 1
ATOM 5322 C C . GLN B 1 307 ? -7.523 4.688 17.156 1 94.62 307 GLN B C 1
ATOM 5324 O O . GLN B 1 307 ? -8.5 4.184 17.719 1 94.62 307 GLN B O 1
ATOM 5329 N N . HIS B 1 308 ? -7.57 5.574 16.25 1 94.19 308 HIS B N 1
ATOM 5330 C CA . HIS B 1 308 ? -8.867 6.016 15.75 1 94.19 308 HIS B CA 1
ATOM 5331 C C . HIS B 1 308 ? -9.688 4.836 15.227 1 94.19 308 HIS B C 1
ATOM 5333 O O . HIS B 1 308 ? -10.859 4.691 15.562 1 94.19 308 HIS B O 1
ATOM 5339 N N . HIS B 1 309 ? -9.055 4.055 14.445 1 94.75 309 HIS B N 1
ATOM 5340 C CA . HIS B 1 309 ? -9.719 2.891 13.867 1 94.75 309 HIS B CA 1
ATOM 5341 C C . HIS B 1 309 ? -10.242 1.962 14.961 1 94.75 309 HIS B C 1
ATOM 5343 O O . HIS B 1 309 ? -11.391 1.523 14.906 1 94.75 309 HIS B O 1
ATOM 5349 N N . CYS B 1 310 ? -9.461 1.746 15.961 1 93.88 310 CYS B N 1
ATOM 5350 C CA . CYS B 1 310 ? -9.844 0.869 17.062 1 93.88 310 CYS B CA 1
ATOM 5351 C C . CYS B 1 310 ? -11 1.466 17.859 1 93.88 310 CYS B C 1
ATOM 5353 O O . CYS B 1 310 ? -11.977 0.775 18.156 1 93.88 310 CYS B O 1
ATOM 5355 N N . MET B 1 311 ? -10.883 2.707 18.141 1 91.56 311 MET B N 1
ATOM 5356 C CA . MET B 1 311 ? -11.914 3.395 18.906 1 91.56 311 MET B CA 1
ATOM 5357 C C . MET B 1 311 ? -13.25 3.381 18.172 1 91.56 311 MET B C 1
ATOM 5359 O O . MET B 1 311 ? -14.297 3.217 18.797 1 91.56 311 MET B O 1
ATOM 5363 N N . SER B 1 312 ? -13.172 3.516 16.938 1 90.75 312 SER B N 1
ATOM 5364 C CA . SER B 1 312 ? -14.383 3.57 16.125 1 90.75 312 SER B CA 1
ATOM 5365 C C . SER B 1 312 ? -15.07 2.211 16.062 1 90.75 312 SER B C 1
ATOM 5367 O O . SER B 1 312 ? -16.281 2.131 15.82 1 90.75 312 SER B O 1
ATOM 5369 N N . GLU B 1 313 ? -14.352 1.198 16.297 1 87.31 313 GLU B N 1
ATOM 5370 C CA . GLU B 1 313 ? -14.898 -0.156 16.234 1 87.31 313 GLU B CA 1
ATOM 5371 C C . GLU B 1 313 ? -15.688 -0.492 17.5 1 87.31 313 GLU B C 1
ATOM 5373 O O . GLU B 1 313 ? -16.531 -1.396 17.484 1 87.31 313 GLU B O 1
ATOM 5378 N N . PHE B 1 314 ? -15.352 0.193 18.578 1 88.19 314 PHE B N 1
ATOM 5379 C CA . PHE B 1 314 ? -16.094 -0.021 19.812 1 88.19 314 PHE B CA 1
ATOM 5380 C C . PHE B 1 314 ? -17.438 0.712 19.766 1 88.19 314 PHE B C 1
ATOM 5382 O O . PHE B 1 314 ? -17.484 1.931 19.938 1 88.19 314 PHE B O 1
ATOM 5389 N N . LYS B 1 315 ? -18.484 -0.081 19.656 1 88.19 315 LYS B N 1
ATOM 5390 C CA . LYS B 1 315 ? -19.781 0.537 19.453 1 88.19 315 LYS B CA 1
ATOM 5391 C C . LYS B 1 315 ? -20.703 0.312 20.656 1 88.19 315 LYS B C 1
ATOM 5393 O O . LYS B 1 315 ? -21.703 1.008 20.812 1 88.19 315 LYS B O 1
ATOM 5398 N N . THR B 1 316 ? -20.312 -0.7 21.469 1 89.88 316 THR B N 1
ATOM 5399 C CA . THR B 1 316 ? -21.172 -1.014 22.609 1 89.88 316 THR B CA 1
ATOM 5400 C C . THR B 1 316 ? -20.375 -0.986 23.906 1 89.88 316 THR B C 1
ATOM 5402 O O . THR B 1 316 ? -19.156 -1.117 23.906 1 89.88 316 THR B O 1
ATOM 5405 N N . THR B 1 317 ? -21.125 -0.831 24.969 1 88.75 317 THR B N 1
ATOM 5406 C CA . THR B 1 317 ? -20.5 -0.828 26.297 1 88.75 317 THR B CA 1
ATOM 5407 C C . THR B 1 317 ? -19.984 -2.217 26.656 1 88.75 317 THR B C 1
ATOM 5409 O O . THR B 1 317 ? -19 -2.346 27.391 1 88.75 317 THR B O 1
ATOM 5412 N N . ASP B 1 318 ? -20.578 -3.174 26.047 1 88.31 318 ASP B N 1
ATOM 5413 C CA . ASP B 1 318 ? -20.156 -4.543 26.312 1 88.31 318 ASP B CA 1
ATOM 5414 C C . ASP B 1 318 ? -18.766 -4.809 25.766 1 88.31 318 ASP B C 1
ATOM 5416 O O . ASP B 1 318 ? -17.938 -5.473 26.406 1 88.31 318 ASP B O 1
ATOM 5420 N N . GLU B 1 319 ? -18.531 -4.324 24.656 1 86.44 319 GLU B N 1
ATOM 5421 C CA . GLU B 1 319 ? -17.219 -4.469 24.047 1 86.44 319 GLU B CA 1
ATOM 5422 C C . GLU B 1 319 ? -16.141 -3.777 24.875 1 86.44 319 GLU B C 1
ATOM 5424 O O . GLU B 1 319 ? -15.039 -4.305 25.031 1 86.44 319 GLU B O 1
ATOM 5429 N N . MET B 1 320 ? -16.469 -2.713 25.453 1 88.19 320 MET B N 1
ATOM 5430 C CA . MET B 1 320 ? -15.523 -1.937 26.266 1 88.19 320 MET B CA 1
ATOM 5431 C C . MET B 1 320 ? -15.242 -2.625 27.594 1 88.19 320 MET B C 1
ATOM 5433 O O . MET B 1 320 ? -14.117 -2.596 28.078 1 88.19 320 MET B O 1
ATOM 5437 N N . LYS B 1 321 ? -16.297 -3.189 28.062 1 88.06 321 LYS B N 1
ATOM 5438 C CA . LYS B 1 321 ? -16.125 -3.943 29.297 1 88.06 321 LYS B CA 1
ATOM 5439 C C . LYS B 1 321 ? -15.203 -5.145 29.094 1 88.06 321 LYS B C 1
ATOM 5441 O O . LYS B 1 321 ? -14.367 -5.457 29.938 1 88.06 321 LYS B O 1
ATOM 5446 N N . ARG B 1 322 ? -15.367 -5.766 27.969 1 88.69 322 ARG B N 1
ATOM 5447 C CA . ARG B 1 322 ? -14.5 -6.891 27.625 1 88.69 322 ARG B CA 1
ATOM 5448 C C . ARG B 1 322 ? -13.047 -6.449 27.5 1 88.69 322 ARG B C 1
ATOM 5450 O O . ARG B 1 322 ? -12.141 -7.156 27.953 1 88.69 322 ARG B O 1
ATOM 5457 N N . LEU B 1 323 ? -12.867 -5.355 26.906 1 90.31 323 LEU B N 1
ATOM 5458 C CA . LEU B 1 323 ? -11.523 -4.789 26.766 1 90.31 323 LEU B CA 1
ATOM 5459 C C . LEU B 1 323 ? -10.898 -4.535 28.141 1 90.31 323 LEU B C 1
ATOM 5461 O O . LEU B 1 323 ? -9.719 -4.832 28.344 1 90.31 323 LEU B O 1
ATOM 5465 N N . LYS B 1 324 ? -11.68 -4.039 29.062 1 90.25 324 LYS B N 1
ATOM 5466 C CA . LYS B 1 324 ? -11.188 -3.691 30.391 1 90.25 324 LYS B CA 1
ATOM 5467 C C . LYS B 1 324 ? -10.703 -4.93 31.141 1 90.25 324 LYS B C 1
ATOM 5469 O O . LYS B 1 324 ? -9.789 -4.848 31.953 1 90.25 324 LYS B O 1
ATOM 5474 N N . LYS B 1 325 ? -11.25 -6.012 30.75 1 89.75 325 LYS B N 1
ATOM 5475 C CA . LYS B 1 325 ? -10.906 -7.262 31.438 1 89.75 325 LYS B CA 1
ATOM 5476 C C . LYS B 1 325 ? -9.727 -7.953 30.75 1 89.75 325 LYS B C 1
ATOM 5478 O O . LYS B 1 325 ? -9.172 -8.914 31.297 1 89.75 325 LYS B O 1
ATOM 5483 N N . SER B 1 326 ? -9.336 -7.414 29.703 1 89.38 326 SER B N 1
ATOM 5484 C CA . SER B 1 326 ? -8.281 -8.047 28.922 1 89.38 326 SER B CA 1
ATOM 5485 C C . SER B 1 326 ? -6.906 -7.723 29.5 1 89.38 326 SER B C 1
ATOM 5487 O O . SER B 1 326 ? -6.746 -6.738 30.219 1 89.38 326 SER B O 1
ATOM 5489 N N . GLU B 1 327 ? -5.965 -8.578 29.219 1 90.69 327 GLU B N 1
ATOM 5490 C CA . GLU B 1 327 ? -4.578 -8.336 29.609 1 90.69 327 GLU B CA 1
ATOM 5491 C C . GLU B 1 327 ? -4.008 -7.109 28.906 1 90.69 327 GLU B C 1
ATOM 5493 O O . GLU B 1 327 ? -3.219 -6.359 29.469 1 90.69 327 GLU B O 1
ATOM 5498 N N . GLU B 1 328 ? -4.418 -6.852 27.766 1 90.19 328 GLU B N 1
ATOM 5499 C CA . GLU B 1 328 ? -3.951 -5.746 26.938 1 90.19 328 GLU B CA 1
ATOM 5500 C C . GLU B 1 328 ? -4.277 -4.398 27.578 1 90.19 328 GLU B C 1
ATOM 5502 O O . GLU B 1 328 ? -3.49 -3.455 27.484 1 90.19 328 GLU B O 1
ATOM 5507 N N . TYR B 1 329 ? -5.355 -4.395 28.281 1 91.44 329 TYR B N 1
ATOM 5508 C CA . TYR B 1 329 ? -5.816 -3.145 28.875 1 91.44 329 TYR B CA 1
ATOM 5509 C C . TYR B 1 329 ? -4.824 -2.633 29.906 1 91.44 329 TYR B C 1
ATOM 5511 O O . TYR B 1 329 ? -4.602 -1.425 30.016 1 91.44 329 TYR B O 1
ATOM 5519 N N . ARG B 1 330 ? -4.215 -3.484 30.531 1 91.06 330 ARG B N 1
ATOM 5520 C CA . ARG B 1 330 ? -3.275 -3.125 31.578 1 91.06 330 ARG B CA 1
ATOM 5521 C C . ARG B 1 330 ? -2.049 -2.422 31.016 1 91.06 330 ARG B C 1
ATOM 5523 O O . ARG B 1 330 ? -1.427 -1.6 31.688 1 91.06 330 ARG B O 1
ATOM 5530 N N . SER B 1 331 ? -1.767 -2.689 29.797 1 91.5 331 SER B N 1
ATOM 5531 C CA . SER B 1 331 ? -0.552 -2.166 29.172 1 91.5 331 SER B CA 1
ATOM 5532 C C . SER B 1 331 ? -0.802 -0.809 28.531 1 91.5 331 SER B C 1
ATOM 5534 O O . SER B 1 331 ? 0.136 -0.15 28.078 1 91.5 331 SER B O 1
ATOM 5536 N N . LEU B 1 332 ? -2.004 -0.341 28.547 1 93.31 332 LEU B N 1
ATOM 5537 C CA . LEU B 1 332 ? -2.344 0.913 27.891 1 93.31 332 LEU B CA 1
ATOM 5538 C C . LEU B 1 332 ? -1.932 2.107 28.75 1 93.31 332 LEU B C 1
ATOM 5540 O O . LEU B 1 332 ? -1.938 2.029 29.969 1 93.31 332 LEU B O 1
ATOM 5544 N N . SER B 1 333 ? -1.565 3.133 28.125 1 92.31 333 SER B N 1
ATOM 5545 C CA . SER B 1 333 ? -1.235 4.375 28.828 1 92.31 333 SER B CA 1
ATOM 5546 C C . SER B 1 333 ? -2.471 4.992 29.469 1 92.31 333 SER B C 1
ATOM 5548 O O . SER B 1 333 ? -3.602 4.668 29.094 1 92.31 333 SER B O 1
ATOM 5550 N N . ASP B 1 334 ? -2.238 5.887 30.328 1 90.38 334 ASP B N 1
ATOM 5551 C CA . ASP B 1 334 ? -3.326 6.582 31.016 1 90.38 334 ASP B CA 1
ATOM 5552 C C . ASP B 1 334 ? -4.125 7.441 30.031 1 90.38 334 ASP B C 1
ATOM 5554 O O . ASP B 1 334 ? -5.344 7.574 30.172 1 90.38 334 ASP B O 1
ATOM 5558 N N . LYS B 1 335 ? -3.461 7.91 29.141 1 86.44 335 LYS B N 1
ATOM 5559 C CA . LYS B 1 335 ? -4.125 8.758 28.156 1 86.44 335 LYS B CA 1
ATOM 5560 C C . LYS B 1 335 ? -5.137 7.953 27.328 1 86.44 335 LYS B C 1
ATOM 5562 O O . LYS B 1 335 ? -6.27 8.391 27.141 1 86.44 335 LYS B O 1
ATOM 5567 N N . THR B 1 336 ? -4.703 6.824 26.938 1 90.56 336 THR B N 1
ATOM 5568 C CA . THR B 1 336 ? -5.586 5.969 26.156 1 90.56 336 THR B CA 1
ATOM 5569 C C . THR B 1 336 ? -6.742 5.453 27 1 90.56 336 THR B C 1
ATOM 5571 O O . THR B 1 336 ? -7.879 5.379 26.547 1 90.56 336 THR B O 1
ATOM 5574 N N . LYS B 1 337 ? -6.438 5.137 28.203 1 91.19 337 LYS B N 1
ATOM 5575 C CA . LYS B 1 337 ? -7.48 4.68 29.125 1 91.19 337 LYS B CA 1
ATOM 5576 C C . LYS B 1 337 ? -8.523 5.766 29.359 1 91.19 337 LYS B C 1
ATOM 5578 O O . LYS B 1 337 ? -9.727 5.484 29.391 1 91.19 337 LYS B O 1
ATOM 5583 N N . ALA B 1 338 ? -8.039 6.902 29.484 1 87.56 338 ALA B N 1
ATOM 5584 C CA . ALA B 1 338 ? -8.945 8.031 29.672 1 87.56 338 ALA B CA 1
ATOM 5585 C C . ALA B 1 338 ? -9.844 8.211 28.453 1 87.56 338 ALA B C 1
ATOM 5587 O O . ALA B 1 338 ? -11.047 8.477 28.594 1 87.56 338 ALA B O 1
ATOM 5588 N N . ALA B 1 339 ? -9.305 8.07 27.359 1 86.75 339 ALA B N 1
ATOM 5589 C CA . ALA B 1 339 ? -10.07 8.211 26.125 1 86.75 339 ALA B CA 1
ATOM 5590 C C . ALA B 1 339 ? -11.141 7.125 26.016 1 86.75 339 ALA B C 1
ATOM 5592 O O . ALA B 1 339 ? -12.258 7.391 25.578 1 86.75 339 ALA B O 1
ATOM 5593 N N . LEU B 1 340 ? -10.773 6.012 26.422 1 89.25 340 LEU B N 1
ATOM 5594 C CA . LEU B 1 340 ? -11.727 4.902 26.406 1 89.25 340 LEU B CA 1
ATOM 5595 C C . LEU B 1 340 ? -12.867 5.156 27.391 1 89.25 340 LEU B C 1
ATOM 5597 O O . LEU B 1 340 ? -14.031 4.875 27.078 1 89.25 340 LEU B O 1
ATOM 5601 N N . LEU B 1 341 ? -12.477 5.641 28.453 1 86.62 341 LEU B N 1
ATOM 5602 C CA . LEU B 1 341 ? -13.484 5.965 29.453 1 86.62 341 LEU B CA 1
ATOM 5603 C C . LEU B 1 341 ? -14.445 7.031 28.938 1 86.62 341 LEU B C 1
ATOM 5605 O O . LEU B 1 341 ? -15.656 6.918 29.109 1 86.62 341 LEU B O 1
ATOM 5609 N N . GLU B 1 342 ? -13.898 7.98 28.391 1 86.31 342 GLU B N 1
ATOM 5610 C CA . GLU B 1 342 ? -14.727 9.031 27.797 1 86.31 342 GLU B CA 1
ATOM 5611 C C . GLU B 1 342 ? -15.664 8.469 26.734 1 86.31 342 GLU B C 1
ATOM 5613 O O . GLU B 1 342 ? -16.828 8.867 26.656 1 86.31 342 GLU B O 1
ATOM 5618 N N . LYS B 1 343 ? -15.203 7.59 26 1 87.62 343 LYS B N 1
ATOM 5619 C CA . LYS B 1 343 ? -16.016 6.953 24.984 1 87.62 343 LYS B CA 1
ATOM 5620 C C . LYS B 1 343 ? -17.125 6.113 25.609 1 87.62 343 LYS B C 1
ATOM 5622 O O . LYS B 1 343 ? -18.25 6.09 25.109 1 87.62 343 LYS B O 1
ATOM 5627 N N . MET B 1 344 ? -16.812 5.508 26.578 1 87.19 344 MET B N 1
ATOM 5628 C CA . MET B 1 344 ? -17.797 4.707 27.297 1 87.19 344 MET B CA 1
ATOM 5629 C C . MET B 1 344 ? -18.953 5.574 27.781 1 87.19 344 MET B C 1
ATOM 5631 O O . MET B 1 344 ? -20.125 5.18 27.672 1 87.19 344 MET B O 1
ATOM 5635 N N . PHE B 1 345 ? -18.609 6.727 28.188 1 87.25 345 PHE B N 1
ATOM 5636 C CA . PHE B 1 345 ? -19.641 7.645 28.672 1 87.25 345 PHE B CA 1
ATOM 5637 C C . PHE B 1 345 ? -20.516 8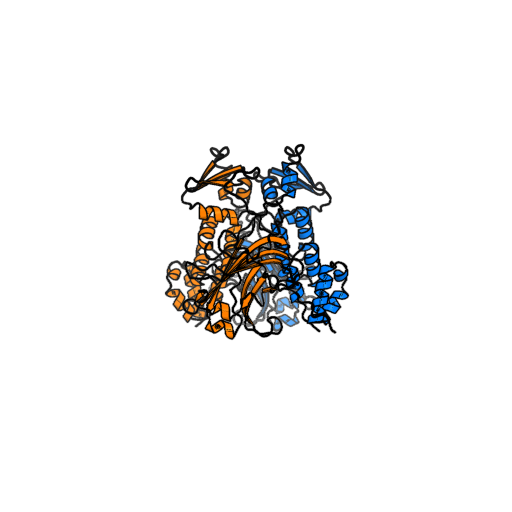.125 27.531 1 87.25 345 PHE B C 1
ATOM 5639 O O . PHE B 1 345 ? -21.719 8.312 27.703 1 87.25 345 PHE B O 1
ATOM 5646 N N . LYS B 1 346 ? -19.938 8.242 26.438 1 84.62 346 LYS B N 1
ATOM 5647 C CA . LYS B 1 346 ? -20.688 8.695 25.281 1 84.62 346 LYS B CA 1
ATOM 5648 C C . LYS B 1 346 ? -21.625 7.609 24.766 1 84.62 346 LYS B C 1
ATOM 5650 O O . LYS B 1 346 ? -22.656 7.91 24.156 1 84.62 346 LYS B O 1
ATOM 5655 N N . LEU B 1 347 ? -21.266 6.422 25.047 1 85.69 347 LEU B N 1
ATOM 5656 C CA . LEU B 1 347 ? -22.078 5.297 24.578 1 85.69 347 LEU B CA 1
ATOM 5657 C C . LEU B 1 347 ? -23.203 5.004 25.562 1 85.69 347 LEU B C 1
ATOM 5659 O O . LEU B 1 347 ? -24.188 4.344 25.203 1 85.69 347 LEU B O 1
ATOM 5663 N N . LEU B 1 348 ? -23.031 5.48 26.734 1 82.19 348 LEU B N 1
ATOM 5664 C CA . LEU B 1 348 ? -24.094 5.336 27.719 1 82.19 348 LEU B CA 1
ATOM 5665 C C . LEU B 1 348 ? -25.188 6.383 27.5 1 82.19 348 LEU B C 1
ATOM 5667 O O . LEU B 1 348 ? -26.375 6.098 27.688 1 82.19 348 LEU B O 1
#

Sequence (696 aa):
MIEQVNNTSRSQDLILGDNGCLLGSINDSVNSTADKERHLGRILLSIPESCCSKQKASSPFYYFGGFPWRLSAKLECSARTSNTNHFSVYVDCNPESQSTLWSCDAVIDIRLLSKKADTNCYTKKFTNKFSLNSNNWGFPAFLEWNTVRDPKNGFIQDGVIELEALIDIRNCMGVREFPEFDFTSSTHLTNMVLLVEGRPLFVNKDYLSLYSPVFDSLFNQNFLEKNQEKIELHDLKYDEFKELLEVVYPSHKKLNAENIEYILILADRFQIDYVIRKCEKFLIKTTEISAELKLVYADRYGFPQLQHHCMSEFKTTDEMKRLKKSEEYRSLSDKTKAALLEKMFKLLMIEQVNNTSRSQDLILGDNGCLLGSINDSVNSTADKERHLGRILLSIPESCCSKQKASSPFYYFGGFPWRLSAKLECSARTSNTNHFSVYVDCNPESQSTLWSCDAVIDIRLLSKKADTNCYTKKFTNKFSLNSNNWGFPAFLEWNTVRDPKNGFIQDGVIELEALIDIRNCMGVREFPEFDFTSSTHLTNMVLLVEGRPLFVNKDYLSLYSPVFDSLFNQNFLEKNQEKIELHDLKYDEFKELLEVVYPSHKKLNAENIEYILILADRFQIDYVIRKCEKFLIKTTEISAELKLVYADRYGFPQLQHHCMSEFKTTDEMKRLKKSEEYRSLSDKTKAALLEKMFKLL

Nearest PDB structures (foldseek):
  2xxn-assembly1_A  TM=8.967E-01  e=2.303E-13  Homo sapiens
  4ysi-assembly1_A  TM=9.163E-0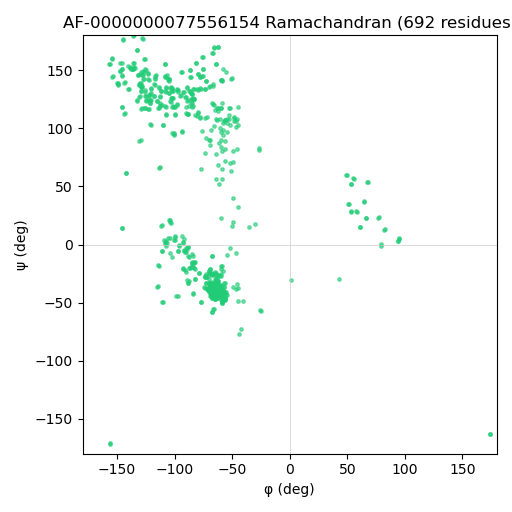1  e=1.257E-12  Homo sapiens
  2f1x-assembly1_A  TM=9.004E-01  e=6.857E-12  Homo sapiens
  2f1x-assembly2_B  TM=8.810E-01  e=6.468E-12  Homo sapiens
  2f1z-assembly2_B  TM=4.930E-01  e=1.384E-11  Homo sapiens

Organism: Bursaphelenchus xylophilus (NCBI:txid6326)

Secondary structure (DSSP, 8-state):
-----------------SSSS-----------------EEEEEEEEEEHHHHTTS-EEPPPEEETTEEEEEEEEEE-SGGGTTS-EEEEEEEESTT---SS-EEEEEEEEEEEP-STT-PPEEEEEEEEEBTTB-EEEEEEEEEHHHHH-TTT--EETTEEEEEEEEEEEEEES----PPP-TTS--TT--EEEEETTEEEEE-HHHHHHH-HHHHHHHHT-TTSTT-SEEEE-S--HHHHHHHHHHHSTT-PPP-TTTHHHHHHHHHHTT-HHHHHHHHHHHHH-SSS-HHHHHHHHHHHT-HHHHHHHHHH--SHHHHHHHHHSHHHHTS-HHHHHHHHHHHHHH-/-----------------SSSS-----------------EEEEEEEEEEHHHHTTS-EEPPPEEETTEEEEEEEEEE-SGGGTTS-EEEEEEEESTT---SS-EEEEEEEEEEPP-STT-PPEEEEEEEEEBTTB-EEEEEEEEEHHHHH-TTT--EETTEEEEEEEEEEEEEES----PPP-TTS--TT--EEEEETTEEEEE-HHHHHHH-HHHHHHHHT-TTSTT-SEEEE-S--HHHHHHHHHHHSTT-PPP-TTTHHHHHHHHHHTT-HHHHHHHHHHHHH-SSS-HHHHHHHHHHHT-HHHHHHHHHH--SHHHHHHHHHSHHHHTS-HHHHHHHHHHHHHH-

Foldseek 3Di:
DDDPPPPDPPPPDQPQPPPRASPPPPPPPPPDPPVPPWWKDKDKFKDFLVCQAPDKGKDAWDDIPRWTKMKIWHWDQDVVQVRATAIKIKMFIRQVDPDQFKKWWKKKKKWWDAPDPPADTQIDIDIDIDGHVRGMDIGNHSDGPCCCPPVVRRQADPRMGMMMMMITTDDMGPDDDQDFDDQQDDDPQFQAWEAEPNHTGTHHLVLVVVQFVLSVCVQPVPVVCVPPRYYYDPPDDPVLVVVLCCCSPSSNDADDPVNLVSNCVVCVVRVRVVSVVSSLVCLLPDPPDDLLVLCLVCQVVVPPVSVVSSLVPDQALVVLVVSCPDPSVVNHDPVSVVVSVVSSVVND/DDPPPPPDPPPPDQPQPDVRASPPPPPPPPPDPDVPPWWKDKDKFKDFLVRQAPDKGKDAWDDIPRWTKMKIWHWDQDVVQVRATAIKIKMFIRQVDPDQFKKWWKKKKKWWDAPDPPAHIHIDIDIDIDGHVRGMDIGNHSDGPVCCPPVVRRQADPRMGMMMMMITTDDMGPDDDQDFDDQQDDDPQFQAWEAEPNHTGTHHLVLVVVQFVLSVCVQPVPVVCVVPRYYYDPPDDPVLVVVLCCCSPSSNDADDPVNLVSNCVVCVVRVRVVSVVSSLVCLLPDPPDDLLVLCLVCQVVVPPVSVVSSLVVDQALVVLVVSCPDPSVVNHDPVSVVVSVVSSVVND

InterPro domains:
  IPR000210 BTB/POZ domain [PF00651] (185-286)
  IPR000210 BTB/POZ domain [PS50097] (190-257)
  IPR000210 BTB/POZ domain [SM00225] (190-287)
  IPR002083 MATH/TRAF domain [PF22486] (54-165)
  IPR002083 MATH/TRAF domain [PS50144] (40-167)
  IPR002083 MATH/TRAF domain [SM00061] (43-148)
  IPR008974 TRAF-like [G3DSA:2.60.210.10] (27-176)
  IPR011333 SKP1/BTB/POZ domain superfamily [G3DSA:3.30.710.10] (181-315)
  IPR011333 SKP1/BTB/POZ domain superfamily [SSF54695] (185-285)

Radius of gyration: 34.84 Å; Cα contacts (8 Å, |Δi|>4): 1201; chains: 2; bounding box: 67×122×103 Å

pLDDT: mean 83.59, std 21.4, range [19.47, 98.56]